Protein AF-A0A7C1UFJ8-F1 (afdb_monomer_lite)

Secondary structure (DSSP, 8-state):
---HHHH--B--GGGGHHHHHHHHHHTT---TT--EEE-SEEEPSS---TT-EEEPGGG---EEE-HHHHHHHT-HHHHHHHHHHHHTSSGGGGGHHHHHHHHTTTTS----SSTT----B---HHHHHHHHHH-HHHH--TT--SS--HHHHHHHTTT-TT-BB-HHHHHHHHHHHHTTSEEEEPPS-SEEE---SS---EEEE---EEEEE---TTS-HHHHHHHHHGGGSEEEETTEEEE-TTTTTTTTS-TTTS--EEEEEEE---SEETTTTEEPPPEEEEEEEESSSS--EEEEEEETT---IIIIIHHHHHHHHHHHHHHHHHS---TTS----------PPPPPPTTGGGS-------TTPPTTPPPP-TTPPPS-PPPPPPP----

Sequence (395 aa):
LNNRAIQGLYPAGSTFKLVTAIAGSRAGVISPRGRYEDVGYFDVPGDCGTGCRFNNAGKAVMGPMDLSTAISRSSDAYFYSTGYKIWALPGESQWAIQDTARQFGFGSDTGVQLPFEKSGRVPDDEVKRALFESRPDVYLTEDNVVTWVPGDNINLAIGQGFLTMTPLQLTNAYATWANGGTRFAPNIVDRVETREDAEPQIVTDFGPRITDVLDFSDIPRDVINEGLAGVTRVRRTAYGVARGTASGAFETWDNAAYPISGKTGTAQAEGINKALARPKEDTALFVAYGPTNDPRYAVTVILEEAGFGGDSAAPVVRNIFDALRRLEQNWAEPEDLPLDTPEPVTATCPEIPRTLLRGGAEVFVPEGCPYGTPLPVIGAPTEDTPAVPPAGSGG

Radius of gyration: 27.83 Å; chains: 1; bounding box: 110×55×63 Å

Foldseek 3Di:
DDPQQFANKFQCFQQLLLLLQLLLLLLVVADQFDKDAFQQWAAQPDPPDPDRIGGFDVSDGPGIDGNLLCLQAVGLRVLLSSLLVQCPDDDPSVCSSLVSLVLLQQQHHLQEPDPDGDRWDRDALVNLLVVCVVCVVVQVDPPHDSHDDSVQSSQVSRRHDRGIGGNNSSLQSVVCLLVQFFRWRDYPDQFDWDPDPPDTDTPDGPPTHTPDGDDPVSGPSVSNLSSQLSQCDWDQDPGGIRHGLQVVLCVVPPCVVKGKGWGKGWGDDADAPPVVRHTAAIKTKIWMFIPSVRTDDIDIDIHGSPHTNNPPVSNVVVVVVVVVVCVVVVPPVPPDPDPCPPDVPPPDQPDDPPVVLPDPDDDDRPPPDDPPDDGDGRPDDDPPPPDDPPDDDDD

pLDDT: mean 85.51, std 18.23, range [35.47, 98.88]

Structure (mmCIF, N/CA/C/O backbone):
data_AF-A0A7C1UFJ8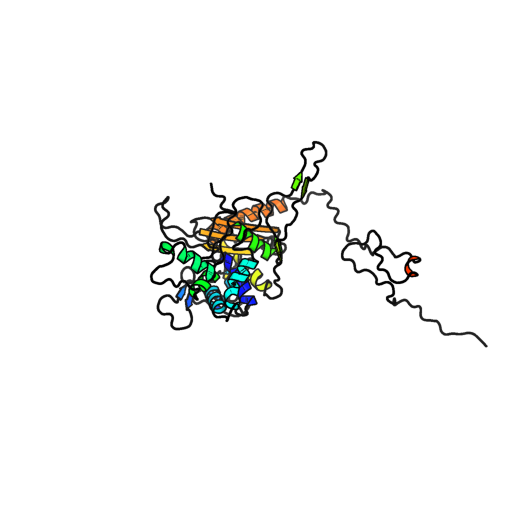-F1
#
_entry.id   AF-A0A7C1UFJ8-F1
#
loop_
_atom_site.group_PDB
_atom_site.id
_atom_site.type_symbol
_atom_site.label_atom_id
_atom_site.label_alt_id
_atom_site.label_comp_id
_atom_site.label_asym_id
_atom_site.label_entity_id
_atom_site.label_seq_id
_atom_site.pdbx_PDB_ins_code
_atom_site.Cartn_x
_atom_site.Cartn_y
_atom_site.Cartn_z
_atom_site.occupancy
_atom_site.B_iso_or_equiv
_atom_site.auth_seq_id
_atom_site.auth_comp_id
_atom_site.auth_asym_id
_atom_site.auth_atom_id
_atom_site.pdbx_PDB_model_num
ATOM 1 N N . LEU A 1 1 ? 6.301 18.285 19.462 1.00 69.25 1 LEU A N 1
ATOM 2 C CA . LEU A 1 1 ? 6.031 16.831 19.562 1.00 69.25 1 LEU A CA 1
ATOM 3 C C . LEU A 1 1 ? 5.249 16.444 18.314 1.00 69.25 1 LEU A C 1
ATOM 5 O O . LEU A 1 1 ? 4.334 17.184 17.984 1.00 69.25 1 LEU A O 1
ATOM 9 N N . ASN A 1 2 ? 5.627 15.374 17.608 1.00 86.31 2 ASN A N 1
ATOM 10 C CA . ASN A 1 2 ? 4.950 14.943 16.375 1.00 86.31 2 ASN A CA 1
ATOM 11 C C . ASN A 1 2 ? 4.069 13.722 16.655 1.00 86.31 2 ASN A C 1
ATOM 13 O O . ASN A 1 2 ? 4.568 12.722 17.178 1.00 86.31 2 ASN A O 1
ATOM 17 N N . ASN A 1 3 ? 2.797 13.776 16.258 1.00 94.12 3 ASN A N 1
ATOM 18 C CA . ASN A 1 3 ? 1.927 12.605 16.223 1.00 94.12 3 ASN A CA 1
ATOM 19 C C . ASN A 1 3 ? 2.216 11.807 14.943 1.00 94.12 3 ASN A C 1
ATOM 21 O O . ASN A 1 3 ? 1.672 12.093 13.879 1.00 94.12 3 ASN A O 1
ATOM 25 N N . ARG A 1 4 ? 3.088 10.799 15.034 1.00 95.88 4 ARG A N 1
ATOM 26 C CA . ARG A 1 4 ? 3.513 10.011 13.865 1.00 95.88 4 ARG A CA 1
ATOM 27 C C . ARG A 1 4 ? 2.363 9.309 13.142 1.00 95.88 4 ARG A C 1
ATOM 29 O O . ARG A 1 4 ? 2.462 9.151 11.934 1.00 95.88 4 ARG A O 1
ATOM 36 N N . ALA A 1 5 ? 1.279 8.956 13.836 1.00 96.25 5 ALA A N 1
ATOM 37 C CA . ALA A 1 5 ? 0.156 8.232 13.240 1.00 96.25 5 ALA A CA 1
ATOM 38 C C . ALA A 1 5 ? -0.574 9.037 12.152 1.00 96.25 5 ALA A C 1
ATOM 40 O O . ALA A 1 5 ? -1.001 8.457 11.157 1.00 96.25 5 ALA A O 1
ATOM 41 N N . ILE A 1 6 ? -0.676 10.362 12.323 1.00 96.75 6 ILE A N 1
ATOM 42 C CA . ILE A 1 6 ? -1.411 11.256 11.407 1.00 96.75 6 ILE A CA 1
ATOM 43 C C . ILE A 1 6 ? -0.527 12.334 10.766 1.00 96.75 6 ILE A C 1
ATOM 45 O O . ILE A 1 6 ? -0.970 13.033 9.865 1.00 96.75 6 ILE A O 1
ATOM 49 N N . GLN A 1 7 ? 0.710 12.511 11.239 1.00 96.88 7 GLN A N 1
ATOM 50 C CA . GLN A 1 7 ? 1.628 13.557 10.763 1.00 96.88 7 GLN A CA 1
ATOM 51 C C . GLN A 1 7 ? 2.941 13.004 10.209 1.00 96.88 7 GLN A C 1
ATOM 53 O O . GLN A 1 7 ? 3.670 13.732 9.535 1.00 96.88 7 GLN A O 1
ATOM 58 N N . GLY A 1 8 ? 3.280 11.750 10.525 1.00 95.00 8 GLY A N 1
ATOM 59 C CA . GLY A 1 8 ? 4.468 11.098 9.989 1.00 95.00 8 GLY A CA 1
ATOM 60 C C . GLY A 1 8 ? 4.236 10.739 8.528 1.00 95.00 8 GLY A C 1
ATOM 61 O O . GLY A 1 8 ? 3.255 10.073 8.216 1.00 95.00 8 GLY A O 1
ATOM 62 N N . LEU A 1 9 ? 5.119 11.204 7.646 1.00 95.12 9 LEU A N 1
ATOM 63 C CA . LEU A 1 9 ? 5.050 10.936 6.214 1.00 95.12 9 LEU A CA 1
ATOM 64 C C . LEU A 1 9 ? 6.137 9.942 5.830 1.00 95.12 9 LEU A C 1
ATOM 66 O O . LEU A 1 9 ? 7.324 10.236 5.976 1.00 95.12 9 LEU A O 1
ATOM 70 N N . TYR A 1 10 ? 5.718 8.791 5.318 1.00 95.25 10 TYR A N 1
ATOM 71 C CA . TYR A 1 10 ? 6.599 7.685 4.962 1.00 95.25 10 TYR A CA 1
ATOM 72 C C . TYR A 1 10 ? 6.297 7.208 3.539 1.00 95.25 10 TYR A C 1
ATOM 74 O O . TYR A 1 10 ? 5.135 7.243 3.122 1.00 95.25 10 TYR A O 1
ATOM 82 N N . PRO A 1 11 ? 7.299 6.719 2.790 1.00 95.88 11 PRO A N 1
ATOM 83 C CA . PRO A 1 11 ? 7.032 5.834 1.667 1.00 95.88 11 PRO A CA 1
ATOM 84 C C . PRO A 1 11 ? 6.239 4.620 2.158 1.00 95.88 11 PRO A C 1
ATOM 86 O O . PRO A 1 11 ? 6.484 4.099 3.249 1.00 95.88 11 PRO A O 1
ATOM 89 N N . ALA A 1 12 ? 5.294 4.144 1.355 1.00 97.12 12 ALA A N 1
ATOM 90 C CA . ALA A 1 12 ? 4.523 2.955 1.707 1.00 97.12 12 ALA A CA 1
ATOM 91 C C . ALA A 1 12 ? 5.343 1.664 1.554 1.00 97.12 12 ALA A C 1
ATOM 93 O O . ALA A 1 12 ? 5.043 0.641 2.186 1.00 97.12 12 ALA A O 1
ATOM 94 N N . GLY A 1 13 ? 6.375 1.697 0.706 1.00 96.19 13 GLY A N 1
ATOM 95 C CA . GLY A 1 13 ? 7.107 0.514 0.287 1.00 96.19 13 GLY A CA 1
ATOM 96 C C . GLY A 1 13 ? 6.151 -0.583 -0.191 1.00 96.19 13 GLY A C 1
ATOM 97 O O . GLY A 1 13 ? 5.022 -0.336 -0.621 1.00 96.19 13 GLY A O 1
ATOM 98 N N . SER A 1 14 ? 6.570 -1.837 -0.041 1.00 97.81 14 SER A N 1
ATOM 99 C CA . SER A 1 14 ? 5.803 -2.986 -0.534 1.00 97.81 14 SER A CA 1
ATOM 100 C C . SER A 1 14 ? 4.391 -3.158 0.060 1.00 97.81 14 SER A C 1
ATOM 102 O O . SER A 1 14 ? 3.642 -3.988 -0.458 1.00 97.81 14 SER A O 1
ATOM 104 N N . THR A 1 15 ? 3.985 -2.395 1.087 1.00 98.69 15 THR A N 1
ATOM 105 C CA . THR A 1 15 ? 2.576 -2.369 1.537 1.00 98.69 15 THR A CA 1
ATOM 106 C C . THR A 1 15 ? 1.631 -1.811 0.464 1.00 98.69 15 THR A C 1
ATOM 108 O O . THR A 1 15 ? 0.464 -2.195 0.410 1.00 98.69 15 THR A O 1
ATOM 111 N N . PHE A 1 16 ? 2.154 -0.998 -0.458 1.00 98.75 16 PHE A N 1
ATOM 112 C CA . PHE A 1 16 ? 1.415 -0.391 -1.565 1.00 98.75 16 PHE A CA 1
ATOM 113 C C . PHE A 1 16 ? 1.067 -1.366 -2.697 1.00 98.75 16 PHE A C 1
ATOM 115 O O . PHE A 1 16 ? 0.202 -1.077 -3.516 1.00 98.75 16 PHE A O 1
ATOM 122 N N . LYS A 1 17 ? 1.682 -2.556 -2.738 1.00 98.81 17 LYS A N 1
ATOM 123 C CA . LYS A 1 17 ? 1.452 -3.551 -3.803 1.00 98.81 17 LYS A CA 1
ATOM 124 C C . LYS A 1 17 ? -0.007 -4.012 -3.912 1.00 98.81 17 LYS A C 1
ATOM 126 O O . LYS A 1 17 ? -0.394 -4.495 -4.968 1.00 98.81 17 LYS A O 1
ATOM 131 N N . LEU A 1 18 ? -0.823 -3.824 -2.869 1.00 98.81 18 LEU A N 1
ATOM 132 C CA . LEU A 1 18 ? -2.279 -3.981 -2.949 1.00 98.81 18 LEU A CA 1
ATOM 133 C C . LEU A 1 18 ? -2.896 -3.025 -3.985 1.00 98.81 18 LEU A C 1
ATOM 135 O O . LEU A 1 18 ? -3.610 -3.473 -4.878 1.00 98.81 18 LEU A O 1
ATOM 139 N N . VAL A 1 19 ? -2.565 -1.733 -3.906 1.00 98.88 19 VAL A N 1
ATOM 140 C CA . VAL A 1 19 ? -3.032 -0.700 -4.846 1.00 98.88 19 VAL A CA 1
ATOM 141 C C . VAL A 1 19 ? -2.599 -1.053 -6.265 1.00 98.88 19 VAL A C 1
ATOM 143 O O . VAL A 1 19 ? -3.422 -1.092 -7.175 1.00 98.88 19 VAL A O 1
ATOM 146 N N . THR A 1 20 ? -1.324 -1.397 -6.448 1.00 98.88 20 THR A N 1
ATOM 147 C CA . THR A 1 20 ? -0.784 -1.765 -7.763 1.00 98.88 20 THR A CA 1
ATOM 148 C C . THR A 1 20 ? -1.418 -3.041 -8.325 1.00 98.88 20 THR A C 1
ATOM 150 O O . THR A 1 20 ? -1.676 -3.114 -9.525 1.00 98.88 20 THR A O 1
ATOM 153 N N . ALA A 1 21 ? -1.694 -4.046 -7.486 1.00 98.88 21 ALA A N 1
ATOM 154 C CA . ALA A 1 21 ? -2.358 -5.280 -7.910 1.00 98.88 21 ALA A CA 1
ATOM 155 C C . ALA A 1 21 ? -3.780 -5.012 -8.417 1.00 98.88 21 ALA A C 1
ATOM 157 O O . ALA A 1 21 ? -4.181 -5.569 -9.440 1.00 98.88 21 ALA A O 1
ATOM 158 N N . ILE A 1 22 ? -4.522 -4.139 -7.731 1.00 98.75 22 ILE A N 1
ATOM 159 C CA . ILE A 1 22 ? -5.870 -3.723 -8.131 1.00 98.75 22 ILE A CA 1
ATOM 160 C C . ILE A 1 22 ? -5.805 -2.939 -9.442 1.00 98.75 22 ILE A C 1
ATOM 162 O O . ILE A 1 22 ? -6.458 -3.327 -10.409 1.00 98.75 22 ILE A O 1
ATOM 166 N N . ALA A 1 23 ? -4.956 -1.910 -9.512 1.00 98.75 23 ALA A N 1
ATOM 167 C CA . ALA A 1 23 ? -4.775 -1.090 -10.708 1.00 98.75 23 ALA A CA 1
ATOM 168 C C . ALA A 1 23 ? -4.402 -1.937 -11.935 1.00 98.75 23 ALA A C 1
ATOM 170 O O . ALA A 1 23 ? -5.020 -1.821 -12.991 1.00 98.75 23 ALA A O 1
ATOM 171 N N . GLY A 1 24 ? -3.427 -2.839 -11.789 1.00 98.69 24 GLY A N 1
ATOM 172 C CA . GLY A 1 24 ? -2.975 -3.703 -12.878 1.00 98.69 24 GLY A CA 1
ATOM 173 C C . GLY A 1 24 ? -4.003 -4.752 -13.300 1.00 98.69 24 GLY A C 1
ATOM 174 O O . GLY A 1 24 ? -4.049 -5.113 -14.477 1.00 98.69 24 GLY A O 1
ATOM 175 N N . SER A 1 25 ? -4.841 -5.220 -12.368 1.00 98.50 25 SER A N 1
ATOM 176 C CA . SER A 1 25 ? -5.943 -6.137 -12.681 1.00 98.50 25 SER A CA 1
ATOM 177 C C . SER A 1 25 ? -7.041 -5.425 -13.470 1.00 98.50 25 SER A C 1
ATOM 179 O O . SER A 1 25 ? -7.428 -5.918 -14.526 1.00 98.50 25 SER A O 1
ATOM 181 N N . ARG A 1 26 ? -7.474 -4.235 -13.026 1.00 97.44 26 ARG A N 1
ATOM 182 C CA . ARG A 1 26 ? -8.482 -3.426 -13.737 1.00 97.44 26 ARG A CA 1
ATOM 183 C C . ARG A 1 26 ? -8.016 -2.989 -15.121 1.00 97.44 26 ARG A C 1
ATOM 185 O O . ARG A 1 26 ? -8.776 -3.034 -16.079 1.00 97.44 26 ARG A O 1
ATOM 192 N N . ALA A 1 27 ? -6.743 -2.616 -15.240 1.00 97.56 27 ALA A N 1
ATOM 193 C CA . ALA A 1 27 ? -6.143 -2.229 -16.513 1.00 97.56 27 ALA A CA 1
ATOM 194 C C . ALA A 1 27 ? -5.903 -3.418 -17.469 1.00 97.56 27 ALA A C 1
ATOM 196 O O . ALA A 1 27 ? -5.443 -3.218 -18.592 1.00 97.56 27 ALA A O 1
ATOM 197 N N . GLY A 1 28 ? -6.158 -4.660 -17.035 1.00 97.38 28 GLY A N 1
ATOM 198 C CA . GLY A 1 28 ? -5.984 -5.861 -17.854 1.00 97.38 28 GLY A CA 1
ATOM 199 C C . GLY A 1 28 ? -4.526 -6.239 -18.141 1.00 97.38 28 GLY A C 1
ATOM 200 O O . GLY A 1 28 ? -4.268 -7.099 -18.982 1.00 97.38 28 GLY A O 1
ATOM 201 N N . VAL A 1 29 ? -3.554 -5.627 -17.455 1.00 98.19 29 VAL A N 1
ATOM 202 C CA . VAL A 1 29 ? -2.117 -5.909 -17.650 1.00 98.19 29 VAL A CA 1
ATOM 203 C C . VAL A 1 29 ? -1.602 -7.047 -16.762 1.00 98.19 29 VAL A C 1
ATOM 205 O O . VAL A 1 29 ? -0.507 -7.575 -16.997 1.00 98.19 29 VAL A O 1
ATOM 208 N N . ILE A 1 30 ? -2.389 -7.434 -15.752 1.00 98.25 30 ILE A N 1
ATOM 209 C CA . ILE A 1 30 ? -2.167 -8.604 -14.899 1.00 98.25 30 ILE A CA 1
ATOM 210 C C . ILE A 1 30 ? -3.097 -9.739 -15.332 1.00 98.25 30 ILE A C 1
ATOM 212 O O . ILE A 1 30 ? -4.315 -9.596 -15.350 1.00 98.25 30 ILE A O 1
ATOM 216 N N . SER A 1 31 ? -2.514 -10.912 -15.584 1.00 96.69 31 SER A N 1
ATOM 217 C CA . SER A 1 31 ? -3.256 -12.173 -15.596 1.00 96.69 31 SER A CA 1
ATOM 218 C C . SER A 1 31 ? -3.160 -12.802 -14.198 1.00 96.69 31 SER A C 1
ATOM 220 O O . SER A 1 31 ? -2.055 -13.182 -13.802 1.00 96.69 31 SER A O 1
ATOM 222 N N . PRO A 1 32 ? -4.258 -12.930 -13.427 1.00 95.94 32 PRO A N 1
ATOM 223 C CA . PRO A 1 32 ? -4.173 -13.218 -11.987 1.00 95.94 32 PRO A CA 1
ATOM 224 C C . PRO A 1 32 ? -3.512 -14.561 -11.654 1.00 95.94 32 PRO A C 1
ATOM 226 O O . PRO A 1 32 ? -2.748 -14.662 -10.698 1.00 95.94 32 PRO A O 1
ATOM 229 N N . ARG A 1 33 ? -3.766 -15.584 -12.479 1.00 97.31 33 ARG A N 1
ATOM 230 C CA . ARG A 1 33 ? -3.135 -16.916 -12.401 1.00 97.31 33 ARG A CA 1
ATOM 231 C C . ARG A 1 33 ? -2.062 -17.133 -13.469 1.00 97.31 33 ARG A C 1
ATOM 233 O O . ARG A 1 33 ? -1.504 -18.224 -13.571 1.00 97.31 33 ARG A O 1
ATOM 240 N N . GLY A 1 34 ? -1.786 -16.107 -14.273 1.00 96.56 34 GLY A N 1
ATOM 241 C CA . GLY A 1 34 ? -0.760 -16.151 -15.301 1.00 96.56 34 GLY A CA 1
ATOM 242 C C . GLY A 1 34 ? 0.619 -16.323 -14.680 1.00 96.56 34 GLY A C 1
ATOM 243 O O . GLY A 1 34 ? 0.937 -15.718 -13.656 1.00 96.56 34 GLY A O 1
ATOM 244 N N . ARG A 1 35 ? 1.442 -17.158 -15.312 1.00 97.31 35 ARG A N 1
ATOM 245 C CA . ARG A 1 35 ? 2.818 -17.386 -14.881 1.00 97.31 35 ARG A CA 1
ATOM 246 C C . ARG A 1 35 ? 3.681 -16.166 -15.200 1.00 97.31 35 ARG A C 1
ATOM 248 O O . ARG A 1 35 ? 3.752 -15.735 -16.348 1.00 97.31 35 ARG A O 1
ATOM 255 N N . TYR A 1 36 ? 4.394 -15.681 -14.196 1.00 98.06 36 TYR A N 1
ATOM 256 C CA . TYR A 1 36 ? 5.484 -14.719 -14.298 1.00 98.06 36 TYR A CA 1
ATOM 257 C C . TYR A 1 36 ? 6.781 -15.383 -13.832 1.00 98.06 36 TYR A C 1
ATOM 259 O O . TYR A 1 36 ? 6.778 -16.075 -12.816 1.00 98.06 36 TYR A O 1
ATOM 267 N N . GLU A 1 37 ? 7.877 -15.191 -14.561 1.00 98.06 37 GLU A N 1
ATOM 268 C CA . GLU A 1 37 ? 9.190 -15.733 -14.201 1.00 98.06 37 GLU A CA 1
ATOM 269 C C . GLU A 1 37 ? 10.043 -14.631 -13.564 1.00 98.06 37 GLU A C 1
ATOM 271 O O . GLU A 1 37 ? 10.538 -13.737 -14.250 1.00 98.06 37 GLU A O 1
ATOM 276 N N . ASP A 1 38 ? 10.202 -14.675 -12.241 1.00 98.00 38 ASP A N 1
ATOM 277 C CA . ASP A 1 38 ? 11.024 -13.710 -11.519 1.00 98.00 38 ASP A CA 1
ATOM 278 C C . ASP A 1 38 ? 12.492 -14.152 -11.496 1.00 98.00 38 ASP A C 1
ATOM 280 O O . ASP A 1 38 ? 12.914 -14.977 -10.678 1.00 98.00 38 ASP A O 1
ATOM 284 N N . VAL A 1 39 ? 13.274 -13.543 -12.386 1.00 97.50 39 VAL A N 1
ATOM 285 C CA . VAL A 1 39 ? 14.722 -13.752 -12.536 1.00 97.50 39 VAL A CA 1
ATOM 286 C C . VAL A 1 39 ? 15.573 -12.842 -11.634 1.00 97.50 39 VAL A C 1
ATOM 288 O O . VAL A 1 39 ? 16.783 -12.737 -11.824 1.00 97.50 39 VAL A O 1
ATOM 291 N N . GLY A 1 40 ? 14.963 -12.187 -10.643 1.00 96.75 40 GLY A N 1
ATOM 292 C CA . GLY A 1 40 ? 15.623 -11.321 -9.661 1.00 96.75 40 GLY A CA 1
ATOM 293 C C . GLY A 1 40 ? 15.677 -9.840 -10.027 1.00 96.75 40 GLY A C 1
ATOM 294 O O . GLY A 1 40 ? 16.156 -9.029 -9.232 1.00 96.75 40 GLY A O 1
ATOM 295 N N . TYR A 1 41 ? 15.188 -9.474 -11.209 1.00 96.19 41 TYR A N 1
ATOM 296 C CA . TYR A 1 41 ? 15.115 -8.099 -11.688 1.00 96.19 41 TYR A CA 1
ATOM 297 C C . TYR A 1 41 ? 14.069 -7.955 -12.799 1.00 96.19 41 TYR A C 1
ATOM 299 O O . TYR A 1 41 ? 13.584 -8.941 -13.356 1.00 96.19 41 TYR A O 1
ATOM 307 N N . PHE A 1 42 ? 13.753 -6.708 -13.131 1.00 96.56 42 PHE A N 1
ATOM 308 C CA . PHE A 1 42 ? 13.023 -6.308 -14.325 1.00 96.56 42 PHE A CA 1
ATOM 309 C C . PHE A 1 42 ? 13.894 -5.348 -15.142 1.00 96.56 42 PHE A C 1
ATOM 311 O O . PHE A 1 42 ? 14.420 -4.380 -14.591 1.00 96.56 42 PHE A O 1
ATOM 318 N N . ASP A 1 43 ? 14.039 -5.621 -16.437 1.00 94.19 43 ASP A N 1
ATOM 319 C CA . ASP A 1 43 ? 14.669 -4.704 -17.387 1.00 94.19 43 ASP A CA 1
ATOM 320 C C . ASP A 1 43 ? 13.576 -3.959 -18.155 1.00 94.19 43 ASP A C 1
ATOM 322 O O . ASP A 1 43 ? 12.668 -4.583 -18.711 1.00 94.19 43 ASP A O 1
ATOM 326 N N . VAL A 1 44 ? 13.668 -2.628 -18.190 1.00 93.31 44 VAL A N 1
ATOM 327 C CA . VAL A 1 44 ? 12.785 -1.795 -19.016 1.00 93.31 44 VAL A CA 1
ATOM 328 C C . VAL A 1 44 ? 12.988 -2.164 -20.495 1.00 93.31 44 VAL A C 1
ATOM 330 O O . VAL A 1 44 ? 14.122 -2.122 -20.970 1.00 93.31 44 VAL A O 1
ATOM 333 N N . PRO A 1 45 ? 11.925 -2.530 -21.238 1.00 89.56 45 PRO A N 1
ATOM 334 C CA . PRO A 1 45 ? 12.031 -2.830 -22.662 1.00 89.56 45 PRO A CA 1
ATOM 335 C C . PRO A 1 45 ? 12.500 -1.630 -23.495 1.00 89.56 45 PRO A C 1
ATOM 337 O O . PRO A 1 45 ? 12.035 -0.508 -23.295 1.00 89.56 45 PRO A O 1
ATOM 340 N N . GLY A 1 46 ? 13.342 -1.900 -24.497 1.00 81.44 46 GLY A N 1
ATOM 341 C CA . GLY A 1 46 ? 13.878 -0.898 -25.423 1.00 81.44 46 GLY A CA 1
ATOM 342 C C . GLY A 1 46 ? 15.307 -0.465 -25.088 1.00 81.44 46 GLY A C 1
ATOM 343 O O . GLY A 1 46 ? 15.928 -0.983 -24.164 1.00 81.44 46 GLY A O 1
ATOM 344 N N . ASP A 1 47 ? 15.841 0.465 -25.880 1.00 67.56 47 ASP A N 1
ATOM 345 C CA . ASP A 1 47 ? 17.151 1.066 -25.626 1.00 67.56 47 ASP A CA 1
ATOM 346 C C . ASP A 1 47 ? 16.979 2.289 -24.717 1.00 67.56 47 ASP A C 1
ATOM 348 O O . ASP A 1 47 ? 16.551 3.354 -25.160 1.00 67.56 47 ASP A O 1
ATOM 352 N N . CYS A 1 48 ? 17.238 2.110 -23.424 1.00 71.44 48 CYS A N 1
ATOM 353 C CA . CYS A 1 48 ? 17.152 3.167 -22.413 1.00 71.44 48 CYS A CA 1
ATOM 354 C C . CYS A 1 48 ? 18.508 3.448 -21.738 1.00 71.44 48 CYS A C 1
ATOM 356 O O . CYS A 1 48 ? 18.561 4.125 -20.712 1.00 71.44 48 CYS A O 1
ATOM 358 N N . GLY A 1 49 ? 19.611 2.958 -22.323 1.00 67.12 49 GLY A N 1
ATOM 359 C CA . GLY A 1 49 ? 20.969 3.203 -21.836 1.00 67.12 49 GLY A CA 1
ATOM 360 C C . GLY A 1 49 ? 21.299 2.511 -20.505 1.00 67.12 49 GLY A C 1
ATOM 361 O O . GLY A 1 49 ? 20.945 1.357 -20.261 1.00 67.12 49 GLY A O 1
ATOM 362 N N . THR A 1 50 ? 22.052 3.195 -19.641 1.00 63.69 50 THR A N 1
ATOM 363 C CA . THR A 1 50 ? 22.441 2.698 -18.311 1.00 63.69 50 THR A CA 1
ATOM 364 C C . THR A 1 50 ? 21.353 2.980 -17.274 1.00 63.69 50 THR A C 1
ATOM 366 O O . THR A 1 50 ? 20.831 4.085 -17.230 1.00 63.69 50 THR A O 1
ATOM 369 N N . GLY A 1 51 ? 21.057 2.020 -16.388 1.00 71.25 51 GLY A N 1
ATOM 370 C CA . GLY A 1 51 ? 20.108 2.221 -15.275 1.00 71.25 51 GLY A CA 1
ATOM 371 C C . GLY A 1 51 ? 18.701 1.645 -15.485 1.00 71.25 51 GLY A C 1
ATOM 372 O O . GLY A 1 51 ? 17.838 1.814 -14.635 1.00 71.25 51 GLY A O 1
ATOM 373 N N . CYS A 1 52 ? 18.472 0.896 -16.564 1.00 86.25 52 CYS A N 1
ATOM 374 C CA . CYS A 1 52 ? 17.170 0.294 -16.886 1.00 86.25 52 CYS A CA 1
ATOM 375 C C . CYS A 1 52 ? 16.802 -0.964 -16.091 1.00 86.25 52 CYS A C 1
ATOM 377 O O . CYS A 1 52 ? 15.728 -1.532 -16.303 1.00 86.25 52 CYS A O 1
ATOM 379 N N . ARG A 1 53 ? 17.705 -1.434 -15.226 1.00 92.56 53 ARG A N 1
ATOM 380 C CA . ARG A 1 53 ? 17.531 -2.663 -14.454 1.00 92.56 53 ARG A CA 1
ATOM 381 C C . ARG A 1 53 ? 17.082 -2.351 -13.036 1.00 92.56 53 ARG A C 1
ATOM 383 O O . ARG A 1 53 ? 17.859 -1.832 -12.235 1.00 92.56 53 ARG A O 1
ATOM 390 N N . PHE A 1 54 ? 15.877 -2.789 -12.702 1.00 94.06 54 PHE A N 1
ATOM 391 C CA . PHE A 1 54 ? 15.293 -2.679 -11.371 1.00 94.06 54 PHE A CA 1
ATOM 392 C C . PHE A 1 54 ? 15.377 -4.034 -10.678 1.00 94.06 54 PHE A C 1
ATOM 394 O O . PHE A 1 54 ? 14.775 -5.011 -11.121 1.00 94.06 54 PHE A O 1
ATOM 401 N N . ASN A 1 55 ? 16.174 -4.123 -9.618 1.00 94.88 55 ASN A N 1
ATOM 402 C CA . ASN A 1 55 ? 16.453 -5.390 -8.946 1.00 94.88 55 ASN A CA 1
ATOM 403 C C . ASN A 1 55 ? 15.464 -5.633 -7.807 1.00 94.88 55 ASN A C 1
ATOM 405 O O . ASN A 1 55 ? 15.118 -4.700 -7.089 1.00 94.88 55 ASN A O 1
ATOM 409 N N . ASN A 1 56 ? 15.107 -6.896 -7.579 1.00 94.69 56 ASN A N 1
ATOM 410 C CA . ASN A 1 56 ? 14.520 -7.303 -6.306 1.00 94.69 56 ASN A CA 1
ATOM 411 C C . ASN A 1 56 ? 15.441 -6.924 -5.142 1.00 94.69 56 ASN A C 1
ATOM 413 O O . ASN A 1 56 ? 16.669 -6.860 -5.300 1.00 94.69 56 ASN A O 1
ATOM 417 N N . ALA A 1 57 ? 14.867 -6.791 -3.946 1.00 87.00 57 ALA A N 1
ATOM 418 C CA . ALA A 1 57 ? 15.643 -6.764 -2.710 1.00 87.00 57 ALA A CA 1
ATOM 419 C C . ALA A 1 57 ? 16.694 -7.898 -2.687 1.00 87.00 57 ALA A C 1
ATOM 421 O O . ALA A 1 57 ? 16.394 -9.068 -2.940 1.00 87.00 57 ALA A O 1
ATOM 422 N N . GLY A 1 58 ? 17.961 -7.535 -2.457 1.00 85.62 58 GLY A N 1
ATOM 423 C CA . GLY A 1 58 ? 19.089 -8.475 -2.464 1.00 85.62 58 GLY A CA 1
ATOM 424 C C . GLY A 1 58 ? 19.363 -9.174 -3.806 1.00 85.62 58 GLY A C 1
ATOM 425 O O . GLY A 1 58 ? 20.114 -10.145 -3.825 1.00 85.62 58 GLY A O 1
ATOM 426 N N . LYS A 1 59 ? 18.766 -8.716 -4.919 1.00 91.12 59 LYS A N 1
ATOM 427 C CA . LYS A 1 59 ? 18.810 -9.368 -6.245 1.00 91.12 59 LYS A CA 1
ATOM 428 C C . LYS A 1 59 ? 18.294 -10.814 -6.213 1.00 91.12 59 LYS A C 1
ATOM 430 O O . LYS A 1 59 ? 18.753 -11.669 -6.970 1.00 91.12 59 LYS A O 1
ATOM 435 N N . ALA A 1 60 ? 17.367 -11.103 -5.300 1.00 92.62 60 ALA A N 1
ATOM 436 C CA . ALA A 1 60 ? 16.878 -12.452 -5.063 1.00 92.62 60 ALA A CA 1
ATOM 437 C C . ALA A 1 60 ? 16.053 -12.970 -6.248 1.00 92.62 60 ALA A C 1
ATOM 439 O O . ALA A 1 60 ? 15.034 -12.382 -6.604 1.00 92.62 60 ALA A O 1
ATOM 440 N N . VAL A 1 61 ? 16.453 -14.113 -6.805 1.00 96.50 61 VAL A N 1
ATOM 441 C CA . VAL A 1 61 ? 15.668 -14.852 -7.803 1.00 96.50 61 VAL A CA 1
ATOM 442 C C . VAL A 1 61 ? 14.526 -15.569 -7.091 1.00 96.50 61 VAL A C 1
ATOM 444 O O . VAL A 1 61 ? 14.760 -16.401 -6.210 1.00 96.50 61 VAL A O 1
ATOM 447 N N . MET A 1 62 ? 13.284 -15.248 -7.450 1.00 95.81 62 MET A N 1
ATOM 448 C CA . MET A 1 62 ? 12.110 -15.867 -6.829 1.00 95.81 62 MET A CA 1
ATOM 449 C C . MET A 1 62 ? 11.500 -16.988 -7.678 1.00 95.81 62 MET A C 1
ATOM 451 O O . MET A 1 62 ? 10.789 -17.822 -7.113 1.00 95.81 62 MET A O 1
ATOM 455 N N . GLY A 1 63 ? 11.826 -17.060 -8.971 1.00 97.12 63 GLY A N 1
ATOM 456 C CA . GLY A 1 63 ? 11.348 -18.093 -9.887 1.00 97.12 63 GLY A CA 1
ATOM 457 C C . GLY A 1 63 ? 9.893 -17.883 -10.326 1.00 97.12 63 GLY A C 1
ATOM 458 O O . GLY A 1 63 ? 9.386 -16.758 -10.275 1.00 97.12 63 GLY A O 1
ATOM 459 N N . PRO A 1 64 ? 9.200 -18.946 -10.763 1.00 97.75 64 PRO A N 1
ATOM 460 C CA . PRO A 1 64 ? 7.855 -18.830 -11.309 1.00 97.75 64 PRO A CA 1
ATOM 461 C C . PRO A 1 64 ? 6.808 -18.494 -10.238 1.00 97.75 64 PRO A C 1
ATOM 463 O O . PRO A 1 64 ? 6.819 -19.047 -9.136 1.00 97.75 64 PRO A O 1
ATOM 466 N N . MET A 1 65 ? 5.875 -17.603 -10.575 1.00 98.00 65 MET A N 1
ATOM 467 C CA . MET A 1 65 ? 4.818 -17.137 -9.675 1.00 98.00 65 MET A CA 1
ATOM 468 C C . MET A 1 65 ? 3.568 -16.655 -10.419 1.00 98.00 65 MET A C 1
ATOM 470 O O . MET A 1 65 ? 3.628 -16.323 -11.598 1.00 98.00 65 MET A O 1
ATOM 474 N N . ASP A 1 66 ? 2.441 -16.595 -9.714 1.00 98.50 66 ASP A N 1
ATOM 475 C CA . ASP A 1 66 ? 1.225 -15.870 -10.100 1.00 98.50 66 ASP A CA 1
ATOM 476 C C . ASP A 1 66 ? 1.042 -14.621 -9.217 1.00 98.50 66 ASP A C 1
ATOM 478 O O . ASP A 1 66 ? 1.898 -14.320 -8.377 1.00 98.50 66 ASP A O 1
ATOM 482 N N . LEU A 1 67 ? -0.071 -13.892 -9.376 1.00 98.75 67 LEU A N 1
ATOM 483 C CA . LEU A 1 67 ? -0.347 -12.685 -8.589 1.00 98.75 67 LEU A CA 1
ATOM 484 C C . LEU A 1 67 ? -0.359 -12.966 -7.079 1.00 98.75 67 LEU A C 1
ATOM 486 O O . LEU A 1 67 ? 0.246 -12.215 -6.311 1.00 98.75 67 LEU A O 1
ATOM 490 N N . SER A 1 68 ? -1.009 -14.053 -6.641 1.00 98.62 68 SER A N 1
ATOM 491 C CA . SER A 1 68 ? -1.084 -14.378 -5.211 1.00 98.62 68 SER A CA 1
ATOM 492 C C . SER A 1 68 ? 0.317 -14.619 -4.644 1.00 98.62 68 SER A C 1
ATOM 494 O O . SER A 1 68 ? 0.667 -14.118 -3.573 1.00 98.62 68 SER A O 1
ATOM 496 N N . THR A 1 69 ? 1.164 -15.344 -5.374 1.00 98.50 69 THR A N 1
ATOM 497 C CA . THR A 1 69 ? 2.539 -15.628 -4.956 1.00 98.50 69 THR A CA 1
ATOM 498 C C . THR A 1 69 ? 3.405 -14.366 -4.976 1.00 98.50 69 THR A C 1
ATOM 500 O O . THR A 1 69 ? 4.179 -14.154 -4.038 1.00 98.50 69 THR A O 1
ATOM 503 N N . ALA A 1 70 ? 3.242 -13.497 -5.979 1.00 98.56 70 ALA A N 1
ATOM 504 C CA . ALA A 1 70 ? 3.947 -12.220 -6.077 1.00 98.56 70 ALA A CA 1
ATOM 505 C C . ALA A 1 70 ? 3.633 -11.295 -4.891 1.00 98.56 70 ALA A C 1
ATOM 507 O O . ALA A 1 70 ? 4.547 -10.688 -4.329 1.00 98.56 70 ALA A O 1
ATOM 508 N N . ILE A 1 71 ? 2.369 -11.237 -4.453 1.00 98.81 71 ILE A N 1
ATOM 509 C CA . ILE A 1 71 ? 1.955 -10.495 -3.252 1.00 98.81 71 ILE A CA 1
ATOM 510 C C . ILE A 1 71 ? 2.593 -11.111 -2.000 1.00 98.81 71 ILE A C 1
ATOM 512 O O . ILE A 1 71 ? 3.234 -10.396 -1.224 1.00 98.81 71 ILE A O 1
ATOM 516 N N . SER A 1 72 ? 2.471 -12.432 -1.819 1.00 98.44 72 SER A N 1
ATOM 517 C CA . SER A 1 72 ? 2.943 -13.119 -0.607 1.00 98.44 72 SER A CA 1
ATOM 518 C C . SER A 1 72 ? 4.451 -13.059 -0.414 1.00 98.44 72 SER A C 1
ATOM 520 O O . SER A 1 72 ? 4.923 -12.895 0.710 1.00 98.44 72 SER A O 1
ATOM 522 N N . ARG A 1 73 ? 5.205 -13.219 -1.507 1.00 97.62 73 ARG A N 1
ATOM 523 C CA . ARG A 1 73 ? 6.672 -13.156 -1.513 1.00 97.62 73 ARG A CA 1
ATOM 524 C C . ARG A 1 73 ? 7.199 -11.748 -1.745 1.00 97.62 73 ARG A C 1
ATOM 526 O O . ARG A 1 73 ? 8.402 -11.534 -1.663 1.00 97.62 73 ARG A O 1
ATOM 533 N N . SER A 1 74 ? 6.301 -10.795 -1.988 1.00 97.31 74 SER A N 1
ATOM 534 C CA . SER A 1 74 ? 6.634 -9.399 -2.226 1.00 97.31 74 SER A CA 1
ATOM 535 C C . SER A 1 74 ? 7.647 -9.215 -3.361 1.00 97.31 74 SER A C 1
ATOM 537 O O . SER A 1 74 ? 8.554 -8.402 -3.219 1.00 97.31 74 SER A O 1
ATOM 539 N N . SER A 1 75 ? 7.492 -9.935 -4.479 1.00 98.25 75 SER A N 1
ATOM 540 C CA . SER A 1 75 ? 8.363 -9.790 -5.662 1.00 98.25 75 SER A CA 1
ATOM 541 C C . SER A 1 75 ? 8.375 -8.335 -6.122 1.00 98.25 75 SER A C 1
ATOM 543 O O . SER A 1 75 ? 7.308 -7.739 -6.244 1.00 98.25 75 SER A O 1
ATOM 545 N N . ASP A 1 76 ? 9.537 -7.716 -6.315 1.00 97.94 76 ASP A N 1
ATOM 546 C CA . ASP A 1 76 ? 9.592 -6.360 -6.865 1.00 97.94 76 ASP A CA 1
ATOM 547 C C . ASP A 1 76 ? 9.512 -6.419 -8.389 1.00 97.94 76 ASP A C 1
ATOM 549 O O . ASP A 1 76 ? 8.691 -5.720 -8.966 1.00 97.94 76 ASP A O 1
ATOM 553 N N . ALA A 1 77 ? 10.233 -7.343 -9.029 1.00 98.38 77 ALA A N 1
ATOM 554 C CA . ALA A 1 77 ? 10.255 -7.552 -10.474 1.00 98.38 77 ALA A CA 1
ATOM 555 C C . ALA A 1 77 ? 8.851 -7.714 -11.081 1.00 98.38 77 ALA A C 1
ATOM 557 O O . ALA A 1 77 ? 8.549 -7.083 -12.095 1.00 98.38 77 ALA A O 1
ATOM 558 N N . TYR A 1 78 ? 7.962 -8.487 -10.442 1.00 98.75 78 TYR A N 1
ATOM 559 C CA . TYR A 1 78 ? 6.568 -8.622 -10.883 1.00 98.75 78 TYR A CA 1
ATOM 560 C C . TYR A 1 78 ? 5.843 -7.266 -10.922 1.00 98.75 78 TYR A C 1
ATOM 562 O O . TYR A 1 78 ? 5.157 -6.922 -11.891 1.00 98.75 78 TYR A O 1
ATOM 570 N N . PHE A 1 79 ? 6.003 -6.469 -9.864 1.00 98.75 79 PHE A N 1
ATOM 571 C CA . PHE A 1 79 ? 5.334 -5.178 -9.728 1.00 98.75 79 PHE A CA 1
ATOM 572 C C . PHE A 1 79 ? 6.040 -4.064 -10.512 1.00 98.75 79 PHE A C 1
ATOM 574 O O . PHE A 1 79 ? 5.359 -3.168 -10.994 1.00 98.75 79 PHE A O 1
ATOM 581 N N . TYR A 1 80 ? 7.346 -4.165 -10.763 1.00 98.56 80 TYR A N 1
ATOM 582 C CA . TYR A 1 80 ? 8.069 -3.331 -11.722 1.00 98.56 80 TYR A CA 1
ATOM 583 C C . TYR A 1 80 ? 7.542 -3.548 -13.139 1.00 98.56 80 TYR A C 1
ATOM 585 O O . TYR A 1 80 ? 7.185 -2.585 -13.815 1.00 98.56 80 TYR A O 1
ATOM 593 N N . SER A 1 81 ? 7.393 -4.811 -13.556 1.00 98.38 81 SER A N 1
ATOM 594 C CA . SER A 1 81 ? 6.779 -5.148 -14.842 1.00 98.38 81 SER A CA 1
ATOM 595 C C . SER A 1 81 ? 5.356 -4.599 -14.944 1.00 98.38 81 SER A C 1
ATOM 597 O O . SER A 1 81 ? 4.983 -4.038 -15.973 1.00 98.38 81 SER A O 1
ATOM 599 N N . THR A 1 82 ? 4.573 -4.710 -13.869 1.00 98.75 82 THR A N 1
ATOM 600 C CA . THR A 1 82 ? 3.215 -4.152 -13.805 1.00 98.75 82 THR A CA 1
ATOM 601 C C . THR A 1 82 ? 3.227 -2.627 -13.928 1.00 98.75 82 THR A C 1
ATOM 603 O O . THR A 1 82 ? 2.501 -2.084 -14.755 1.00 98.75 82 THR A O 1
ATOM 606 N N . GLY A 1 83 ? 4.076 -1.936 -13.162 1.00 98.44 83 GLY A N 1
ATOM 607 C CA . GLY A 1 83 ? 4.216 -0.480 -13.204 1.00 98.44 83 GLY A CA 1
ATOM 608 C C . GLY A 1 83 ? 4.604 0.028 -14.587 1.00 98.44 83 GLY A C 1
ATOM 609 O O . GLY A 1 83 ? 3.981 0.955 -15.100 1.00 98.44 83 GLY A O 1
ATOM 610 N N . TYR A 1 84 ? 5.564 -0.627 -15.239 1.00 97.94 84 TYR A N 1
ATOM 611 C CA . TYR A 1 84 ? 5.927 -0.308 -16.617 1.00 97.94 84 TYR A CA 1
ATOM 612 C C . TYR A 1 84 ? 4.758 -0.518 -17.589 1.00 97.94 84 TYR A C 1
ATOM 614 O O . TYR A 1 84 ? 4.463 0.362 -18.393 1.00 97.94 84 TYR A O 1
ATOM 622 N N . LYS A 1 85 ? 4.067 -1.664 -17.511 1.00 98.50 85 LYS A N 1
ATOM 623 C CA . LYS A 1 85 ? 2.939 -1.971 -18.403 1.00 98.50 85 LYS A CA 1
ATOM 624 C C . LYS A 1 85 ? 1.792 -0.980 -18.254 1.00 98.50 85 LYS A C 1
ATOM 626 O O . LYS A 1 85 ? 1.218 -0.615 -19.269 1.00 98.50 85 LYS A O 1
ATOM 631 N N . ILE A 1 86 ? 1.478 -0.553 -17.027 1.00 98.62 86 ILE A N 1
ATOM 632 C CA . ILE A 1 86 ? 0.470 0.487 -16.784 1.00 98.62 86 ILE A CA 1
ATOM 633 C C . ILE A 1 86 ? 0.925 1.802 -17.414 1.00 98.62 86 ILE A C 1
ATOM 635 O O . ILE A 1 86 ? 0.172 2.377 -18.184 1.00 98.62 86 ILE A O 1
ATOM 639 N N . TRP A 1 87 ? 2.164 2.240 -17.161 1.00 97.19 87 TRP A N 1
ATOM 640 C CA . TRP A 1 87 ? 2.699 3.478 -17.744 1.00 97.19 87 TRP A CA 1
ATOM 641 C C . TRP A 1 87 ? 2.645 3.482 -19.279 1.00 97.19 87 TRP A C 1
ATOM 643 O O . TRP A 1 87 ? 2.372 4.507 -19.889 1.00 97.19 87 TRP A O 1
ATOM 653 N N . ALA A 1 88 ? 2.878 2.327 -19.907 1.00 97.06 88 ALA A N 1
ATOM 654 C CA . ALA A 1 88 ? 2.857 2.181 -21.359 1.00 97.06 88 ALA A CA 1
ATOM 655 C C . ALA A 1 88 ? 1.441 2.203 -21.976 1.00 97.06 88 ALA A C 1
ATOM 657 O O . ALA A 1 88 ? 1.316 2.155 -23.202 1.00 97.06 8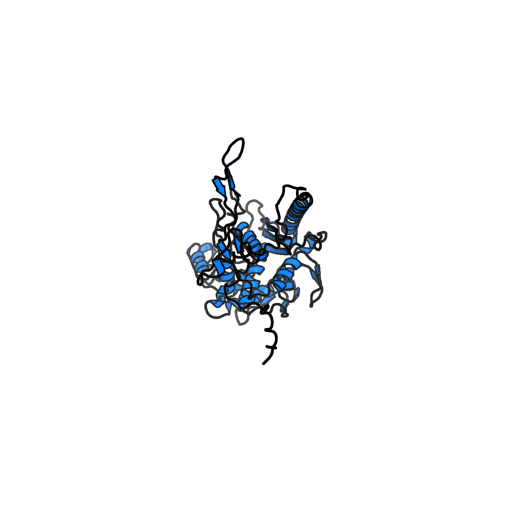8 ALA A O 1
ATOM 658 N N . LEU A 1 89 ? 0.376 2.241 -21.165 1.00 97.75 89 LEU A N 1
ATOM 659 C CA . LEU A 1 89 ? -0.989 2.402 -21.663 1.00 97.75 89 LEU A CA 1
ATOM 660 C C . LEU A 1 89 ? -1.210 3.831 -22.185 1.00 97.75 89 LEU A C 1
ATOM 662 O O . LEU A 1 89 ? -0.634 4.784 -21.666 1.00 97.75 89 LEU A O 1
ATOM 666 N N . PRO A 1 90 ? -2.056 4.017 -23.210 1.00 96.12 90 PRO A N 1
ATOM 667 C CA . PRO A 1 90 ? -2.302 5.338 -23.772 1.00 96.12 90 PRO A CA 1
ATOM 668 C C . PRO A 1 90 ? -3.177 6.208 -22.857 1.00 96.12 90 PRO A C 1
ATOM 670 O O . PRO A 1 90 ? -4.093 5.722 -22.193 1.00 96.12 90 PRO A O 1
ATOM 673 N N . GLY A 1 91 ? -2.957 7.524 -22.920 1.00 95.06 91 GLY A N 1
ATOM 674 C CA . GLY A 1 91 ? -3.835 8.528 -22.313 1.00 95.06 91 GLY A CA 1
ATOM 675 C C . GLY A 1 91 ? -3.949 8.394 -20.796 1.00 95.06 91 GLY A C 1
ATOM 676 O O . GLY A 1 91 ? -2.954 8.164 -20.112 1.00 95.06 91 GLY A O 1
ATOM 677 N N . GLU A 1 92 ? -5.169 8.540 -20.279 1.00 95.38 92 GLU A N 1
ATOM 678 C CA . GLU A 1 92 ? -5.445 8.516 -18.837 1.00 95.38 92 GLU A CA 1
ATOM 679 C C . GLU A 1 92 ? -5.187 7.147 -18.193 1.00 95.38 92 GLU A C 1
ATOM 681 O O . GLU A 1 92 ? -4.897 7.060 -17.004 1.00 95.38 92 GLU A O 1
ATOM 686 N N . SER A 1 93 ? -5.217 6.055 -18.967 1.00 97.12 93 SER A N 1
ATOM 687 C CA . SER A 1 93 ? -4.996 4.706 -18.429 1.00 97.12 93 SER A CA 1
ATOM 688 C C . SER A 1 93 ? -3.595 4.506 -17.838 1.00 97.12 93 SER A C 1
ATOM 690 O O . SER A 1 93 ? -3.409 3.595 -17.029 1.00 97.12 93 SER A O 1
ATOM 692 N N . GLN A 1 94 ? -2.625 5.362 -18.179 1.00 96.75 94 GLN A N 1
ATOM 693 C CA . GLN A 1 94 ? -1.296 5.339 -17.565 1.00 96.75 94 GLN A CA 1
ATOM 694 C C . GLN A 1 94 ? -1.303 5.724 -16.075 1.00 96.75 94 GLN A C 1
ATOM 696 O O . GLN A 1 94 ? -0.379 5.361 -15.346 1.00 96.75 94 GLN A O 1
ATOM 701 N N . TRP A 1 95 ? -2.353 6.414 -15.613 1.00 98.00 95 TRP A N 1
ATOM 702 C CA . TRP A 1 95 ? -2.512 6.893 -14.236 1.00 98.00 95 TRP A CA 1
ATOM 703 C C . TRP A 1 95 ? -3.243 5.904 -13.322 1.00 98.00 95 TRP A C 1
ATOM 705 O O . TRP A 1 95 ? -3.534 6.220 -12.170 1.00 98.00 95 TRP A O 1
ATOM 715 N N . ALA A 1 96 ? -3.503 4.676 -13.787 1.00 98.56 96 ALA A N 1
ATOM 716 C CA . ALA A 1 96 ? -4.324 3.710 -13.057 1.00 98.56 96 ALA A CA 1
ATOM 717 C C . ALA A 1 96 ? -3.827 3.419 -11.624 1.00 98.56 96 ALA A C 1
ATOM 719 O O . ALA A 1 96 ? -4.643 3.163 -10.734 1.00 98.56 96 ALA A O 1
ATOM 720 N N . ILE A 1 97 ? -2.510 3.464 -11.366 1.00 98.81 97 ILE A N 1
ATOM 721 C CA . ILE A 1 97 ? -1.959 3.284 -10.009 1.00 98.81 97 ILE A CA 1
ATOM 722 C C . ILE A 1 97 ? -2.330 4.476 -9.120 1.00 98.81 97 ILE A C 1
ATOM 724 O O . ILE A 1 97 ? -2.787 4.284 -7.994 1.00 98.81 97 ILE A O 1
ATOM 728 N N . GLN A 1 98 ? -2.142 5.693 -9.622 1.00 98.62 98 GLN A N 1
ATOM 729 C CA . GLN A 1 98 ? -2.424 6.946 -8.933 1.00 98.62 98 GLN A CA 1
ATOM 730 C C . GLN A 1 98 ? -3.918 7.075 -8.637 1.00 98.62 98 GLN A C 1
ATOM 732 O O . GLN A 1 98 ? -4.298 7.371 -7.504 1.00 98.62 98 GLN A O 1
ATOM 737 N N . ASP A 1 99 ? -4.765 6.782 -9.621 1.00 98.44 99 ASP A N 1
ATOM 738 C CA . ASP A 1 99 ? -6.219 6.838 -9.477 1.00 98.44 99 ASP A CA 1
ATOM 739 C C . ASP A 1 99 ? -6.710 5.825 -8.450 1.00 98.44 99 ASP A C 1
ATOM 741 O O . ASP A 1 99 ? -7.480 6.167 -7.551 1.00 98.44 99 ASP A O 1
ATOM 745 N N . THR A 1 100 ? -6.189 4.596 -8.501 1.00 98.75 100 THR A N 1
ATOM 746 C CA . THR A 1 100 ? -6.496 3.581 -7.488 1.00 98.75 100 THR A CA 1
ATOM 747 C C . THR A 1 100 ? -6.004 4.026 -6.106 1.00 98.75 100 THR A C 1
ATOM 749 O O . THR A 1 100 ? -6.721 3.872 -5.122 1.00 98.75 100 THR A O 1
ATOM 752 N N . ALA A 1 101 ? -4.821 4.638 -5.994 1.00 98.75 101 ALA A N 1
ATOM 753 C CA . ALA A 1 101 ? -4.313 5.143 -4.716 1.00 98.75 101 ALA A CA 1
ATOM 754 C C . ALA A 1 101 ? -5.227 6.223 -4.112 1.00 98.75 101 ALA A C 1
ATOM 756 O O . ALA A 1 101 ? -5.536 6.175 -2.919 1.00 98.75 101 ALA A O 1
ATOM 757 N N . ARG A 1 102 ? -5.710 7.160 -4.934 1.00 98.56 102 ARG A N 1
ATOM 758 C CA . ARG A 1 102 ? -6.666 8.199 -4.516 1.00 98.56 102 ARG A CA 1
ATOM 759 C C . ARG A 1 102 ? -8.023 7.609 -4.134 1.00 98.56 102 ARG A C 1
ATOM 761 O O . ARG A 1 102 ? -8.600 8.025 -3.132 1.00 98.56 102 ARG A O 1
ATOM 768 N N . GLN A 1 103 ? -8.493 6.577 -4.841 1.00 97.94 103 GLN A N 1
ATOM 769 C CA . GLN A 1 103 ? -9.674 5.802 -4.433 1.00 97.94 103 GLN A CA 1
ATOM 770 C C . GLN A 1 103 ? -9.480 5.130 -3.066 1.00 97.94 103 GLN A C 1
ATOM 772 O O . GLN A 1 103 ? -10.433 4.995 -2.315 1.00 97.94 103 GLN A O 1
ATOM 777 N N . PHE A 1 104 ? -8.261 4.774 -2.660 1.00 98.50 104 PHE A N 1
ATOM 778 C CA . PHE A 1 104 ? -7.989 4.299 -1.294 1.00 98.50 104 PHE A CA 1
ATOM 779 C C . PHE A 1 104 ? -7.798 5.421 -0.255 1.00 98.50 104 PHE A C 1
ATOM 781 O O . PHE A 1 104 ? -7.673 5.134 0.933 1.00 98.50 104 PHE A O 1
ATOM 788 N N . GLY A 1 105 ? -7.826 6.691 -0.670 1.00 98.00 105 GLY A N 1
ATOM 789 C CA . GLY A 1 105 ? -7.725 7.862 0.209 1.00 98.00 105 GLY A CA 1
ATOM 790 C C . GLY A 1 105 ? -6.292 8.340 0.452 1.00 98.00 105 GLY A C 1
ATOM 791 O O . GLY A 1 105 ? -6.063 9.195 1.308 1.00 98.00 105 GLY A O 1
ATOM 792 N N . PHE A 1 106 ? -5.310 7.805 -0.281 1.00 98.62 106 PHE A N 1
ATOM 793 C CA . PHE A 1 106 ? -3.948 8.335 -0.245 1.00 98.62 106 PHE A CA 1
ATOM 794 C C . PHE A 1 106 ? -3.898 9.723 -0.893 1.00 98.62 106 PHE A C 1
ATOM 796 O O . PHE A 1 106 ? -4.515 9.959 -1.931 1.00 98.62 106 PHE A O 1
ATOM 803 N N . GLY A 1 107 ? -3.113 10.633 -0.313 1.00 97.06 107 GLY A N 1
ATOM 804 C CA . GLY A 1 107 ? -2.995 12.013 -0.801 1.00 97.06 107 GLY A CA 1
ATOM 805 C C . GLY A 1 107 ? -4.062 12.973 -0.260 1.00 97.06 107 GLY A C 1
ATOM 806 O O . GLY A 1 107 ? -3.988 14.164 -0.550 1.00 97.06 107 GLY A O 1
ATOM 807 N N . SER A 1 108 ? -5.017 12.488 0.539 1.00 96.56 108 SER A N 1
ATOM 808 C CA . SER A 1 108 ? -6.077 13.279 1.177 1.00 96.56 108 SER A CA 1
ATOM 809 C C . SER A 1 108 ? -6.164 13.002 2.678 1.00 96.56 108 SER A C 1
ATOM 811 O O . SER A 1 108 ? -5.782 11.925 3.137 1.00 96.56 108 SER A O 1
ATOM 813 N N . ASP A 1 109 ? -6.697 13.951 3.442 1.00 96.44 109 ASP A N 1
ATOM 814 C CA . ASP A 1 109 ? -6.991 13.753 4.865 1.00 96.44 109 ASP A CA 1
ATOM 815 C C . ASP A 1 109 ? -7.975 12.588 5.050 1.00 96.44 109 ASP A C 1
ATOM 817 O O . ASP A 1 109 ? -8.921 12.430 4.276 1.00 96.44 109 ASP A O 1
ATOM 821 N N . THR A 1 110 ? -7.768 11.760 6.076 1.00 97.12 110 THR A N 1
ATOM 822 C CA . THR A 1 110 ? -8.661 10.625 6.365 1.00 97.12 110 THR A CA 1
ATOM 823 C C . THR A 1 110 ? -9.983 11.071 6.984 1.00 97.12 110 THR A C 1
ATOM 825 O O . THR A 1 110 ? -10.920 10.279 7.077 1.00 97.12 110 THR A O 1
ATOM 828 N N . GLY A 1 111 ? -10.067 12.331 7.421 1.00 95.62 111 GLY A N 1
ATOM 829 C CA . GLY A 1 111 ? -11.238 12.880 8.096 1.00 95.62 111 GLY A CA 1
ATOM 830 C C . GLY A 1 111 ? -11.322 12.472 9.566 1.00 95.62 111 GLY A C 1
ATOM 831 O O . GLY A 1 111 ? -12.406 12.544 10.158 1.00 95.62 111 GLY A O 1
ATOM 832 N N . VAL A 1 112 ? -10.206 12.028 10.156 1.00 96.81 112 VAL A N 1
ATOM 833 C CA . VAL A 1 112 ? -10.101 11.791 11.597 1.00 96.81 112 VAL A CA 1
ATOM 834 C C . VAL A 1 112 ? -10.287 13.099 12.361 1.00 96.81 112 VAL A C 1
ATOM 836 O O . VAL A 1 112 ? -9.837 14.161 11.941 1.00 96.81 112 VAL A O 1
ATOM 839 N N . GLN A 1 113 ? -10.949 13.038 13.514 1.00 93.75 113 GLN A N 1
ATOM 840 C CA . GLN A 1 113 ? -11.275 14.215 14.330 1.00 93.75 113 GLN A CA 1
ATOM 841 C C . GLN A 1 113 ? -10.080 14.677 15.179 1.00 93.75 113 GLN A C 1
ATOM 843 O O . GLN A 1 113 ? -10.203 14.941 16.375 1.00 93.75 113 GLN A O 1
ATOM 848 N N . LEU A 1 114 ? -8.899 14.740 14.566 1.00 93.81 114 LEU A N 1
ATOM 849 C CA . LEU A 1 114 ? -7.668 15.217 15.180 1.00 93.81 114 LEU A CA 1
ATOM 850 C C . LEU A 1 114 ? -7.095 16.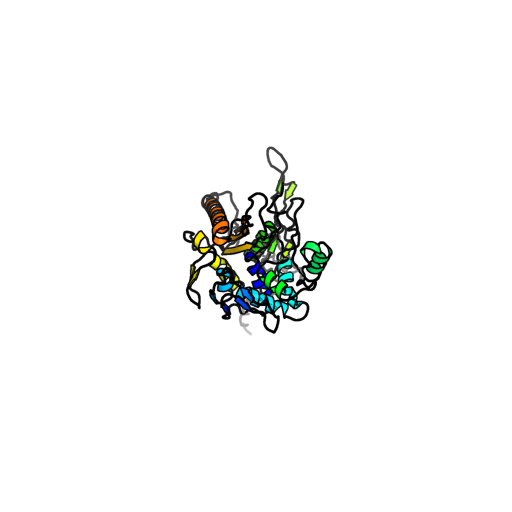359 14.339 1.00 93.81 114 LEU A C 1
ATOM 852 O O . LEU A 1 114 ? -7.077 16.273 13.112 1.00 93.81 114 LEU A O 1
ATOM 856 N N . PRO A 1 115 ? -6.606 17.435 14.971 1.00 93.88 115 PRO A N 1
ATOM 857 C CA . PRO A 1 115 ? -6.047 18.548 14.230 1.00 93.88 115 PRO A CA 1
ATOM 858 C C . PRO A 1 115 ? -4.701 18.171 13.602 1.00 93.88 115 PRO A C 1
ATOM 860 O O . PRO A 1 115 ? -3.969 17.315 14.105 1.00 93.88 115 PRO A O 1
ATOM 863 N N . PHE A 1 116 ? -4.333 18.911 12.555 1.00 94.88 116 PHE A N 1
ATOM 864 C CA . PHE A 1 116 ? -3.009 18.865 11.928 1.00 94.88 116 PHE A CA 1
ATOM 865 C C . PHE A 1 116 ? -2.641 17.522 11.280 1.00 94.88 116 PHE A C 1
ATOM 867 O O . PHE A 1 116 ? -1.449 17.196 11.217 1.00 94.88 116 PHE A O 1
ATOM 874 N N . GLU A 1 117 ? -3.628 16.759 10.805 1.00 96.69 117 GLU A N 1
ATOM 875 C CA . GLU A 1 117 ? -3.392 15.629 9.906 1.00 96.69 117 GLU A CA 1
ATOM 876 C C . GLU A 1 117 ? -2.585 16.080 8.674 1.00 96.69 117 GLU A C 1
ATOM 878 O O . GLU A 1 117 ? -2.681 17.220 8.210 1.00 96.69 117 GLU A O 1
ATOM 883 N N . LYS A 1 118 ? -1.709 15.201 8.186 1.00 97.31 118 LYS A N 1
ATOM 884 C CA . LYS A 1 118 ? -0.994 15.382 6.926 1.00 97.31 118 LYS A CA 1
ATOM 885 C C . LYS A 1 118 ? -1.617 14.482 5.870 1.00 97.31 118 LYS A C 1
ATOM 887 O O . LYS A 1 118 ? -1.744 13.283 6.077 1.00 97.31 118 LYS A O 1
ATOM 892 N N . SER A 1 119 ? -1.876 15.041 4.698 1.00 95.56 119 SER A N 1
ATOM 893 C CA . SER A 1 119 ? -2.534 14.325 3.602 1.00 95.56 119 SER A CA 1
ATOM 894 C C . SER A 1 119 ? -1.604 13.379 2.830 1.00 95.56 119 SER A C 1
ATOM 896 O O . SER A 1 119 ? -2.059 12.625 1.977 1.00 95.56 119 SER A O 1
ATOM 898 N N . GLY A 1 120 ? -0.293 13.394 3.089 1.00 96.19 120 GLY A N 1
ATOM 899 C CA . GLY A 1 120 ? 0.667 12.671 2.251 1.00 96.19 120 GLY A CA 1
ATOM 900 C C . GLY A 1 120 ? 0.644 13.179 0.811 1.00 96.19 120 GLY A C 1
ATOM 901 O O . GLY A 1 120 ? 0.403 14.364 0.576 1.00 96.19 120 GLY A O 1
ATOM 902 N N . ARG A 1 121 ? 0.953 12.306 -0.151 1.00 96.81 121 ARG A N 1
ATOM 903 C CA . ARG A 1 121 ? 1.019 12.662 -1.569 1.00 96.81 121 ARG A CA 1
ATOM 904 C C . ARG A 1 121 ? 1.019 11.434 -2.467 1.00 96.81 121 ARG A C 1
ATOM 906 O O . ARG A 1 121 ? 1.897 10.586 -2.331 1.00 96.81 121 ARG A O 1
ATOM 913 N N . VAL A 1 122 ? 0.116 11.410 -3.446 1.00 98.25 122 VAL A N 1
ATOM 914 C CA . VAL A 1 122 ? 0.157 10.487 -4.591 1.00 98.25 122 VAL A CA 1
ATOM 915 C C . VAL A 1 122 ? 0.807 11.219 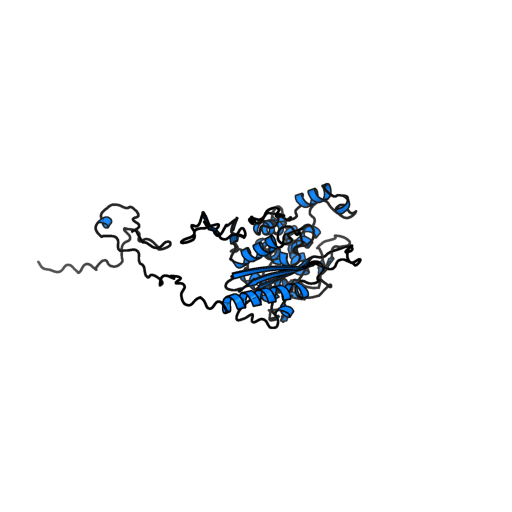-5.765 1.00 98.25 122 VAL A C 1
ATOM 917 O O . VAL A 1 122 ? 0.283 12.256 -6.166 1.00 98.25 122 VAL A O 1
ATOM 920 N N . PRO A 1 123 ? 1.954 10.750 -6.283 1.00 96.06 123 PRO A N 1
ATOM 921 C CA . PRO A 1 123 ? 2.689 11.483 -7.300 1.00 96.06 123 PRO A CA 1
ATOM 922 C C . PRO A 1 123 ? 2.188 11.201 -8.719 1.00 96.06 123 PRO A C 1
ATOM 924 O O . PRO A 1 123 ? 1.939 10.056 -9.091 1.00 96.06 123 PRO A O 1
ATOM 927 N N . ASP A 1 124 ? 2.120 12.263 -9.508 1.00 94.75 124 ASP A N 1
ATOM 928 C CA . ASP A 1 124 ? 1.885 12.296 -10.949 1.00 94.75 124 ASP A CA 1
ATOM 929 C C . ASP A 1 124 ? 2.788 13.371 -11.590 1.00 94.75 124 ASP A C 1
ATOM 931 O O . ASP A 1 124 ? 3.709 13.886 -10.944 1.00 94.75 124 ASP A O 1
ATOM 935 N N . ASP A 1 125 ? 2.547 13.698 -12.862 1.00 93.31 125 ASP A N 1
ATOM 936 C CA . ASP A 1 125 ? 3.327 14.705 -13.590 1.00 93.31 125 ASP A CA 1
ATOM 937 C C . ASP A 1 125 ? 3.263 16.098 -12.942 1.00 93.31 125 ASP A C 1
ATOM 939 O O . ASP A 1 125 ? 4.290 16.763 -12.782 1.00 93.31 125 ASP A O 1
ATOM 943 N N . GLU A 1 126 ? 2.073 16.530 -12.519 1.00 93.00 126 GLU A N 1
ATOM 944 C CA . GLU A 1 126 ? 1.858 17.849 -11.916 1.00 93.00 126 GLU A CA 1
ATOM 945 C C . GLU A 1 126 ? 2.560 17.952 -10.563 1.00 93.00 126 GLU A C 1
ATOM 947 O O . GLU A 1 126 ? 3.291 18.909 -10.289 1.00 93.00 126 GLU A O 1
ATOM 952 N N . VAL A 1 127 ? 2.402 16.922 -9.734 1.00 93.12 127 VAL A N 1
ATOM 953 C CA . VAL A 1 127 ? 3.058 16.822 -8.435 1.00 93.12 127 VAL A CA 1
ATOM 954 C C . VAL A 1 127 ? 4.576 16.805 -8.587 1.00 93.12 127 VAL A C 1
ATOM 956 O O . VAL A 1 127 ? 5.273 17.499 -7.842 1.00 93.12 127 VAL A O 1
ATOM 959 N N . LYS A 1 128 ? 5.109 16.021 -9.530 1.00 92.12 128 LYS A N 1
ATOM 960 C CA . LYS A 1 128 ? 6.553 15.943 -9.768 1.00 92.12 128 LYS A CA 1
ATOM 961 C C . LYS A 1 128 ? 7.105 17.306 -10.181 1.00 92.12 128 LYS A C 1
ATOM 963 O O . LYS A 1 128 ? 8.076 17.773 -9.585 1.00 92.12 128 LYS A O 1
ATOM 968 N N . ARG A 1 129 ? 6.437 17.983 -11.116 1.00 91.56 129 ARG A N 1
ATOM 969 C CA . ARG A 1 129 ? 6.797 19.334 -11.557 1.00 91.56 129 ARG A CA 1
ATOM 970 C C . ARG A 1 129 ? 6.816 20.331 -10.402 1.00 91.56 129 ARG A C 1
ATOM 972 O O . ARG A 1 129 ? 7.830 20.991 -10.188 1.00 91.56 129 ARG A O 1
ATOM 979 N N . ALA A 1 130 ? 5.753 20.366 -9.600 1.00 91.38 130 ALA A N 1
ATOM 980 C CA . ALA A 1 130 ? 5.658 21.260 -8.448 1.00 91.38 130 ALA A CA 1
ATOM 981 C C . ALA A 1 130 ? 6.767 21.002 -7.410 1.00 91.38 130 ALA A C 1
ATOM 983 O O . ALA A 1 130 ? 7.316 21.941 -6.829 1.00 91.38 130 ALA A O 1
ATOM 984 N N . LEU A 1 131 ? 7.145 19.738 -7.181 1.00 89.56 131 LEU A N 1
ATOM 985 C CA . LEU A 1 131 ? 8.250 19.406 -6.278 1.00 89.56 131 LEU A CA 1
ATOM 986 C C . LEU A 1 131 ? 9.578 19.950 -6.790 1.00 89.56 131 LEU A C 1
ATOM 988 O O . LEU A 1 131 ? 10.309 20.584 -6.026 1.00 89.56 131 LEU A O 1
ATOM 992 N N . PHE A 1 132 ? 9.857 19.738 -8.071 1.00 89.12 132 PHE A N 1
ATOM 993 C CA . PHE A 1 132 ? 11.091 20.166 -8.715 1.00 89.12 132 PHE A CA 1
ATOM 994 C C . PHE A 1 132 ? 11.224 21.691 -8.729 1.00 89.12 132 PHE A C 1
ATOM 996 O O . PHE A 1 132 ? 12.298 22.211 -8.433 1.00 89.12 132 PHE A O 1
ATOM 1003 N N . GLU A 1 133 ? 10.128 22.407 -8.979 1.00 88.62 133 GLU A N 1
ATOM 1004 C CA . GLU A 1 133 ? 10.075 23.870 -8.889 1.00 88.62 133 GLU A CA 1
ATOM 1005 C C . GLU A 1 133 ? 10.284 24.370 -7.453 1.00 88.62 133 GLU A C 1
ATOM 1007 O O . GLU A 1 133 ? 10.992 25.351 -7.230 1.00 88.62 133 GLU A O 1
ATOM 1012 N N . SER A 1 134 ? 9.700 23.687 -6.462 1.00 88.88 134 SER A N 1
ATOM 1013 C CA . SER A 1 134 ? 9.786 24.110 -5.059 1.00 88.88 134 SER A CA 1
ATOM 1014 C C . SER A 1 134 ? 11.174 23.916 -4.441 1.00 88.88 134 SER A C 1
ATOM 1016 O O . SER A 1 134 ? 11.557 24.663 -3.539 1.00 88.88 134 SER A O 1
ATOM 1018 N N . ARG A 1 135 ? 11.905 22.882 -4.879 1.00 83.38 135 ARG A N 1
ATOM 1019 C CA . ARG A 1 135 ? 13.183 22.434 -4.302 1.00 83.38 135 ARG A CA 1
ATOM 1020 C C . ARG A 1 135 ? 14.118 21.899 -5.393 1.00 83.38 135 ARG A C 1
ATOM 1022 O O . ARG A 1 135 ? 14.437 20.705 -5.402 1.00 83.38 135 ARG A O 1
ATOM 1029 N N . PRO A 1 136 ? 14.584 22.770 -6.303 1.00 79.81 136 PRO A N 1
ATOM 1030 C CA . PRO A 1 136 ? 15.461 22.364 -7.398 1.00 79.81 136 PRO A CA 1
ATOM 1031 C C . PRO A 1 136 ? 16.770 21.749 -6.882 1.00 79.81 136 PRO A C 1
ATOM 1033 O O . PRO A 1 136 ? 17.276 20.807 -7.472 1.00 79.81 136 PRO A O 1
ATOM 1036 N N . ASP A 1 137 ? 17.263 22.197 -5.724 1.00 78.62 137 ASP A N 1
ATOM 1037 C CA . ASP A 1 137 ? 18.464 21.686 -5.050 1.00 78.62 137 ASP A CA 1
ATOM 1038 C C . ASP A 1 137 ? 18.369 20.215 -4.611 1.00 78.62 137 ASP A C 1
ATOM 1040 O O . ASP A 1 137 ? 19.392 19.555 -4.437 1.00 78.62 137 ASP A O 1
ATOM 1044 N N . VAL A 1 138 ? 17.151 19.710 -4.402 1.00 76.69 138 VAL A N 1
ATOM 1045 C CA . VAL A 1 138 ? 16.895 18.332 -3.954 1.00 76.69 138 VAL A CA 1
ATOM 1046 C C . VAL A 1 138 ? 16.504 17.434 -5.119 1.00 76.69 138 VAL A C 1
ATOM 1048 O O . VAL A 1 138 ? 16.834 16.251 -5.115 1.00 76.69 138 VAL A O 1
ATOM 1051 N N . TYR A 1 139 ? 15.770 17.981 -6.088 1.00 74.88 139 TYR A N 1
ATOM 1052 C CA . TYR A 1 139 ? 15.082 17.183 -7.096 1.00 74.88 139 TYR A CA 1
ATOM 1053 C C . TYR A 1 139 ? 15.640 17.324 -8.515 1.00 74.88 139 TYR A C 1
ATOM 1055 O O . TYR A 1 139 ? 15.428 16.419 -9.314 1.00 74.88 139 TYR A O 1
ATOM 1063 N N . LEU A 1 140 ? 16.381 18.384 -8.847 1.00 64.50 140 LEU A N 1
ATOM 1064 C CA . LEU A 1 140 ? 17.065 18.514 -10.139 1.00 64.50 140 LEU A CA 1
ATOM 1065 C C . LEU A 1 140 ? 18.534 18.086 -9.993 1.00 64.50 140 LEU A C 1
ATOM 1067 O O . LEU A 1 140 ? 19.417 18.914 -9.785 1.00 64.50 140 LEU A O 1
ATOM 1071 N N . THR A 1 141 ? 18.804 16.783 -10.088 1.00 59.66 141 THR A N 1
ATOM 1072 C CA . THR A 1 141 ? 20.150 16.264 -10.398 1.00 59.66 141 THR A CA 1
ATOM 1073 C C . THR A 1 141 ? 20.322 16.160 -11.920 1.00 59.66 141 THR A C 1
ATOM 1075 O O . THR A 1 141 ? 19.326 16.227 -12.641 1.00 59.66 141 THR A O 1
ATOM 1078 N N . GLU A 1 142 ? 21.556 16.015 -12.428 1.00 53.22 142 GLU A N 1
ATOM 1079 C CA . GLU A 1 142 ? 21.861 16.018 -13.880 1.00 53.22 142 GLU A CA 1
ATOM 1080 C C . GLU A 1 142 ? 21.003 15.042 -14.715 1.00 53.22 142 GLU A C 1
ATOM 1082 O O . GLU A 1 142 ? 20.733 15.324 -15.880 1.00 53.22 142 GLU A O 1
ATOM 1087 N N . ASP A 1 143 ? 20.502 13.959 -14.110 1.00 61.28 143 ASP A N 1
ATOM 1088 C CA . ASP A 1 143 ? 19.720 12.911 -14.781 1.00 61.28 143 ASP A CA 1
ATOM 1089 C C . ASP A 1 143 ? 18.191 13.029 -14.594 1.00 61.28 143 ASP A C 1
ATOM 1091 O O . ASP A 1 143 ? 17.428 12.213 -15.121 1.00 61.28 143 ASP A O 1
ATOM 1095 N N . ASN A 1 144 ? 17.704 14.013 -13.830 1.00 67.00 144 ASN A N 1
ATOM 1096 C CA . ASN A 1 144 ? 16.293 14.068 -13.450 1.00 67.00 144 ASN A CA 1
ATOM 1097 C C . ASN A 1 144 ? 15.439 14.847 -14.462 1.00 67.00 144 ASN A C 1
ATOM 1099 O O . ASN A 1 144 ? 15.538 16.063 -14.615 1.00 67.00 144 ASN A O 1
ATOM 1103 N N . VAL A 1 145 ? 14.517 14.131 -15.109 1.00 75.12 145 VAL A N 1
ATOM 1104 C CA . VAL A 1 145 ? 13.508 14.695 -16.016 1.00 75.12 145 VAL A CA 1
ATOM 1105 C C . VAL A 1 145 ? 12.306 15.190 -15.207 1.00 75.12 145 VAL A C 1
ATOM 1107 O O . VAL A 1 145 ? 11.829 14.474 -14.331 1.00 75.12 145 VAL A O 1
ATOM 1110 N N . VAL A 1 146 ? 11.798 16.394 -15.494 1.00 83.25 146 VAL A N 1
ATOM 1111 C CA . VAL A 1 146 ? 10.656 16.999 -14.767 1.00 83.25 146 VAL A CA 1
ATOM 1112 C C . VAL A 1 146 ? 9.333 16.284 -15.067 1.00 83.25 146 VAL A C 1
ATOM 1114 O O . VAL A 1 146 ? 8.441 16.261 -14.223 1.00 83.25 146 VAL A O 1
ATOM 1117 N N . THR A 1 147 ? 9.215 15.676 -16.249 1.00 87.94 147 THR A N 1
ATOM 1118 C CA . THR A 1 147 ? 8.028 14.915 -16.653 1.00 87.94 147 THR A CA 1
ATOM 1119 C C . THR A 1 147 ? 7.986 13.533 -16.009 1.00 87.94 147 THR A C 1
ATOM 1121 O O . THR A 1 147 ? 9.021 12.980 -15.621 1.00 87.94 147 THR A O 1
ATOM 1124 N N . TRP A 1 148 ? 6.796 12.944 -15.936 1.00 92.50 148 TRP A N 1
ATOM 1125 C CA . TRP A 1 148 ? 6.604 11.561 -15.509 1.00 92.50 148 TRP A CA 1
ATOM 1126 C C . TRP A 1 148 ? 7.220 10.576 -16.514 1.00 92.50 148 TRP A C 1
ATOM 1128 O O . TRP A 1 148 ? 6.896 10.592 -17.702 1.00 92.50 148 TRP A O 1
ATOM 1138 N N . VAL A 1 149 ? 8.126 9.717 -16.048 1.00 91.38 149 VAL A N 1
ATOM 1139 C CA . VAL A 1 149 ? 8.864 8.746 -16.877 1.00 91.38 149 VAL A CA 1
ATOM 1140 C C . VAL A 1 149 ? 8.629 7.306 -16.390 1.00 91.38 149 VAL A C 1
ATOM 1142 O O . VAL A 1 149 ? 8.152 7.110 -15.269 1.00 91.38 149 VAL A O 1
ATOM 1145 N N . PRO A 1 150 ? 8.989 6.261 -17.170 1.00 92.25 150 PRO A N 1
ATOM 1146 C CA . PRO A 1 150 ? 8.727 4.872 -16.782 1.00 92.25 150 PRO A CA 1
ATOM 1147 C C . PRO A 1 150 ? 9.290 4.506 -15.406 1.00 92.25 150 PRO A C 1
ATOM 1149 O O . PRO A 1 150 ? 8.633 3.813 -14.634 1.00 92.25 150 PRO A O 1
ATOM 1152 N N . GLY A 1 151 ? 10.492 4.996 -15.083 1.00 92.31 151 GLY A N 1
ATOM 1153 C CA . GLY A 1 151 ? 11.148 4.749 -13.799 1.00 92.31 151 GLY A CA 1
ATOM 1154 C C . GLY A 1 151 ? 10.367 5.291 -12.599 1.00 92.31 151 GLY A C 1
ATOM 1155 O O . GLY A 1 151 ? 10.356 4.651 -11.547 1.00 92.31 151 GLY A O 1
ATOM 1156 N N . ASP A 1 152 ? 9.653 6.411 -12.757 1.00 94.06 152 ASP A N 1
ATOM 1157 C CA . ASP A 1 152 ? 8.792 6.944 -11.697 1.00 94.06 152 ASP A CA 1
ATOM 1158 C C . ASP A 1 152 ? 7.626 5.991 -11.429 1.00 94.06 152 ASP A C 1
ATOM 1160 O O . ASP A 1 152 ? 7.342 5.662 -10.276 1.00 94.06 152 ASP A O 1
ATOM 1164 N N . ASN A 1 153 ? 6.991 5.487 -12.493 1.00 96.94 153 ASN A N 1
ATOM 1165 C CA . ASN A 1 153 ? 5.858 4.575 -12.368 1.00 96.94 153 ASN A CA 1
ATOM 1166 C C . ASN A 1 153 ? 6.273 3.200 -11.828 1.00 96.94 153 ASN A C 1
ATOM 1168 O O . ASN A 1 153 ? 5.549 2.597 -11.038 1.00 96.94 153 ASN A O 1
ATOM 1172 N N . ILE A 1 154 ? 7.457 2.718 -12.214 1.00 97.06 154 ILE A N 1
ATOM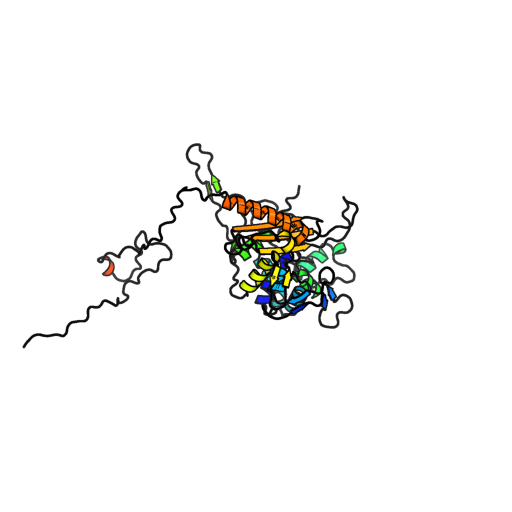 1173 C CA . ILE A 1 154 ? 8.064 1.487 -11.692 1.00 97.06 154 ILE A CA 1
ATOM 1174 C C . ILE A 1 154 ? 8.346 1.614 -10.185 1.00 97.06 154 ILE A C 1
ATOM 1176 O O . ILE A 1 154 ? 8.028 0.697 -9.427 1.00 97.06 154 ILE A O 1
ATOM 1180 N N . ASN A 1 155 ? 8.880 2.751 -9.727 1.00 95.25 155 ASN A N 1
ATOM 1181 C CA . ASN A 1 155 ? 9.094 3.005 -8.298 1.00 95.25 155 ASN A CA 1
ATOM 1182 C C . ASN A 1 155 ? 7.774 3.164 -7.531 1.00 95.25 155 ASN A C 1
ATOM 1184 O O . ASN A 1 155 ? 7.608 2.587 -6.452 1.00 95.25 155 ASN A O 1
ATOM 1188 N N . LEU A 1 156 ? 6.808 3.892 -8.098 1.00 98.19 156 LEU A N 1
ATOM 1189 C CA . LEU A 1 156 ? 5.480 4.050 -7.509 1.00 98.19 156 LEU A CA 1
ATOM 1190 C C . LEU A 1 156 ? 4.772 2.698 -7.351 1.00 98.19 156 LEU A C 1
ATOM 1192 O O . LEU A 1 156 ? 4.154 2.453 -6.318 1.00 98.19 156 LEU A O 1
ATOM 1196 N N . ALA A 1 157 ? 4.912 1.791 -8.320 1.00 98.56 157 ALA A N 1
ATOM 1197 C CA . ALA A 1 157 ? 4.293 0.465 -8.301 1.00 98.56 157 ALA A CA 1
ATOM 1198 C C . ALA A 1 157 ? 4.687 -0.396 -7.086 1.00 98.56 157 ALA A C 1
ATOM 1200 O O . ALA A 1 157 ? 3.952 -1.319 -6.719 1.00 98.56 157 ALA A O 1
ATOM 1201 N N . ILE A 1 158 ? 5.806 -0.084 -6.429 1.00 98.00 158 ILE A N 1
ATOM 1202 C CA . ILE A 1 158 ? 6.244 -0.726 -5.183 1.00 98.00 158 ILE A CA 1
ATOM 1203 C C . ILE A 1 158 ? 6.182 0.207 -3.965 1.00 98.00 158 ILE A C 1
ATOM 1205 O O . ILE A 1 158 ? 6.769 -0.109 -2.933 1.00 98.00 158 ILE A O 1
ATOM 1209 N N . GLY A 1 159 ? 5.491 1.343 -4.075 1.00 97.50 159 GLY A N 1
ATOM 1210 C CA . GLY A 1 159 ? 5.273 2.298 -2.990 1.00 97.50 159 GLY A CA 1
ATOM 1211 C C . GLY A 1 159 ? 6.482 3.161 -2.624 1.00 97.50 159 GLY A C 1
ATOM 1212 O O . GLY A 1 159 ? 6.552 3.627 -1.485 1.00 97.50 159 GLY A O 1
ATOM 1213 N N . GLN A 1 160 ? 7.432 3.336 -3.549 1.00 94.50 160 GLN A N 1
ATOM 1214 C CA . GLN A 1 160 ? 8.626 4.176 -3.392 1.00 94.50 160 GLN A CA 1
ATOM 1215 C C . GLN A 1 160 ? 8.537 5.440 -4.270 1.00 94.50 160 GLN A C 1
ATOM 1217 O O . GLN A 1 160 ? 7.492 5.767 -4.837 1.00 94.50 160 GLN A O 1
ATOM 1222 N N . GLY A 1 161 ? 9.651 6.167 -4.383 1.00 91.75 161 GLY A N 1
ATOM 1223 C CA . GLY A 1 161 ? 9.752 7.391 -5.171 1.00 91.75 161 GLY A CA 1
ATOM 1224 C C . GLY A 1 161 ? 9.103 8.569 -4.451 1.00 91.75 161 GLY A C 1
ATOM 1225 O O . GLY A 1 161 ? 9.374 8.830 -3.281 1.00 91.75 161 GLY A O 1
ATOM 1226 N N . PHE A 1 162 ? 8.238 9.299 -5.150 1.00 93.31 162 PHE A N 1
ATOM 1227 C CA . PHE A 1 162 ? 7.623 10.518 -4.621 1.00 93.31 162 PHE A CA 1
ATOM 1228 C C . PHE A 1 162 ? 6.371 10.272 -3.764 1.00 93.31 162 PHE A C 1
ATOM 1230 O O . PHE A 1 162 ? 5.812 11.244 -3.245 1.00 93.31 162 PHE A O 1
ATOM 1237 N N . LEU A 1 163 ? 5.929 9.018 -3.611 1.00 97.06 163 LEU A N 1
ATOM 1238 C CA . LEU A 1 163 ? 4.788 8.651 -2.774 1.00 97.06 163 LEU A CA 1
ATOM 1239 C C . LEU A 1 163 ? 5.104 8.891 -1.297 1.00 97.06 163 LEU A C 1
ATOM 1241 O O . LEU A 1 163 ? 6.118 8.420 -0.782 1.00 97.06 163 LEU A O 1
ATOM 1245 N N . THR A 1 164 ? 4.197 9.566 -0.597 1.00 96.75 164 THR A N 1
ATOM 1246 C CA . THR A 1 164 ? 4.208 9.621 0.866 1.00 96.75 164 THR A CA 1
ATOM 1247 C C . THR A 1 164 ? 2.811 9.395 1.416 1.00 96.75 164 THR A C 1
ATOM 1249 O O . THR A 1 164 ? 1.815 9.794 0.815 1.00 96.75 164 THR A O 1
ATOM 1252 N N . MET A 1 165 ? 2.729 8.756 2.576 1.00 97.62 165 MET A N 1
ATOM 1253 C CA . MET A 1 165 ? 1.473 8.499 3.271 1.00 97.62 165 MET A CA 1
ATOM 1254 C C . MET A 1 165 ? 1.663 8.560 4.784 1.00 97.62 165 MET A C 1
ATOM 1256 O O . MET A 1 165 ? 2.793 8.478 5.279 1.00 97.62 165 MET A O 1
ATOM 1260 N N . THR A 1 166 ? 0.557 8.701 5.510 1.00 98.38 166 THR A N 1
ATOM 1261 C CA . THR A 1 166 ? 0.529 8.529 6.966 1.00 98.38 166 THR A CA 1
ATOM 1262 C C . THR A 1 166 ? 0.200 7.086 7.357 1.00 98.38 166 THR A C 1
ATOM 1264 O O . THR A 1 166 ? -0.525 6.394 6.635 1.00 98.38 166 THR A O 1
ATOM 1267 N N . PRO A 1 167 ? 0.655 6.614 8.535 1.00 98.25 167 PRO A N 1
ATOM 1268 C CA . PRO A 1 167 ? 0.246 5.310 9.061 1.00 98.25 167 PRO A CA 1
ATOM 1269 C C . PRO A 1 167 ? -1.279 5.120 9.114 1.00 98.25 167 PRO A C 1
ATOM 1271 O O . PRO A 1 167 ? -1.774 4.010 8.893 1.00 98.25 167 PRO A O 1
ATOM 1274 N N . LEU A 1 168 ? -2.032 6.193 9.387 1.00 98.44 168 LEU A N 1
ATOM 1275 C CA . LEU A 1 168 ? -3.491 6.144 9.408 1.00 98.44 168 LEU A CA 1
ATOM 1276 C C . LEU A 1 168 ? -4.087 5.939 8.008 1.00 98.44 168 LEU A C 1
ATOM 1278 O O . LEU A 1 168 ? -4.977 5.103 7.868 1.00 98.44 168 LEU A O 1
ATOM 1282 N N . GLN A 1 169 ? -3.563 6.602 6.969 1.00 98.69 169 GLN A N 1
ATOM 1283 C CA . GLN A 1 169 ? -3.980 6.347 5.582 1.00 98.69 169 GLN A CA 1
ATOM 1284 C C . GLN A 1 169 ? -3.746 4.887 5.179 1.00 98.69 169 GLN A C 1
ATOM 1286 O O . GLN A 1 169 ? -4.635 4.260 4.605 1.00 98.69 169 GLN A O 1
ATOM 1291 N N . LEU A 1 170 ? -2.587 4.311 5.528 1.00 98.75 170 LEU A N 1
ATOM 1292 C CA . LEU A 1 170 ? -2.298 2.907 5.223 1.00 98.75 170 LEU A CA 1
ATOM 1293 C C . LEU A 1 170 ? -3.261 1.949 5.942 1.00 98.75 170 LEU A C 1
ATOM 1295 O O . LEU A 1 170 ? -3.778 1.015 5.327 1.00 98.75 170 LEU A O 1
ATOM 1299 N N . THR A 1 171 ? -3.536 2.203 7.224 1.00 98.62 171 THR A N 1
ATOM 1300 C CA . THR A 1 171 ? -4.514 1.419 7.997 1.00 98.62 171 THR A CA 1
ATOM 1301 C C . THR A 1 171 ? -5.904 1.506 7.371 1.00 98.62 171 THR A C 1
ATOM 1303 O O . THR A 1 171 ? -6.547 0.477 7.177 1.00 98.62 171 THR A O 1
ATOM 1306 N N . ASN A 1 172 ? -6.348 2.712 7.005 1.00 98.44 172 ASN A N 1
ATOM 1307 C CA . ASN A 1 172 ? -7.675 2.926 6.434 1.00 98.44 172 ASN A CA 1
ATOM 1308 C C . ASN A 1 172 ? -7.827 2.263 5.054 1.00 98.44 172 ASN A C 1
ATOM 1310 O O . ASN A 1 172 ? -8.864 1.670 4.762 1.00 98.44 172 ASN A O 1
ATOM 1314 N N . ALA A 1 173 ? -6.774 2.273 4.230 1.00 98.75 173 ALA A N 1
ATOM 1315 C CA . ALA A 1 173 ? -6.769 1.583 2.942 1.00 98.75 173 ALA A CA 1
ATOM 1316 C C . ALA A 1 173 ? -6.955 0.062 3.098 1.00 98.75 173 ALA A C 1
ATOM 1318 O O . ALA A 1 173 ? -7.761 -0.545 2.391 1.00 98.75 173 ALA A O 1
ATOM 1319 N N . TYR A 1 174 ? -6.260 -0.562 4.056 1.00 98.81 174 TYR A N 1
ATOM 1320 C CA . TYR A 1 174 ? -6.414 -1.996 4.325 1.00 98.81 174 TYR A CA 1
ATOM 1321 C C . TYR A 1 174 ? -7.739 -2.333 5.018 1.00 98.81 174 TYR A C 1
ATOM 1323 O O . TYR A 1 174 ? -8.305 -3.383 4.725 1.00 98.81 174 TYR A O 1
ATOM 1331 N N . ALA A 1 175 ? -8.274 -1.449 5.866 1.00 98.62 175 ALA A N 1
ATOM 1332 C CA . ALA A 1 175 ? -9.618 -1.599 6.425 1.00 98.62 175 ALA A CA 1
ATOM 1333 C C . ALA A 1 175 ? -10.694 -1.554 5.325 1.00 98.62 175 ALA A C 1
ATOM 1335 O O . ALA A 1 175 ? -11.559 -2.424 5.282 1.00 98.62 175 ALA A O 1
ATOM 1336 N N . THR A 1 176 ? -10.575 -0.608 4.386 1.00 98.56 176 THR A N 1
ATOM 1337 C CA . THR A 1 176 ? -11.444 -0.481 3.200 1.00 98.56 176 THR A CA 1
ATOM 1338 C C . THR A 1 176 ? -11.380 -1.729 2.323 1.00 98.56 176 THR A C 1
ATOM 1340 O O . THR A 1 176 ? -12.393 -2.215 1.831 1.00 98.56 176 THR A O 1
ATOM 1343 N N . TRP A 1 177 ? -10.187 -2.293 2.122 1.00 98.50 177 TRP A N 1
ATOM 1344 C CA . TRP A 1 177 ? -10.057 -3.560 1.409 1.00 98.50 177 TRP A CA 1
ATOM 1345 C C . TRP A 1 177 ? -10.750 -4.707 2.154 1.00 98.50 177 TRP A C 1
ATOM 1347 O O . TRP A 1 177 ? -11.528 -5.456 1.560 1.00 98.50 177 TRP A O 1
ATOM 1357 N N . ALA A 1 178 ? -10.468 -4.839 3.450 1.00 97.69 178 ALA A N 1
ATOM 1358 C CA . ALA A 1 178 ? -10.944 -5.941 4.274 1.00 97.69 178 ALA A CA 1
ATOM 1359 C C . ALA A 1 178 ? -12.474 -5.954 4.404 1.00 97.69 178 ALA A C 1
ATOM 1361 O O . ALA A 1 178 ? -13.085 -7.010 4.274 1.00 97.69 178 ALA A O 1
ATOM 1362 N N . ASN A 1 179 ? -13.102 -4.788 4.572 1.00 95.88 179 ASN A N 1
ATOM 1363 C CA . ASN A 1 179 ? -14.550 -4.668 4.761 1.00 95.88 179 ASN A CA 1
ATOM 1364 C C . ASN A 1 179 ? -15.376 -4.724 3.461 1.00 95.88 179 ASN A C 1
ATOM 1366 O O . ASN A 1 179 ? -16.588 -4.538 3.498 1.00 95.88 179 ASN A O 1
ATOM 1370 N N . GLY A 1 180 ? -14.742 -4.968 2.311 1.00 94.25 180 GLY A N 1
ATOM 1371 C CA . GLY A 1 180 ? -15.451 -5.114 1.039 1.00 94.25 180 GLY A CA 1
ATOM 1372 C C . GLY A 1 180 ? -15.525 -3.861 0.172 1.00 94.25 180 GLY A C 1
ATOM 1373 O O . GLY A 1 180 ? -16.013 -3.980 -0.945 1.00 94.25 180 GLY A O 1
ATOM 1374 N N . GLY A 1 181 ? -14.993 -2.720 0.618 1.00 94.38 181 GLY A N 1
ATOM 1375 C CA . GLY A 1 181 ? -14.840 -1.518 -0.210 1.00 94.38 181 GLY A CA 1
ATOM 1376 C C . GLY A 1 181 ? -15.352 -0.230 0.417 1.00 94.38 181 GLY A C 1
ATOM 1377 O O . GLY A 1 181 ? -15.159 0.834 -0.165 1.00 94.38 181 GLY A O 1
ATOM 1378 N N . THR A 1 182 ? -15.970 -0.267 1.596 1.00 97.62 182 THR A N 1
ATOM 1379 C CA . THR A 1 182 ? -16.473 0.949 2.245 1.00 97.62 182 THR A CA 1
ATOM 1380 C C . THR A 1 182 ? -15.339 1.685 2.954 1.00 97.62 182 THR A C 1
ATOM 1382 O O . THR A 1 182 ? -14.784 1.205 3.943 1.00 97.62 182 THR A O 1
ATOM 1385 N N . ARG A 1 183 ? -14.997 2.883 2.478 1.00 97.19 183 ARG A N 1
ATOM 1386 C CA . ARG A 1 183 ? -13.967 3.721 3.097 1.00 97.19 183 ARG A CA 1
ATOM 1387 C C . ARG A 1 183 ? -14.597 4.626 4.144 1.00 97.19 183 ARG A C 1
ATOM 1389 O O . ARG A 1 183 ? -15.295 5.587 3.811 1.00 97.19 183 ARG A O 1
ATOM 1396 N N . PHE A 1 184 ? -14.319 4.351 5.410 1.00 96.31 184 PHE A N 1
ATOM 1397 C CA . PHE A 1 184 ? -14.794 5.163 6.528 1.00 96.31 184 PHE A CA 1
ATOM 1398 C C . PHE A 1 184 ? -13.787 6.256 6.898 1.00 96.31 184 PHE A C 1
ATOM 1400 O O . PHE A 1 184 ? -12.578 6.077 6.763 1.00 96.31 184 PHE A O 1
ATOM 1407 N N . ALA A 1 185 ? -14.278 7.383 7.406 1.00 96.94 185 ALA A N 1
ATOM 1408 C CA . ALA A 1 185 ? -13.456 8.325 8.148 1.00 96.94 185 ALA A CA 1
ATOM 1409 C C . ALA A 1 185 ? -13.269 7.794 9.581 1.00 96.94 185 ALA A C 1
ATOM 1411 O O . ALA A 1 185 ? -14.272 7.548 10.260 1.00 96.94 185 ALA A O 1
ATOM 1412 N N . PRO A 1 186 ? -12.028 7.618 10.073 1.00 96.38 186 PRO A N 1
ATOM 1413 C CA . PRO A 1 186 ? -11.797 7.082 11.411 1.00 96.38 186 PRO A CA 1
ATOM 1414 C C . PRO A 1 186 ? -12.367 7.993 12.505 1.00 96.38 186 PRO A C 1
ATOM 1416 O O . PRO A 1 186 ? -12.155 9.208 12.488 1.00 96.38 186 PRO A O 1
ATOM 1419 N N . ASN A 1 187 ? -13.046 7.408 13.490 1.00 94.44 187 ASN A N 1
ATOM 1420 C CA . ASN A 1 187 ? -13.484 8.112 14.696 1.00 94.44 187 ASN A CA 1
ATOM 1421 C C . ASN A 1 187 ? -12.542 7.809 15.862 1.00 94.44 187 ASN A C 1
ATOM 1423 O O . ASN A 1 187 ? -12.074 6.684 16.018 1.00 94.44 187 ASN A O 1
ATOM 1427 N N . ILE A 1 188 ? -12.283 8.825 16.686 1.00 94.25 188 ILE A N 1
ATOM 1428 C CA . ILE A 1 188 ? -11.621 8.662 17.993 1.00 94.25 188 ILE A CA 1
ATOM 1429 C C . ILE A 1 188 ? -12.658 8.676 19.120 1.00 94.25 188 ILE A C 1
ATOM 1431 O O . ILE A 1 188 ? -12.451 8.055 20.158 1.00 94.25 188 ILE A O 1
ATOM 1435 N N . VAL A 1 189 ? -13.768 9.386 18.909 1.00 91.69 189 VAL A N 1
ATOM 1436 C CA . VAL A 1 189 ? -14.872 9.509 19.858 1.00 91.69 189 VAL A CA 1
ATOM 1437 C C . VAL A 1 189 ? -16.071 8.761 19.294 1.00 91.69 189 VAL A C 1
ATOM 1439 O O . VAL A 1 189 ? -16.442 8.985 18.145 1.00 91.69 189 VAL A O 1
ATOM 1442 N N . ASP A 1 190 ? -16.655 7.883 20.103 1.00 88.75 190 ASP A N 1
ATOM 1443 C CA . ASP A 1 190 ? -17.875 7.146 19.760 1.00 88.75 190 ASP A CA 1
ATOM 1444 C C . ASP A 1 190 ? -19.106 8.054 19.898 1.00 88.75 190 ASP A C 1
ATOM 1446 O O . ASP A 1 190 ? -19.809 8.347 18.931 1.00 88.75 190 ASP A O 1
ATOM 1450 N N . ARG A 1 191 ? -19.279 8.633 21.090 1.00 92.12 191 ARG A N 1
ATOM 1451 C CA . ARG A 1 191 ? -20.354 9.577 21.401 1.00 92.12 191 ARG A CA 1
ATOM 1452 C C . ARG A 1 191 ? -19.961 10.577 22.485 1.00 92.12 191 ARG A C 1
ATOM 1454 O O . ARG A 1 191 ? -18.990 10.377 23.214 1.00 92.12 191 ARG A O 1
ATOM 1461 N N . VAL A 1 192 ? -20.719 11.663 22.577 1.00 92.62 192 VAL A N 1
ATOM 1462 C CA . VAL A 1 192 ? -20.648 12.666 23.647 1.00 92.62 192 VAL A CA 1
ATOM 1463 C C . VAL A 1 192 ? -21.916 12.559 24.477 1.00 92.62 192 VAL A C 1
ATOM 1465 O O . VAL A 1 192 ? -23.010 12.604 23.920 1.00 92.62 192 VAL A O 1
ATOM 1468 N N . GLU A 1 193 ? -21.773 12.461 25.795 1.00 94.00 193 GLU A N 1
ATOM 1469 C CA . GLU A 1 193 ? -22.892 12.332 26.731 1.00 94.00 193 GLU A CA 1
ATOM 1470 C C . GLU A 1 193 ? -22.922 13.483 27.741 1.00 94.00 193 GLU A C 1
ATOM 1472 O O . GLU A 1 193 ? -21.887 14.082 28.062 1.00 94.00 193 GLU A O 1
ATOM 1477 N N . THR A 1 194 ? -24.111 13.794 28.261 1.00 92.00 194 THR A N 1
ATOM 1478 C CA . THR A 1 194 ? -24.247 14.684 29.414 1.00 92.00 194 THR A CA 1
ATOM 1479 C C . THR A 1 194 ? -23.674 14.022 30.664 1.00 92.00 194 THR A C 1
ATOM 1481 O O . THR A 1 194 ? -23.689 12.805 30.831 1.00 92.00 194 THR A O 1
ATOM 1484 N N . ARG A 1 195 ? -23.146 14.841 31.576 1.00 86.44 195 ARG A N 1
ATOM 1485 C CA . ARG A 1 195 ? -22.685 14.375 32.884 1.00 86.44 195 ARG A CA 1
ATOM 1486 C C . ARG A 1 195 ? -23.855 14.428 33.866 1.00 86.44 195 ARG A C 1
ATOM 1488 O O . ARG A 1 195 ? -23.949 15.371 34.646 1.00 86.44 195 ARG A O 1
ATOM 1495 N N . GLU A 1 196 ? -24.753 13.455 33.786 1.00 83.31 196 GLU A N 1
ATOM 1496 C CA . GLU A 1 196 ? -25.883 13.294 34.709 1.00 83.31 196 GLU A CA 1
ATOM 1497 C C . GLU A 1 196 ? -25.708 12.024 35.552 1.00 83.31 196 GLU A C 1
ATOM 1499 O O . GLU A 1 196 ? -25.227 11.010 35.055 1.00 83.31 196 GLU A O 1
ATOM 1504 N N . ASP A 1 197 ? -26.072 12.087 36.839 1.00 68.00 197 ASP A N 1
ATOM 1505 C CA . ASP A 1 197 ? -25.796 11.014 37.812 1.00 68.00 197 ASP A CA 1
ATOM 1506 C C . ASP A 1 197 ? -26.715 9.786 37.662 1.00 68.00 197 ASP A C 1
ATOM 1508 O O . ASP A 1 197 ? -26.425 8.740 38.240 1.00 68.00 197 ASP A O 1
ATOM 1512 N N . ALA A 1 198 ? -27.829 9.909 36.928 1.00 76.25 198 ALA A N 1
ATOM 1513 C CA . ALA A 1 198 ? -28.846 8.860 36.824 1.00 76.25 198 ALA A CA 1
ATOM 1514 C C . ALA A 1 198 ? -28.956 8.252 35.418 1.00 76.25 198 ALA A C 1
ATOM 1516 O O . ALA A 1 198 ? -28.963 7.034 35.316 1.00 76.25 198 ALA A O 1
ATOM 1517 N N . GLU A 1 199 ? -29.011 9.065 34.356 1.00 82.44 199 GLU A N 1
ATOM 1518 C CA . GLU A 1 199 ? -29.071 8.594 32.962 1.00 82.44 199 GLU A CA 1
ATOM 1519 C C . GLU A 1 199 ? -28.393 9.616 32.027 1.00 82.44 199 GLU A C 1
ATOM 1521 O O . GLU A 1 199 ? -28.973 10.672 31.752 1.00 82.44 199 GLU A O 1
ATOM 1526 N N . PRO A 1 200 ? -27.164 9.354 31.547 1.00 83.75 200 PRO A N 1
ATOM 1527 C CA . PRO A 1 200 ? -26.476 10.230 30.604 1.00 83.75 200 PRO A CA 1
ATOM 1528 C C . PRO A 1 200 ? -27.252 10.348 29.288 1.00 83.75 200 PRO A C 1
ATOM 1530 O O . PRO A 1 200 ? -27.579 9.347 28.652 1.00 83.75 200 PRO A O 1
ATOM 1533 N N . GLN A 1 201 ? -27.514 11.572 28.830 1.00 89.56 201 GLN A N 1
ATOM 1534 C CA . GLN A 1 201 ? -28.132 11.791 27.523 1.00 89.56 201 GLN A CA 1
ATOM 1535 C C . GLN A 1 201 ? -27.068 11.867 26.433 1.00 89.56 201 GLN A C 1
ATOM 1537 O O . GLN A 1 201 ? -26.096 12.613 26.565 1.00 89.56 201 GLN A O 1
ATOM 1542 N N . ILE A 1 202 ? -27.272 11.151 25.325 1.00 91.06 202 ILE A N 1
ATOM 1543 C CA . ILE A 1 202 ? -26.409 11.257 24.144 1.00 91.06 202 ILE A CA 1
ATOM 1544 C C . ILE A 1 202 ? -26.638 12.625 23.490 1.00 91.06 202 ILE A C 1
ATOM 1546 O O . ILE A 1 202 ? -27.704 12.904 22.947 1.00 91.06 202 ILE A O 1
ATOM 1550 N N . VAL A 1 203 ? -25.615 13.476 23.539 1.00 93.06 203 VAL A N 1
ATOM 1551 C CA . VAL A 1 203 ? -25.588 14.803 22.905 1.00 93.06 203 VAL A CA 1
ATOM 1552 C C . VAL A 1 203 ? -25.228 14.677 21.430 1.00 93.06 203 VAL A C 1
ATOM 1554 O O . VAL A 1 203 ? -25.841 15.313 20.575 1.00 93.06 203 VAL A O 1
ATOM 1557 N N . THR A 1 204 ? -24.227 13.845 21.143 1.00 91.56 204 THR A N 1
ATOM 1558 C CA . THR A 1 204 ? -23.742 13.588 19.789 1.00 91.56 204 THR A CA 1
ATOM 1559 C C . THR A 1 204 ? -23.383 12.121 19.672 1.00 91.56 204 THR A C 1
ATOM 1561 O O . THR A 1 204 ? -22.545 11.642 20.430 1.00 91.56 204 THR A O 1
ATOM 1564 N N . ASP A 1 205 ? -23.961 11.441 18.692 1.00 91.94 205 ASP A N 1
ATOM 1565 C CA . ASP A 1 205 ? -23.498 10.140 18.217 1.00 91.94 205 ASP A CA 1
ATOM 1566 C C . ASP A 1 205 ? -22.743 10.364 16.905 1.00 91.94 205 ASP A C 1
ATOM 1568 O O . ASP A 1 205 ? -23.268 11.004 15.987 1.00 91.94 205 ASP A O 1
ATOM 1572 N N . PHE A 1 206 ? -21.489 9.920 16.829 1.00 88.50 206 PHE A N 1
ATOM 1573 C CA . PHE A 1 206 ? -20.702 10.108 15.615 1.00 88.50 206 PHE A CA 1
ATOM 1574 C C . PHE A 1 206 ? -21.019 9.074 14.539 1.00 88.50 206 PHE A C 1
ATOM 1576 O O . PHE A 1 206 ? -20.877 9.407 13.359 1.00 88.50 206 PHE A O 1
ATOM 1583 N N . GLY A 1 207 ? -21.436 7.865 14.930 1.00 90.25 207 GLY A N 1
ATOM 1584 C CA . GLY A 1 207 ? -21.702 6.738 14.041 1.00 90.25 207 GLY A CA 1
ATOM 1585 C C . GLY A 1 207 ? -20.598 6.439 13.005 1.00 90.25 207 GLY A C 1
ATOM 1586 O O . GLY A 1 207 ? -19.548 7.089 12.941 1.00 90.25 207 GLY A O 1
ATOM 1587 N N . PRO A 1 208 ? -20.798 5.441 12.133 1.00 93.69 208 PRO A N 1
ATOM 1588 C CA . PRO A 1 208 ? -19.918 5.229 10.989 1.00 93.69 208 PRO A CA 1
ATOM 1589 C C . PRO A 1 208 ? -20.023 6.388 9.986 1.00 93.69 208 PRO A C 1
ATOM 1591 O O . PRO A 1 208 ? -21.105 6.703 9.493 1.00 93.69 208 PRO A O 1
ATOM 1594 N N . ARG A 1 209 ? -18.888 6.998 9.620 1.00 93.56 209 ARG A N 1
ATOM 1595 C CA . ARG A 1 209 ? -18.834 8.087 8.628 1.00 93.56 209 ARG A CA 1
ATOM 1596 C C . ARG A 1 209 ? -18.265 7.589 7.306 1.00 93.56 209 ARG A C 1
ATOM 1598 O O . ARG A 1 209 ? -17.052 7.457 7.169 1.00 93.56 209 ARG A O 1
ATOM 1605 N N . ILE A 1 210 ? -19.127 7.297 6.337 1.00 95.81 210 ILE A N 1
ATOM 1606 C CA . ILE A 1 210 ? -18.710 6.820 5.010 1.00 95.81 210 ILE A CA 1
ATOM 1607 C C . ILE A 1 210 ? -18.168 7.994 4.190 1.00 95.81 210 ILE A C 1
ATOM 1609 O O . ILE A 1 210 ? -18.824 9.023 4.058 1.00 95.81 210 ILE A O 1
ATOM 1613 N N . THR A 1 211 ? -16.972 7.826 3.630 1.00 95.56 211 THR A N 1
ATOM 1614 C CA . THR A 1 211 ? -16.343 8.800 2.719 1.00 95.56 211 THR A CA 1
ATOM 1615 C C . THR A 1 211 ? -16.382 8.354 1.267 1.00 95.56 211 THR A C 1
ATOM 1617 O O . THR A 1 211 ? -16.317 9.199 0.381 1.00 95.56 211 THR A O 1
ATOM 1620 N N . ASP A 1 212 ? -16.432 7.043 1.021 1.00 94.50 212 ASP A N 1
ATOM 1621 C CA . ASP A 1 212 ? -16.408 6.461 -0.320 1.00 94.50 212 ASP A CA 1
ATOM 1622 C C . ASP A 1 212 ? -16.806 4.982 -0.289 1.00 94.50 212 ASP A C 1
ATOM 1624 O O . ASP A 1 212 ? -16.756 4.340 0.768 1.00 94.50 212 ASP A O 1
ATOM 1628 N N . VAL A 1 213 ? -17.143 4.431 -1.453 1.00 96.50 213 VAL A N 1
ATOM 1629 C CA . VAL A 1 213 ? -17.387 2.998 -1.648 1.00 96.50 213 VAL A CA 1
ATOM 1630 C C . VAL A 1 213 ? -16.710 2.549 -2.938 1.00 96.50 213 VAL A C 1
ATOM 1632 O O . VAL A 1 213 ? -17.082 2.965 -4.031 1.00 96.50 213 VAL A O 1
ATOM 1635 N N . LEU A 1 214 ? -15.713 1.679 -2.806 1.00 95.81 214 LEU A N 1
ATOM 1636 C CA . LEU A 1 214 ? -14.949 1.141 -3.922 1.00 95.81 214 LEU A CA 1
ATOM 1637 C C . LEU A 1 214 ? -15.628 -0.125 -4.435 1.00 95.81 214 LEU A C 1
ATOM 1639 O O . LEU A 1 214 ? -15.847 -1.068 -3.675 1.00 95.81 214 LEU A O 1
ATOM 1643 N N . ASP A 1 215 ? -15.902 -0.168 -5.736 1.00 94.31 215 ASP A N 1
ATOM 1644 C CA . ASP A 1 215 ? -16.364 -1.387 -6.391 1.00 94.31 215 ASP A CA 1
ATOM 1645 C C . ASP A 1 215 ? -15.180 -2.304 -6.709 1.00 94.31 215 ASP A C 1
ATOM 1647 O O . ASP A 1 215 ? -14.202 -1.889 -7.326 1.00 94.31 215 ASP A O 1
ATOM 1651 N N . PHE A 1 216 ? -15.265 -3.562 -6.296 1.00 94.75 216 PHE A N 1
ATOM 1652 C CA . PHE A 1 216 ? -14.254 -4.582 -6.552 1.00 94.75 216 PHE A CA 1
ATOM 1653 C C . PHE A 1 216 ? -14.788 -5.743 -7.402 1.00 94.75 216 PHE A C 1
ATOM 1655 O O . PHE A 1 216 ? -14.173 -6.811 -7.436 1.00 94.75 216 PHE A O 1
ATOM 1662 N N . SER A 1 217 ? -15.939 -5.564 -8.053 1.00 92.38 217 SER A N 1
ATOM 1663 C CA . SER A 1 217 ? -16.580 -6.576 -8.897 1.00 92.38 217 SER A CA 1
ATOM 1664 C C . SER A 1 217 ? -15.751 -6.951 -10.133 1.00 92.38 217 SER A C 1
ATOM 1666 O O . SER A 1 217 ? -15.879 -8.059 -10.653 1.00 92.38 217 SER A O 1
ATOM 1668 N N . ASP A 1 218 ? -14.862 -6.058 -10.567 1.00 93.06 218 ASP A N 1
ATOM 1669 C CA . ASP A 1 218 ? -14.051 -6.163 -11.779 1.00 93.06 218 ASP A CA 1
ATOM 1670 C C . ASP A 1 218 ? -12.639 -6.734 -11.552 1.00 93.06 218 ASP A C 1
ATOM 1672 O O . ASP A 1 218 ? -11.851 -6.841 -12.494 1.00 93.06 218 ASP A O 1
ATOM 1676 N N . ILE A 1 219 ? -12.302 -7.126 -10.317 1.00 96.75 219 ILE A N 1
ATOM 1677 C CA . ILE A 1 219 ? -10.964 -7.606 -9.947 1.00 96.75 219 ILE A CA 1
ATOM 1678 C C . ILE A 1 219 ? -10.973 -9.001 -9.303 1.00 96.75 219 ILE A C 1
ATOM 1680 O O . ILE A 1 219 ? -11.944 -9.402 -8.659 1.00 96.75 219 ILE A O 1
ATOM 1684 N N . PRO A 1 220 ? -9.854 -9.745 -9.389 1.00 95.62 220 PRO A N 1
ATOM 1685 C CA . PRO A 1 220 ? -9.706 -11.070 -8.783 1.00 95.62 220 PRO A CA 1
ATOM 1686 C C . PRO A 1 220 ? -9.487 -10.981 -7.257 1.00 95.62 220 PRO A C 1
ATOM 1688 O O . PRO A 1 220 ? -8.382 -11.224 -6.756 1.00 95.62 220 PRO A O 1
ATOM 1691 N N . ARG A 1 221 ? -10.517 -10.586 -6.493 1.00 97.00 221 ARG A N 1
ATOM 1692 C CA . ARG A 1 221 ? -10.398 -10.389 -5.033 1.00 97.00 221 ARG A CA 1
ATOM 1693 C C . ARG A 1 221 ? -9.912 -11.636 -4.304 1.00 97.00 221 ARG A C 1
ATOM 1695 O O . ARG A 1 221 ? -9.128 -11.521 -3.368 1.00 97.00 221 ARG A O 1
ATOM 1702 N N . ASP A 1 222 ? -10.353 -12.812 -4.735 1.00 96.75 222 ASP A N 1
ATOM 1703 C CA . ASP A 1 222 ? -9.947 -14.108 -4.192 1.00 96.75 222 ASP A CA 1
ATOM 1704 C C . ASP A 1 222 ? -8.432 -14.329 -4.321 1.00 96.75 222 ASP A C 1
ATOM 1706 O O . ASP A 1 222 ? -7.776 -14.701 -3.348 1.00 96.75 222 ASP A O 1
ATOM 1710 N N . VAL A 1 223 ? -7.850 -14.018 -5.484 1.00 98.31 223 VAL A N 1
ATOM 1711 C CA . VAL A 1 223 ? -6.410 -14.171 -5.748 1.00 98.31 223 VAL A CA 1
ATOM 1712 C C . VAL A 1 223 ? -5.589 -13.171 -4.933 1.00 98.31 223 VAL A C 1
ATOM 1714 O O . VAL A 1 223 ? -4.537 -13.523 -4.390 1.00 98.31 223 VAL A O 1
ATOM 1717 N N . ILE A 1 224 ? -6.064 -11.927 -4.814 1.00 98.69 224 ILE A N 1
ATOM 1718 C CA . ILE A 1 224 ? -5.405 -10.894 -4.003 1.00 98.69 224 ILE A CA 1
ATOM 1719 C C . ILE A 1 224 ? -5.475 -11.262 -2.514 1.00 98.69 224 ILE A C 1
ATOM 1721 O O . ILE A 1 224 ? -4.451 -11.213 -1.829 1.00 98.69 224 ILE A O 1
ATOM 1725 N N . ASN A 1 225 ? -6.636 -11.705 -2.022 1.00 98.00 225 ASN A N 1
ATOM 1726 C CA . ASN A 1 225 ? -6.813 -12.170 -0.644 1.00 98.00 225 ASN A CA 1
ATOM 1727 C C . ASN A 1 225 ? -5.956 -13.400 -0.336 1.00 98.00 225 ASN A C 1
ATOM 1729 O O . ASN A 1 225 ? -5.308 -13.435 0.707 1.00 98.00 225 ASN A O 1
ATOM 1733 N N . GLU A 1 226 ? -5.862 -14.367 -1.253 1.00 97.88 226 GLU A N 1
ATOM 1734 C CA . GLU A 1 226 ? -4.932 -15.493 -1.122 1.00 97.88 226 GLU A CA 1
ATOM 1735 C C . GLU A 1 226 ? -3.483 -14.998 -0.988 1.00 97.88 226 GLU A C 1
ATOM 1737 O O . GLU A 1 226 ? -2.709 -15.504 -0.171 1.00 97.88 226 GLU A O 1
ATOM 1742 N N . GLY A 1 227 ? -3.116 -13.973 -1.761 1.00 98.56 227 GLY A N 1
ATOM 1743 C CA . GLY A 1 227 ? -1.805 -13.346 -1.693 1.00 98.56 227 GLY A CA 1
ATOM 1744 C C . GLY A 1 227 ? -1.517 -12.694 -0.340 1.00 98.56 227 GLY A C 1
ATOM 1745 O O . GLY A 1 227 ? -0.447 -12.927 0.230 1.00 98.56 227 GLY A O 1
ATOM 1746 N N . LEU A 1 228 ? -2.465 -11.919 0.190 1.00 98.81 228 LEU A N 1
ATOM 1747 C CA . LEU A 1 228 ? -2.356 -11.229 1.482 1.00 98.81 228 LEU A CA 1
ATOM 1748 C C . LEU A 1 228 ? -2.368 -12.205 2.668 1.00 98.81 228 LEU A C 1
ATOM 1750 O O . LEU A 1 228 ? -1.541 -12.079 3.571 1.00 98.81 228 LEU A O 1
ATOM 1754 N N . ALA A 1 229 ? -3.236 -13.219 2.650 1.00 98.19 229 ALA A N 1
ATOM 1755 C CA . ALA A 1 229 ? -3.238 -14.303 3.637 1.00 98.19 229 ALA A CA 1
ATOM 1756 C C . ALA A 1 229 ? -1.934 -15.109 3.580 1.00 98.19 229 ALA A C 1
ATOM 1758 O O . ALA A 1 229 ? -1.398 -15.564 4.589 1.00 98.19 229 ALA A O 1
ATOM 1759 N N . GLY A 1 230 ? -1.385 -15.265 2.377 1.00 98.00 230 GLY A N 1
ATOM 1760 C CA . GLY A 1 230 ? -0.136 -15.958 2.136 1.00 98.00 230 GLY A CA 1
ATOM 1761 C C . GLY A 1 230 ? 1.109 -15.264 2.689 1.00 98.00 230 GLY A C 1
ATOM 1762 O O . GLY A 1 230 ? 2.143 -15.917 2.795 1.00 98.00 230 GLY A O 1
ATOM 1763 N N . VAL A 1 231 ? 1.040 -13.980 3.060 1.00 98.56 231 VAL A N 1
ATOM 1764 C CA . VAL A 1 231 ? 2.170 -13.243 3.654 1.00 98.56 231 VAL A CA 1
ATOM 1765 C C . VAL A 1 231 ? 2.556 -13.801 5.026 1.00 98.56 231 VAL A C 1
ATOM 1767 O O . VAL A 1 231 ? 3.741 -13.850 5.353 1.00 98.56 231 VAL A O 1
ATOM 1770 N N . THR A 1 232 ? 1.586 -14.267 5.814 1.00 98.00 232 THR A N 1
ATOM 1771 C CA . THR A 1 232 ? 1.790 -14.771 7.184 1.00 98.00 232 THR A CA 1
ATOM 1772 C C . THR A 1 232 ? 2.001 -16.287 7.240 1.00 98.00 232 THR A C 1
ATOM 1774 O O . THR A 1 232 ? 2.035 -16.866 8.323 1.00 98.00 232 THR A O 1
ATOM 1777 N N . ARG A 1 233 ? 2.138 -16.963 6.089 1.00 95.81 233 ARG A N 1
ATOM 1778 C CA . ARG A 1 233 ? 2.083 -18.431 5.995 1.00 95.81 233 ARG A CA 1
ATOM 1779 C C . ARG A 1 233 ? 3.168 -19.007 5.093 1.00 95.81 233 ARG A C 1
ATOM 1781 O O . ARG A 1 233 ? 3.724 -18.337 4.226 1.00 95.81 233 ARG A O 1
ATOM 1788 N N . VAL A 1 234 ? 3.421 -20.298 5.270 1.00 95.62 234 VAL A N 1
ATOM 1789 C CA . VAL A 1 234 ? 4.068 -21.141 4.261 1.00 95.62 234 VAL A CA 1
ATOM 1790 C C . VAL A 1 234 ? 2.966 -21.933 3.567 1.00 95.62 234 VAL A C 1
ATOM 1792 O O . VAL A 1 234 ? 2.177 -22.589 4.243 1.00 95.62 234 VAL A O 1
ATOM 1795 N N . ARG A 1 235 ? 2.882 -21.874 2.234 1.00 93.62 235 ARG A N 1
ATOM 1796 C CA . ARG A 1 235 ? 1.871 -22.617 1.464 1.00 93.62 235 ARG A CA 1
ATOM 1797 C C . ARG A 1 235 ? 2.467 -23.317 0.253 1.00 93.62 235 ARG A C 1
ATOM 1799 O O . ARG A 1 235 ? 3.504 -22.912 -0.267 1.00 93.62 235 ARG A O 1
ATOM 1806 N N . ARG A 1 236 ? 1.782 -24.354 -0.221 1.00 93.25 236 ARG A N 1
ATOM 1807 C CA . ARG A 1 236 ? 2.044 -24.951 -1.533 1.00 93.25 236 ARG A CA 1
ATOM 1808 C C . ARG A 1 236 ? 1.277 -24.161 -2.593 1.00 93.25 236 ARG A C 1
ATOM 1810 O O . ARG A 1 236 ? 0.102 -23.870 -2.404 1.00 93.25 236 ARG A O 1
ATOM 1817 N N . THR A 1 237 ? 1.943 -23.827 -3.687 1.00 92.88 237 THR A N 1
ATOM 1818 C CA . THR A 1 237 ? 1.377 -23.174 -4.871 1.00 92.88 237 THR A CA 1
ATOM 1819 C C . THR A 1 237 ? 1.558 -24.085 -6.085 1.00 92.88 237 THR A C 1
ATOM 1821 O O . THR A 1 237 ? 2.197 -25.139 -5.995 1.00 92.88 237 THR A O 1
ATOM 1824 N N . ALA A 1 238 ? 1.044 -23.666 -7.245 1.00 91.00 238 ALA A N 1
ATOM 1825 C CA . ALA A 1 238 ? 1.293 -24.348 -8.518 1.00 91.00 238 ALA A CA 1
ATOM 1826 C C . ALA A 1 238 ? 2.790 -24.417 -8.892 1.00 91.00 238 ALA A C 1
ATOM 1828 O O . ALA A 1 238 ? 3.182 -25.225 -9.730 1.00 91.00 238 ALA A O 1
ATOM 1829 N N . TYR A 1 239 ? 3.627 -23.592 -8.256 1.00 91.94 239 TYR A N 1
ATOM 1830 C CA . TYR A 1 239 ? 5.040 -23.410 -8.583 1.00 91.94 239 TYR A CA 1
ATOM 1831 C C . TYR A 1 239 ? 5.995 -23.942 -7.503 1.00 91.94 239 TYR A C 1
ATOM 1833 O O . TYR A 1 239 ? 7.207 -23.787 -7.621 1.00 91.94 239 TYR A O 1
ATOM 1841 N N . GLY A 1 240 ? 5.469 -24.578 -6.450 1.00 92.38 240 GLY A N 1
ATOM 1842 C CA . GLY A 1 240 ? 6.261 -25.145 -5.358 1.00 92.38 240 GLY A CA 1
ATOM 1843 C C . GLY A 1 240 ? 5.845 -24.623 -3.986 1.00 92.38 240 GLY A C 1
ATOM 1844 O O . GLY A 1 240 ? 4.681 -24.318 -3.748 1.00 92.38 240 GLY A O 1
ATOM 1845 N N . VAL A 1 241 ? 6.786 -24.571 -3.044 1.00 94.44 241 VAL A N 1
ATOM 1846 C CA . VAL A 1 241 ? 6.531 -24.032 -1.700 1.00 94.44 241 VAL A CA 1
ATOM 1847 C C . VAL A 1 241 ? 6.823 -22.535 -1.698 1.00 94.44 241 VAL A C 1
ATOM 1849 O O . VAL A 1 241 ? 7.948 -22.117 -1.961 1.00 94.44 241 VAL A O 1
ATOM 1852 N N . ALA A 1 242 ? 5.819 -21.729 -1.365 1.00 94.44 242 ALA A N 1
ATOM 1853 C CA . ALA A 1 242 ? 5.957 -20.298 -1.153 1.00 94.44 242 ALA A CA 1
ATOM 1854 C C . ALA A 1 242 ? 5.991 -19.997 0.349 1.00 94.44 242 ALA A C 1
ATOM 1856 O O . ALA A 1 242 ? 5.055 -20.319 1.084 1.00 94.44 242 ALA A O 1
ATOM 1857 N N . ARG A 1 243 ? 7.072 -19.354 0.797 1.00 96.44 243 ARG A N 1
ATOM 1858 C CA . ARG A 1 243 ? 7.211 -18.809 2.150 1.00 96.44 243 ARG A CA 1
ATOM 1859 C C . ARG A 1 243 ? 6.883 -17.315 2.107 1.00 96.44 243 ARG A C 1
ATOM 1861 O O . ARG A 1 243 ? 7.568 -16.567 1.411 1.00 96.44 243 ARG A O 1
ATOM 1868 N N . GLY A 1 244 ? 5.812 -16.912 2.789 1.00 97.56 244 GLY A N 1
ATOM 1869 C CA . GLY A 1 244 ? 5.400 -15.514 2.891 1.00 97.56 244 GLY A CA 1
ATOM 1870 C C . GLY A 1 244 ? 6.410 -14.663 3.656 1.00 97.56 244 GLY A C 1
ATOM 1871 O O . GLY A 1 244 ? 7.129 -15.166 4.520 1.00 97.56 244 GLY A O 1
ATOM 1872 N N . THR A 1 245 ? 6.462 -13.367 3.356 1.00 97.62 245 THR A N 1
ATOM 1873 C CA . THR A 1 245 ? 7.475 -12.462 3.926 1.00 97.62 245 THR A CA 1
ATOM 1874 C C . THR A 1 245 ? 7.371 -12.248 5.437 1.00 97.62 245 THR A C 1
ATOM 1876 O O . THR A 1 245 ? 8.361 -11.866 6.049 1.00 97.62 245 THR A O 1
ATOM 1879 N N . ALA A 1 246 ? 6.212 -12.498 6.052 1.00 97.94 246 ALA A N 1
ATOM 1880 C CA . ALA A 1 246 ? 6.022 -12.435 7.502 1.00 97.94 246 ALA A CA 1
ATOM 1881 C C . ALA A 1 246 ? 5.874 -13.826 8.140 1.00 97.94 246 ALA A C 1
ATOM 1883 O O . ALA A 1 246 ? 5.638 -13.929 9.342 1.00 97.94 246 ALA A O 1
ATOM 1884 N N . SER A 1 247 ? 5.997 -14.916 7.376 1.00 97.19 247 SER A N 1
ATOM 1885 C CA . SER A 1 247 ? 5.653 -16.250 7.878 1.00 97.19 247 SER A CA 1
ATOM 1886 C C . SER A 1 247 ? 6.515 -16.698 9.063 1.00 97.19 247 SER A C 1
ATOM 1888 O O . SER A 1 247 ? 6.071 -17.531 9.841 1.00 97.19 247 SER A O 1
ATOM 1890 N N . GLY A 1 248 ? 7.740 -16.177 9.201 1.00 96.62 248 GLY A N 1
ATOM 1891 C CA . GLY A 1 248 ? 8.600 -16.448 10.357 1.00 96.62 248 GLY A CA 1
ATOM 1892 C C . GLY A 1 248 ? 8.011 -15.899 11.658 1.00 96.62 248 GLY A C 1
ATOM 1893 O O . GLY A 1 248 ? 7.932 -16.618 12.649 1.00 96.62 248 GLY A O 1
ATOM 1894 N N . ALA A 1 249 ? 7.496 -14.665 11.639 1.00 96.81 249 ALA A N 1
ATOM 1895 C CA . ALA A 1 249 ? 6.853 -14.060 12.805 1.00 96.81 249 ALA A CA 1
ATOM 1896 C C . ALA A 1 249 ? 5.593 -14.832 13.240 1.00 96.81 249 ALA A C 1
ATOM 1898 O O . ALA A 1 249 ? 5.307 -14.919 14.436 1.00 96.81 249 ALA A O 1
ATOM 1899 N N . PHE A 1 250 ? 4.875 -15.420 12.276 1.00 96.50 250 PHE A N 1
ATOM 1900 C CA . PHE A 1 250 ? 3.603 -16.127 12.455 1.00 96.50 250 PHE A CA 1
ATOM 1901 C C . PHE A 1 250 ? 3.726 -17.663 12.445 1.00 96.50 250 PHE A C 1
ATOM 1903 O O . PHE A 1 250 ? 2.713 -18.349 12.361 1.00 96.50 250 PHE A O 1
ATOM 1910 N N . GLU A 1 251 ? 4.931 -18.228 12.566 1.00 92.31 251 GLU A N 1
ATOM 1911 C CA . GLU A 1 251 ? 5.150 -19.683 12.470 1.00 92.31 251 GLU A CA 1
ATOM 1912 C C . GLU A 1 251 ? 4.346 -20.489 13.505 1.00 92.31 251 GLU A C 1
ATOM 1914 O O . GLU A 1 251 ? 3.848 -21.570 13.208 1.00 92.31 251 GLU A O 1
ATOM 1919 N N . THR A 1 252 ? 4.173 -19.932 14.706 1.00 91.31 252 THR A N 1
ATOM 1920 C CA . THR A 1 252 ? 3.399 -20.531 15.810 1.00 91.31 252 THR A CA 1
ATOM 1921 C C . THR A 1 252 ? 1.990 -19.948 15.943 1.00 91.31 252 THR A C 1
ATOM 1923 O O . THR A 1 252 ? 1.323 -20.165 16.952 1.00 91.31 252 THR A O 1
ATOM 1926 N N . TRP A 1 253 ? 1.538 -19.165 14.961 1.00 93.81 253 TRP A N 1
ATOM 1927 C CA . TRP A 1 253 ? 0.202 -18.582 14.966 1.00 93.81 253 TRP A CA 1
ATOM 1928 C C . TRP A 1 253 ? -0.832 -19.577 14.437 1.00 93.81 253 TRP A C 1
ATOM 1930 O O . TRP A 1 253 ? -0.657 -20.142 13.353 1.00 93.81 253 TRP A O 1
ATOM 1940 N N . ASP A 1 254 ? -1.945 -19.737 15.154 1.00 89.12 254 ASP A N 1
ATOM 1941 C CA . ASP A 1 254 ? -3.068 -20.552 14.691 1.00 89.12 254 ASP A CA 1
ATOM 1942 C C . ASP A 1 254 ? -3.886 -19.805 13.629 1.00 89.12 254 ASP A C 1
ATOM 1944 O O . ASP A 1 254 ? -4.919 -19.182 13.870 1.00 89.12 254 ASP A O 1
ATOM 1948 N N . ASN A 1 255 ? -3.374 -19.874 12.408 1.00 86.62 255 ASN A N 1
ATOM 1949 C CA . ASN A 1 255 ? -3.976 -19.290 11.222 1.00 86.62 255 ASN A CA 1
ATOM 1950 C C . ASN A 1 255 ? -5.244 -20.032 10.751 1.00 86.62 255 ASN A C 1
ATOM 1952 O O . ASN A 1 255 ? -5.892 -19.553 9.814 1.00 86.62 255 ASN A O 1
ATOM 1956 N N . ALA A 1 256 ? -5.568 -21.192 11.336 1.00 86.25 256 ALA A N 1
ATOM 1957 C CA . ALA A 1 256 ? -6.808 -21.912 11.069 1.00 86.25 256 ALA A CA 1
ATOM 1958 C C . ALA A 1 256 ? -7.943 -21.380 11.952 1.00 86.25 256 ALA A C 1
ATOM 1960 O O . ALA A 1 256 ? -9.027 -21.125 11.436 1.00 86.25 256 ALA A O 1
ATOM 1961 N N . ALA A 1 257 ? -7.677 -21.145 13.241 1.00 87.12 257 ALA A N 1
ATOM 1962 C CA . ALA A 1 257 ? -8.656 -20.565 14.158 1.00 87.12 257 ALA A CA 1
ATOM 1963 C C . ALA A 1 257 ? -8.808 -19.044 13.996 1.00 87.12 257 ALA A C 1
ATOM 1965 O O . ALA A 1 257 ? -9.922 -18.532 14.031 1.00 87.12 257 ALA A O 1
ATOM 1966 N N . TYR A 1 258 ? -7.704 -18.313 13.805 1.00 91.31 258 TYR A N 1
ATOM 1967 C CA . TYR A 1 258 ? -7.711 -16.849 13.710 1.00 91.31 258 TYR A CA 1
ATOM 1968 C C . TYR A 1 258 ? -6.865 -16.379 12.519 1.00 91.31 258 TYR A C 1
ATOM 1970 O O . TYR A 1 258 ? -5.709 -15.981 12.679 1.00 91.31 258 TYR A O 1
ATOM 1978 N N . PRO A 1 259 ? -7.374 -16.476 11.280 1.00 93.94 259 PRO A N 1
ATOM 1979 C CA . PRO A 1 259 ? -6.579 -16.189 10.092 1.00 93.94 259 PRO A CA 1
ATOM 1980 C C . PRO A 1 259 ? -6.190 -14.706 10.004 1.00 93.94 259 PRO A C 1
ATOM 1982 O O . PRO A 1 259 ? -7.062 -13.845 10.006 1.00 93.94 259 PRO A O 1
ATOM 1985 N N . ILE A 1 260 ? -4.901 -14.394 9.835 1.00 96.94 260 ILE A N 1
ATOM 1986 C CA . ILE A 1 260 ? -4.425 -13.012 9.633 1.00 96.94 260 ILE A CA 1
ATOM 1987 C C . ILE A 1 260 ? -3.899 -12.834 8.212 1.00 96.94 260 ILE A C 1
ATOM 1989 O O . ILE A 1 260 ? -3.061 -13.614 7.748 1.00 96.94 260 ILE A O 1
ATOM 1993 N N . SER A 1 261 ? -4.348 -11.764 7.562 1.00 98.50 261 SER A N 1
ATOM 1994 C CA . SER A 1 261 ? -3.877 -11.320 6.252 1.00 98.50 261 SER A CA 1
ATOM 1995 C C . SER A 1 261 ? -3.140 -10.001 6.382 1.00 98.50 261 SER A C 1
ATOM 1997 O O . SER A 1 261 ? -3.461 -9.186 7.240 1.00 98.50 261 SER A O 1
ATOM 1999 N N . GLY A 1 262 ? -2.144 -9.758 5.538 1.00 98.31 262 GLY A N 1
ATOM 2000 C CA . GLY A 1 262 ? -1.397 -8.510 5.620 1.00 98.31 262 GLY A CA 1
ATOM 2001 C C . GLY A 1 262 ? -0.343 -8.359 4.547 1.00 98.31 262 GLY A C 1
ATOM 2002 O O . GLY A 1 262 ? -0.302 -9.116 3.580 1.00 98.31 262 GLY A O 1
ATOM 2003 N N . LYS A 1 263 ? 0.523 -7.362 4.719 1.00 98.81 263 LYS A N 1
ATOM 2004 C CA . LYS A 1 263 ? 1.607 -7.056 3.794 1.00 98.81 263 LYS A CA 1
ATOM 2005 C C . LYS A 1 263 ? 2.774 -6.390 4.516 1.00 98.81 263 LYS A C 1
ATOM 2007 O O . LYS A 1 263 ? 2.610 -5.395 5.217 1.00 98.81 263 LYS A O 1
ATOM 2012 N N . THR A 1 264 ? 3.977 -6.923 4.307 1.00 97.88 264 THR A N 1
ATOM 2013 C CA . THR A 1 264 ? 5.226 -6.270 4.729 1.00 97.88 264 THR A CA 1
ATOM 2014 C C . THR A 1 264 ? 5.609 -5.149 3.771 1.00 97.88 264 THR A C 1
ATOM 2016 O O . THR A 1 264 ? 5.381 -5.243 2.557 1.00 97.88 264 THR A O 1
ATOM 2019 N N . GLY A 1 265 ? 6.247 -4.122 4.321 1.00 95.44 265 GLY A N 1
ATOM 2020 C CA . GLY A 1 265 ? 6.923 -3.059 3.596 1.00 95.44 265 GLY A CA 1
ATOM 2021 C C . GLY A 1 265 ? 8.284 -2.747 4.205 1.00 95.44 265 GLY A C 1
ATOM 2022 O O . GLY A 1 265 ? 8.537 -2.993 5.383 1.00 95.44 265 GLY A O 1
ATOM 2023 N N . THR A 1 266 ? 9.140 -2.191 3.362 1.00 89.81 266 THR A N 1
ATOM 2024 C CA . THR A 1 266 ? 10.446 -1.645 3.714 1.00 89.81 266 THR A CA 1
ATOM 2025 C C . THR A 1 266 ? 10.538 -0.322 2.968 1.00 89.81 266 THR A C 1
ATOM 2027 O O . THR A 1 266 ? 10.468 -0.308 1.738 1.00 89.81 266 THR A O 1
ATOM 2030 N N . ALA A 1 267 ? 10.607 0.783 3.702 1.00 86.69 267 ALA A N 1
ATOM 2031 C CA . ALA A 1 267 ? 10.812 2.108 3.133 1.00 86.69 267 ALA A CA 1
ATOM 2032 C C . ALA A 1 267 ? 12.300 2.447 3.235 1.00 86.69 267 ALA A C 1
ATOM 2034 O O . ALA A 1 267 ? 12.844 2.521 4.340 1.00 86.69 267 ALA A O 1
ATOM 2035 N N . GLN A 1 268 ? 12.943 2.600 2.078 1.00 79.62 268 GLN A N 1
ATOM 2036 C CA . GLN A 1 268 ? 14.383 2.799 1.999 1.00 79.62 268 GLN A CA 1
ATOM 2037 C C . GLN A 1 268 ? 14.740 4.195 2.496 1.00 79.62 268 GLN A C 1
ATOM 2039 O O . GLN A 1 268 ? 14.059 5.172 2.173 1.00 79.62 268 GLN A O 1
ATOM 2044 N N . ALA A 1 269 ? 15.798 4.288 3.296 1.00 78.38 269 ALA A N 1
ATOM 2045 C CA . ALA A 1 269 ? 16.270 5.557 3.825 1.00 78.38 269 ALA A CA 1
ATOM 2046 C C . ALA A 1 269 ? 17.736 5.776 3.451 1.00 78.38 269 ALA A C 1
ATOM 2048 O O . ALA A 1 269 ? 18.614 5.028 3.861 1.00 78.38 269 ALA A O 1
ATOM 2049 N N . GLU A 1 270 ? 18.007 6.848 2.711 1.00 75.25 270 GLU A N 1
ATOM 2050 C CA . GLU A 1 270 ? 19.370 7.233 2.353 1.00 75.25 270 GLU A CA 1
ATOM 2051 C C . GLU A 1 270 ? 19.939 8.308 3.293 1.00 75.25 270 GLU A C 1
ATOM 2053 O O . GLU A 1 270 ? 19.223 9.076 3.957 1.00 75.25 270 GLU A O 1
ATOM 2058 N N . GLY A 1 271 ? 21.269 8.385 3.321 1.00 79.31 271 GLY A N 1
ATOM 2059 C CA . GLY A 1 271 ? 22.028 9.373 4.079 1.00 79.31 271 GLY A CA 1
ATOM 2060 C C . GLY A 1 271 ? 22.402 8.918 5.489 1.00 79.31 271 GLY A C 1
ATOM 2061 O O . GLY A 1 271 ? 22.409 7.734 5.815 1.00 79.31 271 GLY A O 1
ATOM 2062 N N . ILE A 1 272 ? 22.759 9.887 6.332 1.00 80.75 272 ILE A N 1
ATOM 2063 C CA . ILE A 1 272 ? 23.278 9.649 7.683 1.00 80.75 272 ILE A CA 1
ATOM 2064 C C . ILE A 1 272 ? 22.227 10.039 8.722 1.00 80.75 272 ILE A C 1
ATOM 2066 O O . ILE A 1 272 ? 21.673 11.144 8.685 1.00 80.75 272 ILE A O 1
ATOM 2070 N N . ASN A 1 273 ? 21.990 9.158 9.692 1.00 79.81 273 ASN A N 1
ATOM 2071 C CA . ASN A 1 273 ? 21.313 9.525 10.924 1.00 79.81 273 ASN A CA 1
ATOM 2072 C C . ASN A 1 273 ? 22.268 10.395 11.754 1.00 79.81 273 ASN A C 1
ATOM 2074 O O . ASN A 1 273 ? 23.227 9.904 12.347 1.00 79.81 273 ASN A O 1
ATOM 2078 N N . LYS A 1 274 ? 22.010 11.707 11.794 1.00 79.56 274 LYS A N 1
ATOM 2079 C CA . LYS A 1 274 ? 22.875 12.675 12.490 1.00 79.56 274 LYS A CA 1
ATOM 2080 C C . LYS A 1 274 ? 22.958 12.440 14.000 1.00 79.56 274 LYS A C 1
ATOM 2082 O O . LYS A 1 274 ? 23.985 12.753 14.588 1.00 79.56 274 LYS A O 1
ATOM 2087 N N . ALA A 1 275 ? 21.900 11.912 14.618 1.00 81.38 275 ALA A N 1
ATOM 2088 C CA . ALA A 1 275 ? 21.871 11.650 16.055 1.00 81.38 275 ALA A CA 1
ATOM 2089 C C . ALA A 1 275 ? 22.693 10.408 16.430 1.00 81.38 275 ALA A C 1
ATOM 2091 O O . ALA A 1 275 ? 23.305 10.380 17.492 1.00 81.38 275 ALA A O 1
ATOM 2092 N N . LEU A 1 276 ? 22.722 9.402 15.551 1.00 82.94 276 LEU A N 1
ATOM 2093 C CA . LEU A 1 276 ? 23.428 8.137 15.770 1.00 82.94 276 LEU A CA 1
ATOM 2094 C C . LEU A 1 276 ? 24.787 8.056 15.057 1.00 82.94 276 LEU A C 1
ATOM 2096 O O . LEU A 1 276 ? 25.498 7.072 15.227 1.00 82.94 276 LEU A O 1
ATOM 2100 N N . ALA A 1 277 ? 25.138 9.061 14.249 1.00 85.69 277 ALA A N 1
ATOM 2101 C CA . ALA A 1 277 ? 26.362 9.124 13.447 1.00 85.69 277 ALA A CA 1
ATOM 2102 C C . ALA A 1 277 ? 26.629 7.859 12.599 1.00 85.69 277 ALA A C 1
ATOM 2104 O O . ALA A 1 277 ? 27.778 7.488 12.366 1.00 85.69 277 ALA A O 1
ATOM 2105 N N . ARG A 1 278 ? 25.563 7.210 12.114 1.00 85.25 278 ARG A N 1
ATOM 2106 C CA . ARG A 1 278 ? 25.616 6.026 11.241 1.00 85.25 278 ARG A CA 1
ATOM 2107 C C . ARG A 1 278 ? 24.745 6.219 9.994 1.00 85.25 278 ARG A C 1
ATOM 2109 O O . ARG A 1 278 ? 23.865 7.086 10.024 1.00 85.25 278 ARG A O 1
ATOM 2116 N N . PRO A 1 279 ? 24.949 5.444 8.911 1.00 85.06 279 PRO A N 1
ATOM 2117 C CA . PRO A 1 279 ? 23.984 5.376 7.817 1.00 85.06 279 PRO A CA 1
ATOM 2118 C C . PRO A 1 279 ? 22.577 5.125 8.354 1.00 85.06 279 PRO A C 1
ATOM 2120 O O . PRO A 1 279 ? 22.417 4.435 9.368 1.00 85.06 279 PRO A O 1
ATOM 2123 N N . LYS A 1 280 ? 21.572 5.733 7.723 1.00 82.44 280 LYS A N 1
ATOM 2124 C CA . LYS A 1 280 ? 20.185 5.415 8.049 1.00 82.44 280 LYS A CA 1
ATOM 2125 C C . LYS A 1 280 ? 19.911 3.955 7.712 1.00 82.44 280 LYS A C 1
ATOM 2127 O O . LYS A 1 280 ? 20.399 3.455 6.705 1.00 82.44 280 LYS A O 1
ATOM 2132 N N . GLU A 1 281 ? 19.129 3.308 8.562 1.00 86.44 281 GLU A N 1
ATOM 2133 C CA . GLU A 1 281 ? 18.576 1.990 8.255 1.00 86.44 281 GLU A CA 1
ATOM 2134 C C . GLU A 1 281 ? 17.193 2.143 7.629 1.00 86.44 281 GLU A C 1
ATOM 2136 O O . GLU A 1 281 ? 16.504 3.153 7.813 1.00 86.44 281 GLU A O 1
ATOM 2141 N N . ASP A 1 282 ? 16.757 1.103 6.934 1.00 88.75 282 ASP A N 1
ATOM 2142 C CA . ASP A 1 282 ? 15.420 1.050 6.367 1.00 88.75 282 ASP A CA 1
ATOM 2143 C C . ASP A 1 282 ? 14.340 1.139 7.454 1.00 88.75 282 ASP A C 1
ATOM 2145 O O . ASP A 1 282 ? 14.493 0.670 8.586 1.00 88.75 282 ASP A O 1
ATOM 2149 N N . THR A 1 283 ? 13.212 1.748 7.107 1.00 92.50 283 THR A N 1
ATOM 2150 C CA . THR A 1 283 ? 12.028 1.778 7.967 1.00 92.50 283 THR A CA 1
ATOM 2151 C C . THR A 1 283 ? 11.192 0.526 7.713 1.00 92.50 283 THR A C 1
ATOM 2153 O O . THR A 1 283 ? 10.830 0.232 6.571 1.00 92.50 283 THR A O 1
ATOM 2156 N N . ALA A 1 284 ? 10.867 -0.198 8.785 1.00 96.00 284 ALA A N 1
ATOM 2157 C CA . ALA A 1 284 ? 10.116 -1.447 8.738 1.00 96.00 284 ALA A CA 1
ATOM 2158 C C . ALA A 1 284 ? 8.611 -1.172 8.837 1.00 96.00 284 ALA A C 1
ATOM 2160 O O . ALA A 1 284 ? 8.165 -0.503 9.770 1.00 96.00 284 ALA A O 1
ATOM 2161 N N . LEU A 1 285 ? 7.822 -1.708 7.901 1.00 98.25 285 LEU A N 1
ATOM 2162 C CA . LEU A 1 285 ? 6.364 -1.581 7.891 1.00 98.25 285 LEU A CA 1
ATOM 2163 C C . LEU A 1 285 ? 5.702 -2.959 7.869 1.00 98.25 285 LEU A C 1
ATOM 2165 O O . LEU A 1 285 ? 6.113 -3.858 7.129 1.00 98.25 285 LEU A O 1
ATOM 2169 N N . PHE A 1 286 ? 4.613 -3.108 8.611 1.00 98.69 286 PHE A N 1
ATOM 2170 C CA . PHE A 1 286 ? 3.678 -4.210 8.419 1.00 98.69 286 PHE A CA 1
ATOM 2171 C C . PHE A 1 286 ? 2.258 -3.721 8.680 1.00 98.69 286 PHE A C 1
ATOM 2173 O O . PHE A 1 286 ? 1.982 -3.130 9.723 1.00 98.69 286 PHE A O 1
ATOM 2180 N N . VAL A 1 287 ? 1.376 -3.966 7.716 1.00 98.81 287 VAL A N 1
ATOM 2181 C CA . VAL A 1 287 ? -0.063 -3.731 7.840 1.00 98.81 287 VAL A CA 1
ATOM 2182 C C . VAL A 1 287 ? -0.782 -5.065 7.737 1.00 98.81 287 VAL A C 1
ATOM 2184 O O . VAL A 1 287 ? -0.446 -5.887 6.883 1.00 98.81 287 VAL A O 1
ATOM 2187 N N . ALA A 1 288 ? -1.744 -5.300 8.617 1.00 98.62 288 ALA A N 1
ATOM 2188 C CA . ALA A 1 288 ? -2.522 -6.525 8.633 1.00 98.62 288 ALA A CA 1
ATOM 2189 C C . ALA A 1 288 ? -3.962 -6.269 9.059 1.00 98.62 288 ALA A C 1
ATOM 2191 O O . ALA A 1 288 ? -4.248 -5.311 9.773 1.00 98.62 288 ALA A O 1
ATOM 2192 N N . TYR A 1 289 ? -4.849 -7.160 8.639 1.00 98.62 289 TYR A N 1
ATOM 2193 C CA . TYR A 1 289 ? -6.220 -7.237 9.107 1.00 98.62 289 TYR A CA 1
ATOM 2194 C C . TYR A 1 289 ? -6.568 -8.672 9.497 1.00 98.62 289 TYR A C 1
ATOM 2196 O O . TYR A 1 289 ? -6.000 -9.645 8.983 1.00 98.62 289 TYR A O 1
ATOM 2204 N N . GLY A 1 290 ? -7.496 -8.799 10.436 1.00 94.69 290 GLY A N 1
ATOM 2205 C CA . GLY A 1 290 ? -7.903 -10.087 10.967 1.00 94.69 290 GLY A CA 1
ATOM 2206 C C . GLY A 1 290 ? -9.175 -10.002 11.817 1.00 94.69 290 GLY A C 1
ATOM 2207 O O . GLY A 1 290 ? -9.483 -8.919 12.324 1.00 94.69 290 GLY A O 1
ATOM 2208 N N . PRO A 1 291 ? -9.885 -11.129 11.992 1.00 94.56 291 PRO A N 1
ATOM 2209 C CA . PRO A 1 291 ? -9.769 -12.365 11.209 1.00 94.56 291 PRO A CA 1
ATOM 2210 C C . PRO A 1 291 ? -10.007 -12.148 9.705 1.00 94.56 291 PRO A C 1
ATOM 2212 O O . PRO A 1 291 ? -10.767 -11.290 9.300 1.00 94.56 291 PRO A O 1
ATOM 2215 N N . THR A 1 292 ? -9.347 -12.905 8.832 1.00 89.12 292 THR A N 1
ATOM 2216 C CA . THR A 1 292 ? -9.417 -12.688 7.369 1.00 89.12 292 THR A CA 1
ATOM 2217 C C . THR A 1 292 ? -10.823 -12.906 6.806 1.00 89.12 292 THR A C 1
ATOM 2219 O O . THR A 1 292 ? -11.210 -12.230 5.859 1.00 89.12 292 THR A O 1
ATOM 2222 N N . ASN A 1 293 ? -11.567 -13.856 7.374 1.00 86.31 293 ASN A N 1
ATOM 2223 C CA . ASN A 1 293 ? -12.882 -14.257 6.870 1.00 86.31 293 ASN A CA 1
ATOM 2224 C C . ASN A 1 293 ? -14.026 -13.401 7.436 1.00 86.31 293 ASN A C 1
ATOM 2226 O O . ASN A 1 293 ? -15.083 -13.337 6.822 1.00 86.31 293 ASN A O 1
ATOM 2230 N N . ASP A 1 294 ? -13.798 -12.758 8.581 1.00 89.62 294 ASP A N 1
ATOM 2231 C CA . ASP A 1 294 ? -14.696 -11.785 9.209 1.00 89.62 294 ASP A CA 1
ATOM 2232 C C . ASP A 1 294 ? -13.829 -10.658 9.796 1.00 89.62 294 ASP A C 1
ATOM 2234 O O . ASP A 1 294 ? -13.436 -10.732 10.960 1.00 89.62 294 ASP A O 1
ATOM 2238 N N . PRO A 1 295 ? -13.376 -9.687 8.979 1.00 93.31 295 PRO A N 1
ATOM 2239 C CA . PRO A 1 295 ? -12.418 -8.683 9.433 1.00 93.31 295 PRO A CA 1
ATOM 2240 C C . PRO A 1 295 ? -12.982 -7.751 10.501 1.00 93.31 295 PRO A C 1
ATOM 2242 O O . PRO A 1 295 ? -13.885 -6.960 10.245 1.00 93.31 295 PRO A O 1
ATOM 2245 N N . ARG A 1 296 ? -12.370 -7.794 11.688 1.00 93.75 296 ARG A N 1
ATOM 2246 C CA . ARG A 1 296 ? -12.734 -6.958 12.844 1.00 93.75 296 ARG A CA 1
ATOM 2247 C C . ARG A 1 296 ? -11.729 -5.845 13.101 1.00 93.75 296 ARG A C 1
ATOM 2249 O O . ARG A 1 296 ? -12.105 -4.754 13.523 1.00 93.75 296 ARG A O 1
ATOM 2256 N N . TYR A 1 297 ? -10.454 -6.105 12.818 1.00 97.12 297 TYR A N 1
ATOM 2257 C CA . TYR A 1 297 ? -9.361 -5.186 13.115 1.00 97.12 297 TYR A CA 1
ATOM 2258 C C . TYR A 1 297 ? -8.434 -4.996 11.923 1.00 97.12 297 TYR A C 1
ATOM 2260 O O . TYR A 1 297 ? -8.135 -5.944 11.197 1.00 97.12 297 TYR A O 1
ATOM 2268 N N . ALA A 1 298 ? -7.911 -3.778 11.787 1.00 98.31 298 ALA A N 1
ATOM 2269 C CA . ALA A 1 298 ? -6.792 -3.440 10.919 1.00 98.31 298 ALA A CA 1
ATOM 2270 C C . ALA A 1 298 ? -5.705 -2.748 11.753 1.00 98.31 298 ALA A C 1
ATOM 2272 O O . ALA A 1 298 ? -5.989 -1.839 12.531 1.00 98.31 298 ALA A O 1
ATOM 2273 N N . VAL A 1 299 ? -4.456 -3.184 11.600 1.00 98.50 299 VAL A N 1
ATOM 2274 C CA . VAL A 1 299 ? -3.309 -2.715 12.384 1.00 98.50 299 VAL A CA 1
ATOM 2275 C C . VAL A 1 299 ? -2.155 -2.411 11.442 1.00 98.50 299 VAL A C 1
ATOM 2277 O O . VAL A 1 299 ? -1.734 -3.277 10.677 1.00 98.50 299 VAL A O 1
ATOM 2280 N N . THR A 1 300 ? -1.599 -1.206 11.551 1.00 98.50 300 THR A N 1
ATOM 2281 C CA . THR A 1 300 ? -0.334 -0.827 10.910 1.00 98.50 300 THR A CA 1
ATOM 2282 C C . THR A 1 300 ? 0.714 -0.543 11.973 1.00 98.50 300 THR A C 1
ATOM 2284 O O . THR A 1 300 ? 0.484 0.252 12.883 1.00 98.50 300 THR A O 1
ATOM 2287 N N . VAL A 1 301 ? 1.895 -1.138 11.822 1.00 98.44 301 VAL A N 1
ATOM 2288 C CA . VAL A 1 301 ? 3.089 -0.796 12.599 1.00 98.44 301 VAL A CA 1
ATOM 2289 C C . VAL A 1 301 ? 4.165 -0.282 11.653 1.00 98.44 301 VAL A C 1
ATOM 2291 O O . VAL A 1 301 ? 4.482 -0.929 10.653 1.00 98.44 301 VAL A O 1
ATOM 2294 N N . ILE A 1 302 ? 4.733 0.874 11.999 1.00 97.25 302 ILE A N 1
ATOM 2295 C CA . ILE A 1 302 ? 5.901 1.465 11.345 1.00 97.25 302 ILE A CA 1
ATOM 2296 C C . ILE A 1 302 ? 6.987 1.663 12.400 1.00 97.25 302 ILE A C 1
ATOM 2298 O O . ILE A 1 302 ? 6.747 2.305 13.423 1.00 97.25 302 ILE A O 1
ATOM 2302 N N . LEU A 1 303 ? 8.177 1.125 12.143 1.00 95.69 303 LEU A N 1
ATOM 2303 C CA . LEU A 1 303 ? 9.355 1.266 12.995 1.00 95.69 303 LEU A CA 1
ATOM 2304 C C . LEU A 1 303 ? 10.469 1.944 12.187 1.00 95.69 303 LEU A C 1
ATOM 2306 O O . LEU A 1 303 ? 11.008 1.359 11.246 1.00 95.69 303 LEU A O 1
ATOM 2310 N N . GLU A 1 304 ? 10.773 3.195 12.537 1.00 93.19 304 GLU A N 1
ATOM 2311 C CA . GLU A 1 304 ? 11.825 4.000 11.901 1.00 93.19 304 GLU A CA 1
ATOM 2312 C C . GLU A 1 304 ? 13.197 3.344 12.108 1.00 93.19 304 GLU A C 1
ATOM 2314 O O . GLU A 1 304 ? 13.556 3.013 13.237 1.00 93.19 304 GLU A O 1
ATOM 2319 N N . GLU A 1 305 ? 13.966 3.188 11.027 1.00 90.94 305 GLU A N 1
ATOM 2320 C CA . GLU A 1 305 ? 15.335 2.647 11.054 1.00 90.94 305 GLU A CA 1
ATOM 2321 C C . GLU A 1 305 ? 15.470 1.276 11.751 1.00 90.94 305 GLU A C 1
ATOM 2323 O O . GLU A 1 305 ? 16.410 1.036 12.514 1.00 90.94 305 GLU A O 1
ATOM 2328 N N . ALA A 1 306 ? 14.514 0.380 11.489 1.00 91.19 306 ALA A N 1
ATOM 2329 C CA . ALA A 1 306 ? 14.405 -0.949 12.094 1.00 91.19 306 ALA A CA 1
ATOM 2330 C C . ALA A 1 306 ? 14.546 -2.107 11.085 1.00 91.19 306 ALA A C 1
ATOM 2332 O O . ALA A 1 306 ? 14.184 -3.242 11.397 1.00 91.19 306 ALA A O 1
ATOM 2333 N N . GLY A 1 307 ? 15.045 -1.844 9.876 1.00 87.69 307 GLY A N 1
ATOM 2334 C CA . GLY A 1 307 ? 15.295 -2.864 8.858 1.00 87.69 307 GLY A CA 1
ATOM 2335 C C . GLY A 1 307 ? 14.018 -3.356 8.168 1.00 87.69 307 GLY A C 1
ATOM 2336 O O . GLY A 1 307 ? 13.206 -2.566 7.684 1.00 87.69 307 GLY A O 1
ATOM 2337 N N . PHE A 1 308 ? 13.837 -4.677 8.079 1.00 86.19 308 PHE A N 1
ATOM 2338 C CA . PHE A 1 308 ? 12.773 -5.286 7.275 1.00 86.19 308 PHE A CA 1
ATOM 2339 C C . PHE A 1 308 ? 11.443 -5.440 8.026 1.00 86.19 308 PHE A C 1
ATOM 2341 O O . PHE A 1 308 ? 11.386 -5.862 9.182 1.00 86.19 308 PHE A O 1
ATOM 2348 N N . GLY A 1 309 ? 10.333 -5.184 7.323 1.00 87.31 309 GLY A N 1
ATOM 2349 C CA . GLY A 1 309 ? 8.977 -5.309 7.871 1.00 87.31 309 GLY A CA 1
ATOM 2350 C C . GLY A 1 309 ? 8.633 -6.694 8.433 1.00 87.31 309 GLY A C 1
ATOM 2351 O O . GLY A 1 309 ? 7.934 -6.786 9.439 1.00 87.31 309 GLY A O 1
ATOM 2352 N N . GLY A 1 310 ? 9.133 -7.765 7.808 1.00 90.62 310 GLY A N 1
ATOM 2353 C CA . GLY A 1 310 ? 8.884 -9.147 8.242 1.00 90.62 310 GLY A CA 1
ATOM 2354 C C . GLY A 1 310 ? 9.594 -9.534 9.542 1.00 90.62 310 GLY A C 1
ATOM 2355 O O . GLY A 1 310 ? 9.051 -10.326 10.309 1.00 90.62 310 GLY A O 1
ATOM 2356 N N . ASP A 1 311 ? 10.755 -8.936 9.809 1.00 91.12 311 ASP A N 1
ATOM 2357 C CA . ASP A 1 311 ? 11.598 -9.277 10.959 1.00 91.12 311 ASP A CA 1
ATOM 2358 C C . ASP A 1 311 ? 11.299 -8.390 12.172 1.00 91.12 311 ASP A C 1
ATOM 2360 O O . ASP A 1 311 ? 11.350 -8.859 13.306 1.00 91.12 311 ASP A O 1
ATOM 2364 N N . SER A 1 312 ? 10.937 -7.124 11.936 1.00 94.94 312 SER A N 1
ATOM 2365 C CA . SER A 1 312 ? 10.773 -6.130 13.004 1.00 94.94 312 SER A CA 1
ATOM 2366 C C . SER A 1 312 ? 9.315 -5.741 13.249 1.00 94.94 312 SER A C 1
ATOM 2368 O O . SER A 1 312 ? 8.840 -5.792 14.382 1.00 94.94 312 SER A O 1
ATOM 2370 N N . ALA A 1 313 ? 8.567 -5.366 12.205 1.00 97.19 313 ALA A N 1
ATOM 2371 C CA . ALA A 1 313 ? 7.198 -4.863 12.366 1.00 97.19 313 ALA A CA 1
ATOM 2372 C C . ALA A 1 313 ? 6.164 -5.995 12.522 1.00 97.19 313 ALA A C 1
ATOM 2374 O O . ALA A 1 313 ? 5.240 -5.887 13.332 1.00 97.19 313 ALA A O 1
ATOM 2375 N N . ALA A 1 314 ? 6.327 -7.103 11.795 1.00 97.94 314 ALA A N 1
ATOM 2376 C CA . ALA A 1 314 ? 5.396 -8.228 11.840 1.00 97.94 314 ALA A CA 1
ATOM 2377 C C . ALA A 1 314 ? 5.286 -8.898 13.228 1.00 97.94 314 ALA A C 1
ATOM 2379 O O . ALA A 1 314 ? 4.155 -9.168 13.639 1.00 97.94 314 ALA A O 1
ATOM 2380 N N . PRO A 1 315 ? 6.372 -9.109 14.005 1.00 97.94 315 PRO A N 1
ATOM 2381 C CA . PRO A 1 315 ? 6.255 -9.599 15.382 1.00 97.94 315 PRO A CA 1
ATOM 2382 C C . PRO A 1 315 ? 5.455 -8.670 16.303 1.00 97.94 315 PRO A C 1
ATOM 2384 O O . PRO A 1 315 ? 4.691 -9.147 17.141 1.00 97.94 315 PRO A O 1
ATOM 2387 N N . VAL A 1 316 ? 5.577 -7.348 16.135 1.00 98.25 316 VAL A N 1
ATOM 2388 C CA . VAL A 1 316 ? 4.799 -6.376 16.923 1.00 98.25 316 VAL A CA 1
ATOM 2389 C C . VAL A 1 316 ? 3.315 -6.495 16.592 1.00 98.25 316 VAL A C 1
ATOM 2391 O O . VAL A 1 316 ? 2.491 -6.604 17.497 1.00 98.25 316 VAL A O 1
ATOM 2394 N N . VAL A 1 317 ? 2.969 -6.548 15.305 1.00 98.12 317 VAL A N 1
ATOM 2395 C CA . VAL A 1 317 ? 1.577 -6.742 14.874 1.00 98.12 317 VAL A CA 1
ATOM 2396 C C . VAL A 1 317 ? 1.022 -8.077 15.352 1.00 98.12 317 VAL A C 1
ATOM 2398 O O . VAL A 1 317 ? -0.107 -8.115 15.831 1.00 98.12 317 VAL A O 1
ATOM 2401 N N . ARG A 1 318 ? 1.808 -9.159 15.304 1.00 97.06 318 ARG A N 1
ATOM 2402 C CA . ARG A 1 318 ? 1.405 -10.444 15.884 1.00 97.06 318 ARG A CA 1
ATOM 2403 C C . ARG A 1 318 ? 1.044 -10.302 17.363 1.00 97.06 318 ARG A C 1
ATOM 2405 O O . ARG A 1 318 ? 0.021 -10.834 17.774 1.00 97.06 318 ARG A O 1
ATOM 2412 N N . ASN A 1 319 ? 1.862 -9.607 18.152 1.00 96.94 319 ASN A N 1
ATOM 2413 C CA . ASN A 1 319 ? 1.594 -9.416 19.580 1.00 96.94 319 ASN A CA 1
ATOM 2414 C C . ASN A 1 319 ? 0.323 -8.589 19.818 1.00 96.94 319 ASN A C 1
ATOM 2416 O O . ASN A 1 319 ? -0.445 -8.908 20.722 1.00 96.94 319 ASN A O 1
ATOM 2420 N N . ILE A 1 320 ? 0.072 -7.570 18.987 1.00 97.38 320 ILE A N 1
ATOM 2421 C CA . ILE A 1 320 ? -1.177 -6.796 19.026 1.00 97.38 320 ILE A CA 1
ATOM 2422 C C . ILE A 1 320 ? -2.370 -7.709 18.725 1.00 97.38 320 ILE A C 1
ATOM 2424 O O . ILE A 1 320 ? -3.327 -7.723 19.491 1.00 97.38 320 ILE A O 1
ATOM 2428 N N . PHE A 1 321 ? -2.306 -8.518 17.666 1.00 96.12 321 PHE A N 1
ATOM 2429 C CA . PHE A 1 321 ? -3.376 -9.463 17.347 1.00 96.12 321 PHE A CA 1
ATOM 2430 C C . PHE A 1 321 ? -3.549 -10.557 18.403 1.00 96.12 321 PHE A C 1
ATOM 2432 O O . PHE A 1 321 ? -4.676 -10.974 18.637 1.00 96.12 321 PHE A O 1
ATOM 2439 N N . ASP A 1 322 ? -2.486 -11.019 19.068 1.00 93.19 322 ASP A N 1
ATOM 2440 C CA . ASP A 1 322 ? -2.634 -11.966 20.181 1.00 93.19 322 ASP A CA 1
ATOM 2441 C C . ASP A 1 322 ? -3.385 -11.321 21.349 1.00 93.19 322 ASP A C 1
ATOM 2443 O O . ASP A 1 322 ? -4.247 -11.956 21.947 1.00 93.19 322 ASP A O 1
ATOM 2447 N N . ALA A 1 323 ? -3.106 -10.047 21.641 1.00 93.56 323 ALA A N 1
ATOM 2448 C CA . ALA A 1 323 ? -3.849 -9.293 22.642 1.00 93.56 323 ALA A CA 1
ATOM 2449 C C . ALA A 1 323 ? -5.315 -9.089 22.230 1.00 93.56 323 ALA A C 1
ATOM 2451 O O . ALA A 1 323 ? -6.193 -9.354 23.042 1.00 93.56 323 ALA A O 1
ATOM 2452 N N . LEU A 1 324 ? -5.589 -8.697 20.980 1.00 91.81 324 LEU A N 1
ATOM 2453 C CA . LEU A 1 324 ? -6.953 -8.532 20.455 1.00 91.81 324 LEU A CA 1
ATOM 2454 C C . LEU A 1 324 ? -7.737 -9.847 20.497 1.00 91.81 324 LEU A C 1
ATOM 2456 O O . LEU A 1 324 ? -8.824 -9.890 21.055 1.00 91.81 324 LEU A O 1
ATOM 2460 N N . ARG A 1 325 ? -7.143 -10.946 20.021 1.00 87.31 325 ARG A N 1
ATOM 2461 C CA . ARG A 1 325 ? -7.747 -12.282 20.073 1.00 87.31 325 ARG A CA 1
ATOM 2462 C C . ARG A 1 325 ? -8.034 -12.720 21.507 1.00 87.31 325 ARG A C 1
ATOM 2464 O O . ARG A 1 325 ? -9.089 -13.276 21.773 1.00 87.31 325 ARG A O 1
ATOM 2471 N N . ARG A 1 326 ? -7.109 -12.491 22.447 1.00 85.19 326 ARG A N 1
ATOM 2472 C CA . ARG A 1 326 ? -7.345 -12.783 23.871 1.00 85.19 326 ARG A CA 1
ATOM 2473 C C . ARG A 1 326 ? -8.428 -11.891 24.456 1.00 85.19 326 ARG A C 1
ATOM 2475 O O . ARG A 1 326 ? -9.168 -12.367 25.299 1.00 85.19 326 ARG A O 1
ATOM 2482 N N . LEU A 1 327 ? -8.510 -10.626 24.048 1.00 83.69 327 LEU A N 1
ATOM 2483 C CA . LEU A 1 327 ? -9.590 -9.736 24.462 1.00 83.69 327 LEU A CA 1
ATOM 2484 C C . LEU A 1 327 ? -10.930 -10.244 23.941 1.00 83.69 327 LEU A C 1
ATOM 2486 O O . LEU A 1 327 ? -11.844 -10.297 24.738 1.00 83.69 327 LEU A O 1
ATOM 2490 N N . GLU A 1 328 ? -11.027 -10.694 22.689 1.00 82.06 328 GLU A N 1
ATOM 2491 C CA . GLU A 1 328 ? -12.244 -11.305 22.129 1.00 82.06 328 GLU A CA 1
ATOM 2492 C C . GLU A 1 328 ? -12.594 -12.655 22.768 1.00 82.06 328 GLU A C 1
ATOM 2494 O O . GLU A 1 328 ? -13.764 -12.964 22.900 1.00 82.06 328 GLU A O 1
ATOM 2499 N N . GLN A 1 329 ? -11.603 -13.464 23.159 1.00 72.06 329 GLN A N 1
ATOM 2500 C CA . GLN A 1 329 ? -11.823 -14.774 23.794 1.00 72.06 329 GLN A CA 1
ATOM 2501 C C . GLN A 1 329 ? -12.092 -14.684 25.305 1.00 72.06 329 GLN A C 1
ATOM 2503 O O . GLN A 1 329 ? -12.768 -15.546 25.859 1.00 72.06 329 GLN A O 1
ATOM 2508 N N . ASN A 1 330 ? -11.513 -13.687 25.984 1.00 65.81 330 ASN A N 1
ATOM 2509 C CA . ASN A 1 330 ? -11.744 -13.399 27.406 1.00 65.81 330 ASN A CA 1
ATOM 2510 C C . ASN A 1 330 ? -12.915 -12.442 27.615 1.00 65.81 330 ASN A C 1
ATOM 2512 O O . ASN A 1 330 ? -13.464 -12.392 28.716 1.00 65.81 330 ASN A O 1
ATOM 2516 N N . TRP A 1 331 ? -13.333 -11.729 26.568 1.00 48.22 331 TRP A N 1
ATOM 2517 C CA . TRP A 1 331 ? -14.754 -11.575 26.328 1.00 48.22 331 TRP A CA 1
ATOM 2518 C C . TRP A 1 331 ? -15.299 -13.002 26.193 1.00 48.22 331 TRP A C 1
ATOM 2520 O O . TRP A 1 331 ? -15.458 -13.548 25.110 1.00 48.22 331 TRP A O 1
ATOM 2530 N N . ALA A 1 332 ? -15.634 -13.629 27.324 1.00 44.47 332 ALA A N 1
ATOM 2531 C CA . ALA A 1 332 ? -16.916 -14.299 27.294 1.00 44.47 332 ALA A CA 1
ATOM 2532 C C . ALA A 1 332 ? -17.854 -13.214 26.767 1.00 44.47 332 ALA A C 1
ATOM 2534 O O . ALA A 1 332 ? -17.922 -12.153 27.398 1.00 44.47 332 ALA A O 1
ATOM 2535 N N . GLU A 1 333 ? -18.458 -13.417 25.587 1.00 47.53 333 GLU A N 1
ATOM 2536 C CA . GLU A 1 333 ? -19.745 -12.785 25.278 1.00 47.53 333 GLU A CA 1
ATOM 2537 C C . GLU A 1 333 ? -20.444 -12.680 26.630 1.00 47.53 333 GLU A C 1
ATOM 2539 O O . GLU A 1 333 ? -20.545 -13.726 27.289 1.00 47.53 333 GLU A O 1
ATOM 2544 N N . PRO A 1 334 ? -20.712 -11.465 27.145 1.00 39.47 334 PRO A N 1
ATOM 2545 C CA . PRO A 1 334 ? -21.367 -11.366 28.430 1.00 39.47 334 PRO A CA 1
ATOM 2546 C C . PRO A 1 334 ? -22.556 -12.309 28.320 1.00 39.47 334 PRO A C 1
ATOM 2548 O O . PRO A 1 334 ? -23.358 -12.132 27.406 1.00 39.47 334 PRO A O 1
ATOM 2551 N N . GLU A 1 335 ? -22.608 -13.360 29.145 1.00 50.47 335 GLU A N 1
ATOM 2552 C CA . GLU A 1 335 ? -23.857 -14.087 29.311 1.00 50.47 335 GLU A CA 1
ATOM 2553 C C . GLU A 1 335 ? -24.847 -12.998 29.733 1.00 50.47 335 GLU A C 1
ATOM 2555 O O . GLU A 1 335 ? -24.740 -12.435 30.821 1.00 50.47 335 GLU A O 1
ATOM 2560 N N . ASP A 1 336 ? -25.679 -12.599 28.775 1.00 48.88 336 ASP A N 1
ATOM 2561 C CA . ASP A 1 336 ? -26.720 -11.591 28.854 1.00 48.88 336 ASP A CA 1
ATOM 2562 C C . ASP A 1 336 ? -26.315 -10.228 29.462 1.00 48.88 336 ASP A C 1
ATOM 2564 O O . ASP A 1 336 ? -26.684 -9.866 30.580 1.00 48.88 336 ASP A O 1
ATOM 2568 N N . LEU A 1 337 ? -25.731 -9.349 28.644 1.00 40.59 337 LEU A N 1
ATOM 2569 C CA . LEU A 1 337 ? -26.505 -8.130 28.393 1.00 40.59 337 LEU A CA 1
ATOM 2570 C C . LEU A 1 337 ? -27.345 -8.450 27.162 1.00 40.59 337 LEU A C 1
ATOM 2572 O O . LEU A 1 337 ? -26.745 -8.758 26.134 1.00 40.59 337 LEU A O 1
ATOM 2576 N N . PRO A 1 338 ? -28.686 -8.448 27.252 1.00 36.19 338 PRO A N 1
ATOM 2577 C CA . PRO A 1 338 ? -29.532 -8.883 26.158 1.00 36.19 338 PRO A CA 1
ATOM 2578 C C . PRO A 1 338 ? -29.280 -7.976 24.955 1.00 36.19 338 PRO A C 1
ATOM 2580 O O . PRO A 1 338 ? -29.804 -6.868 24.855 1.00 36.19 338 PRO A O 1
ATOM 2583 N N . LEU A 1 339 ? -28.470 -8.464 24.021 1.00 41.16 339 LEU A N 1
ATOM 2584 C CA . LEU A 1 339 ? -28.724 -8.205 22.627 1.00 41.16 339 LEU A CA 1
ATOM 2585 C C . LEU A 1 339 ? -29.963 -9.028 22.333 1.00 41.16 339 LEU A C 1
ATOM 2587 O O . LEU A 1 339 ? -29.895 -10.247 22.187 1.00 41.16 339 LEU A O 1
ATOM 2591 N N . ASP A 1 340 ? -31.101 -8.347 22.288 1.00 35.47 340 ASP A N 1
ATOM 2592 C CA . ASP A 1 340 ? -32.278 -8.863 21.614 1.00 35.47 340 ASP A CA 1
ATOM 2593 C C . ASP A 1 340 ? -31.882 -8.985 20.134 1.00 35.47 340 ASP A C 1
ATOM 2595 O O . ASP A 1 340 ? -32.114 -8.099 19.314 1.00 35.47 340 ASP A O 1
ATOM 2599 N N . THR A 1 341 ? -31.144 -10.048 19.802 1.00 40.16 341 THR A N 1
ATOM 2600 C CA . THR A 1 341 ? -31.199 -10.598 18.460 1.00 40.16 341 THR A CA 1
ATOM 2601 C C . THR A 1 341 ? -32.633 -11.071 18.362 1.00 40.16 341 THR A C 1
ATOM 2603 O O . THR A 1 341 ? -32.992 -12.008 19.079 1.00 40.16 341 THR A O 1
ATOM 2606 N N . PRO A 1 342 ? -33.489 -10.396 17.574 1.00 35.66 342 PRO A N 1
ATOM 2607 C CA . PRO A 1 342 ? -34.813 -10.932 17.371 1.00 35.66 342 PRO A CA 1
ATOM 2608 C C . PRO A 1 342 ? -34.579 -12.357 16.880 1.00 35.66 342 PRO A C 1
ATOM 2610 O O . PRO A 1 342 ? -33.753 -12.562 15.977 1.00 35.66 342 PRO A O 1
ATOM 2613 N N . GLU A 1 343 ? -35.285 -13.337 17.458 1.00 39.75 343 GLU A N 1
ATOM 2614 C CA . GLU A 1 343 ? -35.501 -14.601 16.753 1.00 39.75 343 GLU A CA 1
ATOM 2615 C C . GLU A 1 343 ? -35.762 -14.249 15.289 1.00 39.75 343 GLU A C 1
ATOM 2617 O O . GLU A 1 343 ? -36.417 -13.225 15.075 1.00 39.75 343 GLU A O 1
ATOM 2622 N N . PRO A 1 344 ? -35.247 -14.996 14.290 1.00 37.94 344 PRO A N 1
ATOM 2623 C CA . PRO A 1 344 ? -35.553 -14.707 12.900 1.00 37.94 344 PRO A CA 1
ATOM 2624 C C . PRO A 1 344 ? -37.063 -14.649 12.810 1.00 37.94 344 PRO A C 1
ATOM 2626 O O . PRO A 1 344 ? -37.735 -15.681 12.846 1.00 37.94 344 PRO A O 1
ATOM 2629 N N . VAL A 1 345 ? -37.594 -13.425 12.815 1.00 39.44 345 VAL A N 1
ATOM 2630 C CA . VAL A 1 345 ? -39.017 -13.276 12.947 1.00 39.44 345 VAL A CA 1
ATOM 2631 C C . VAL A 1 345 ? -39.436 -13.752 11.586 1.00 39.44 345 VAL A C 1
ATOM 2633 O O . VAL A 1 345 ? -39.169 -13.112 10.568 1.00 39.44 345 VAL A O 1
ATOM 2636 N N . THR A 1 346 ? -40.116 -14.886 11.556 1.00 45.59 346 THR A N 1
ATOM 2637 C CA . THR A 1 346 ? -40.985 -15.258 10.452 1.00 45.59 346 THR A CA 1
ATOM 2638 C C . THR A 1 346 ? -42.157 -14.268 10.401 1.00 45.59 346 THR A C 1
ATOM 2640 O O . THR A 1 346 ? -43.300 -14.668 10.205 1.00 45.59 346 THR A O 1
ATOM 2643 N N . ALA A 1 347 ? -41.896 -12.976 10.644 1.00 50.31 347 ALA A N 1
ATOM 2644 C CA . ALA A 1 347 ? -42.809 -11.872 10.515 1.00 50.31 347 ALA A CA 1
ATOM 2645 C C . ALA A 1 347 ? -43.013 -11.685 9.026 1.00 50.31 347 ALA A C 1
ATOM 2647 O O . ALA A 1 347 ? -42.402 -10.858 8.353 1.00 50.31 347 ALA A O 1
ATOM 2648 N N . THR A 1 348 ? -43.920 -12.493 8.511 1.00 55.34 348 THR A N 1
ATOM 2649 C CA . THR A 1 348 ? -44.764 -12.061 7.422 1.00 55.34 348 THR A CA 1
ATOM 2650 C C . THR A 1 348 ? -45.430 -10.755 7.846 1.00 55.34 348 THR A C 1
ATOM 2652 O O . THR A 1 348 ? -45.950 -10.654 8.960 1.00 55.34 348 THR A O 1
ATOM 2655 N N . CYS A 1 349 ? -45.398 -9.760 6.962 1.00 48.41 349 CYS A N 1
ATOM 2656 C CA . CYS A 1 349 ? -46.153 -8.520 7.119 1.00 48.41 349 CYS A CA 1
ATOM 2657 C C . CYS A 1 349 ? -47.607 -8.867 7.541 1.00 48.41 349 CYS A C 1
ATOM 2659 O O . CYS A 1 349 ? -48.161 -9.818 6.979 1.00 48.41 349 CYS A O 1
ATOM 2661 N N . PRO A 1 350 ? -48.226 -8.171 8.516 1.00 61.00 350 PRO A N 1
ATOM 2662 C CA . PRO A 1 350 ? -49.587 -8.480 8.961 1.00 61.00 350 PRO A CA 1
ATOM 2663 C C . PRO A 1 350 ? -50.571 -8.549 7.783 1.00 61.00 350 PRO A C 1
ATOM 2665 O O . PRO A 1 350 ? -50.477 -7.737 6.858 1.00 61.00 350 PRO A O 1
ATOM 2668 N N . GLU A 1 351 ? -51.516 -9.498 7.802 1.00 56.81 351 GLU A N 1
ATOM 2669 C CA . GLU A 1 351 ? -52.511 -9.622 6.729 1.00 56.81 351 GLU A CA 1
ATOM 2670 C C . GLU A 1 351 ? -53.278 -8.305 6.544 1.00 56.81 351 GLU A C 1
ATOM 2672 O O . GLU A 1 351 ? -53.846 -7.751 7.489 1.00 56.81 351 GLU A O 1
ATOM 2677 N N . ILE A 1 352 ? -53.320 -7.810 5.304 1.00 56.56 352 ILE A N 1
ATOM 2678 C CA . ILE A 1 352 ? -54.065 -6.600 4.954 1.00 56.56 352 ILE A CA 1
ATOM 2679 C C . ILE A 1 352 ? -55.559 -6.856 5.232 1.00 56.56 352 ILE A C 1
ATOM 2681 O O . ILE A 1 352 ? -56.130 -7.797 4.668 1.00 56.56 352 ILE A O 1
ATOM 2685 N N . PRO A 1 353 ? -56.239 -6.027 6.050 1.00 57.25 353 PRO A N 1
ATOM 2686 C CA . PRO A 1 353 ? -57.671 -6.155 6.287 1.00 57.25 353 PRO A CA 1
ATOM 2687 C C . PRO A 1 353 ? -58.455 -6.214 4.973 1.00 57.25 353 PRO A C 1
ATOM 2689 O O . PRO A 1 353 ? -58.316 -5.345 4.110 1.00 57.25 353 PRO A O 1
ATOM 2692 N N . ARG A 1 354 ? -59.348 -7.202 4.823 1.00 54.16 354 ARG A N 1
ATOM 2693 C CA . ARG A 1 354 ? -60.141 -7.404 3.589 1.00 54.16 354 ARG A CA 1
ATOM 2694 C C . ARG A 1 354 ? -60.989 -6.195 3.169 1.00 54.16 354 ARG A C 1
ATOM 2696 O O . ARG A 1 354 ? -61.441 -6.127 2.029 1.00 54.16 354 ARG A O 1
ATOM 2703 N N . THR A 1 355 ? -61.215 -5.251 4.075 1.00 53.03 355 THR A N 1
ATOM 2704 C CA . THR A 1 355 ? -61.897 -3.976 3.826 1.00 53.03 355 THR A CA 1
ATOM 2705 C C . THR A 1 355 ? -61.067 -3.003 2.981 1.00 53.03 355 THR A C 1
ATOM 2707 O O . THR A 1 355 ? -61.659 -2.227 2.235 1.00 53.03 355 THR A O 1
ATOM 2710 N N . LEU A 1 356 ? -59.730 -3.077 3.035 1.00 51.44 356 LEU A N 1
ATOM 2711 C CA . LEU A 1 356 ? -58.803 -2.257 2.240 1.00 51.44 356 LEU A CA 1
ATOM 2712 C C . LEU A 1 356 ? -58.567 -2.823 0.828 1.00 51.44 356 LEU A C 1
ATOM 2714 O O . LEU A 1 356 ? -58.242 -2.077 -0.085 1.00 51.44 356 LEU A O 1
ATOM 2718 N N . LEU A 1 357 ? -58.840 -4.115 0.609 1.00 52.31 357 LEU A N 1
ATOM 2719 C CA . LEU A 1 357 ? -58.724 -4.790 -0.696 1.00 52.31 357 LEU A CA 1
ATOM 2720 C C . LEU A 1 357 ? -59.808 -4.387 -1.722 1.00 52.31 357 LEU A C 1
ATOM 2722 O O . LEU A 1 357 ? -59.829 -4.918 -2.831 1.00 52.31 357 LEU A O 1
ATOM 2726 N N . ARG A 1 358 ? -60.745 -3.495 -1.365 1.00 52.06 358 ARG A N 1
ATOM 2727 C CA . ARG A 1 358 ? -61.841 -3.038 -2.246 1.00 52.06 358 ARG A CA 1
ATOM 2728 C C . ARG A 1 358 ? -61.671 -1.612 -2.781 1.00 52.06 358 ARG A C 1
ATOM 2730 O O . ARG A 1 358 ? -62.479 -1.191 -3.605 1.00 52.06 358 ARG A O 1
ATOM 2737 N N . GLY A 1 359 ? -60.659 -0.878 -2.321 1.00 54.28 359 GLY A N 1
ATOM 2738 C CA . GLY A 1 359 ? -60.316 0.453 -2.824 1.00 54.28 359 GLY A CA 1
ATOM 2739 C C . GLY A 1 359 ? -59.192 0.359 -3.849 1.00 54.28 359 GLY A C 1
ATOM 2740 O O . GLY A 1 359 ? -58.264 -0.420 -3.663 1.00 54.28 359 GLY A O 1
ATOM 2741 N N . GLY A 1 360 ? -59.301 1.109 -4.946 1.00 54.06 360 GLY A N 1
ATOM 2742 C CA . GLY A 1 360 ? -58.296 1.148 -6.010 1.00 54.06 360 GLY A CA 1
ATOM 2743 C C . GLY A 1 360 ? -56.879 1.458 -5.511 1.00 54.06 360 GLY A C 1
ATOM 2744 O O . GLY A 1 360 ? -56.693 2.027 -4.442 1.00 54.06 360 GLY A O 1
ATOM 2745 N N . ALA A 1 361 ? -55.906 1.039 -6.321 1.00 49.59 361 ALA A N 1
ATOM 2746 C CA . ALA A 1 361 ? -54.497 0.865 -5.984 1.00 49.59 361 ALA A CA 1
ATOM 2747 C C . ALA A 1 361 ? -53.827 2.058 -5.277 1.00 49.59 361 ALA A C 1
ATOM 2749 O O . ALA A 1 361 ? -53.488 3.055 -5.909 1.00 49.59 361 ALA A O 1
ATOM 2750 N N . GLU A 1 362 ? -53.510 1.862 -3.999 1.00 52.97 362 GLU A N 1
ATOM 2751 C CA . GLU A 1 362 ? -52.421 2.541 -3.301 1.00 52.97 362 GLU A CA 1
ATOM 2752 C C . GLU A 1 362 ? -51.578 1.495 -2.565 1.00 52.97 362 GLU A C 1
ATOM 2754 O O . GLU A 1 362 ? -52.092 0.493 -2.057 1.00 52.97 362 GLU A O 1
ATOM 2759 N N . VAL A 1 363 ? -50.260 1.705 -2.550 1.00 53.31 363 VAL A N 1
ATOM 2760 C CA . VAL A 1 363 ? -49.319 0.853 -1.816 1.00 53.31 363 VAL A CA 1
ATOM 2761 C C . VAL A 1 363 ? -49.532 1.109 -0.330 1.00 53.31 363 VAL A C 1
ATOM 2763 O O . VAL A 1 363 ? -49.111 2.133 0.201 1.00 53.31 363 VAL A O 1
ATOM 2766 N N . PHE A 1 364 ? -50.211 0.181 0.336 1.00 52.69 364 PHE A N 1
ATOM 2767 C CA . PHE A 1 364 ? -50.419 0.224 1.775 1.00 52.69 364 PHE A CA 1
ATOM 2768 C C . PHE A 1 364 ? -49.348 -0.615 2.474 1.00 52.69 364 PHE A C 1
ATOM 2770 O O . PHE A 1 364 ? -49.252 -1.820 2.240 1.00 52.69 364 PHE A O 1
ATOM 2777 N N . VAL A 1 365 ? -48.553 0.022 3.334 1.00 53.38 365 VAL A N 1
ATOM 2778 C CA . VAL A 1 365 ? -47.576 -0.649 4.199 1.00 53.38 365 VAL A CA 1
ATOM 2779 C C . VAL A 1 365 ? -48.157 -0.669 5.612 1.00 53.38 365 VAL A C 1
ATOM 2781 O O . VAL A 1 365 ? -48.268 0.397 6.219 1.00 53.38 365 VAL A O 1
ATOM 2784 N N . PRO A 1 366 ? -48.568 -1.836 6.139 1.00 56.28 366 PRO A N 1
ATOM 2785 C CA . PRO A 1 366 ? -49.040 -1.936 7.511 1.00 56.28 366 PRO A CA 1
ATOM 2786 C C . PRO A 1 366 ? -47.955 -1.478 8.488 1.00 56.28 366 PRO A C 1
ATOM 2788 O O . PRO A 1 366 ? -46.776 -1.807 8.331 1.00 56.28 366 PRO A O 1
ATOM 2791 N N . GLU A 1 367 ? -48.367 -0.737 9.512 1.00 50.25 367 GLU A N 1
ATOM 2792 C CA . GLU A 1 367 ? -47.495 -0.341 10.614 1.00 50.25 367 GLU A CA 1
ATOM 2793 C C . GLU A 1 367 ? -46.902 -1.607 11.266 1.00 50.25 367 GLU A C 1
ATOM 2795 O O . GLU A 1 367 ? -47.640 -2.518 11.644 1.00 50.25 367 GLU A O 1
ATOM 2800 N N . GLY A 1 368 ? -45.568 -1.695 11.330 1.00 50.78 368 GLY A N 1
ATOM 2801 C CA . GLY A 1 368 ? -44.851 -2.864 11.863 1.00 50.78 368 GLY A CA 1
ATOM 2802 C C . GLY A 1 368 ? -44.265 -3.844 10.833 1.00 50.78 368 GLY A C 1
ATOM 2803 O O . GLY A 1 368 ? -43.830 -4.925 11.221 1.00 50.78 368 GLY A O 1
ATOM 2804 N N . CYS A 1 369 ? -44.219 -3.508 9.538 1.00 47.62 369 CYS A N 1
ATOM 2805 C CA . CYS A 1 369 ? -43.559 -4.353 8.531 1.00 47.62 369 CYS A CA 1
ATOM 2806 C C . CYS A 1 369 ? -42.012 -4.194 8.554 1.00 47.62 369 CYS A C 1
ATOM 2808 O O . CYS A 1 369 ? -41.533 -3.057 8.494 1.00 47.62 369 CYS A O 1
ATOM 2810 N N . PRO A 1 370 ? -41.207 -5.280 8.605 1.00 52.03 370 PRO A N 1
ATOM 2811 C CA . PRO A 1 370 ? -39.742 -5.185 8.668 1.00 52.03 370 PRO A CA 1
ATOM 2812 C C . PRO A 1 370 ? -39.098 -4.638 7.379 1.00 52.03 370 PRO A C 1
ATOM 2814 O O . PRO A 1 370 ? -39.492 -5.002 6.266 1.00 52.03 370 PRO A O 1
ATOM 2817 N N . TYR A 1 371 ? -38.060 -3.804 7.523 1.00 40.16 371 TYR A N 1
ATOM 2818 C CA . TYR A 1 371 ? -37.339 -3.167 6.410 1.00 40.16 371 TYR A CA 1
ATOM 2819 C C . TYR A 1 371 ? -36.621 -4.209 5.529 1.00 40.16 371 TYR A C 1
ATOM 2821 O O . TYR A 1 371 ? -35.909 -5.067 6.041 1.00 40.16 371 TYR A O 1
ATOM 2829 N N . GLY A 1 372 ? -36.794 -4.140 4.203 1.00 47.81 372 GLY A N 1
ATOM 2830 C CA . GLY A 1 372 ? -36.216 -5.104 3.248 1.00 47.81 372 GLY A CA 1
ATOM 2831 C C . GLY A 1 372 ? -37.107 -6.307 2.896 1.00 47.81 372 GLY A C 1
ATOM 2832 O O . GLY A 1 372 ? -36.713 -7.126 2.067 1.00 47.81 372 GLY A O 1
ATOM 2833 N N . THR A 1 373 ? -38.317 -6.401 3.461 1.00 54.72 373 THR A N 1
ATOM 2834 C CA . THR A 1 373 ? -39.299 -7.453 3.133 1.00 54.72 373 THR A CA 1
ATOM 2835 C C . THR A 1 373 ? -40.046 -7.131 1.822 1.00 54.72 373 THR A C 1
ATOM 2837 O O . THR A 1 373 ? -40.553 -6.014 1.688 1.00 54.72 373 THR A O 1
ATOM 2840 N N . PRO A 1 374 ? -40.175 -8.062 0.849 1.00 47.88 374 PRO A N 1
ATOM 2841 C CA . PRO A 1 374 ? -40.956 -7.837 -0.372 1.00 47.88 374 PRO A CA 1
ATOM 2842 C C . PRO A 1 374 ? -42.446 -7.629 -0.057 1.00 47.88 374 PRO A C 1
ATOM 2844 O O . PRO A 1 374 ? -43.082 -8.496 0.542 1.00 47.88 374 PRO A O 1
ATOM 2847 N N . LEU A 1 375 ? -43.020 -6.494 -0.463 1.00 52.31 375 LEU A N 1
ATOM 2848 C CA . LEU A 1 375 ? -44.443 -6.208 -0.255 1.00 52.31 375 LEU A CA 1
ATOM 2849 C C . LEU A 1 375 ? -45.310 -6.970 -1.274 1.00 52.31 375 LEU A C 1
ATOM 2851 O O . LEU A 1 375 ? -44.970 -6.992 -2.462 1.00 52.31 375 LEU A O 1
ATOM 2855 N N . PRO A 1 376 ? -46.451 -7.555 -0.867 1.00 50.50 376 PRO A N 1
ATOM 2856 C CA . PRO A 1 376 ? -47.388 -8.144 -1.813 1.00 50.50 376 PRO A CA 1
ATOM 2857 C C . PRO A 1 376 ? -48.034 -7.049 -2.675 1.00 50.50 376 PRO A C 1
ATOM 2859 O O . PRO A 1 376 ? -48.613 -6.089 -2.166 1.00 50.50 376 PRO A O 1
ATOM 2862 N N . VAL A 1 377 ? -47.955 -7.198 -4.000 1.00 50.41 377 VAL A N 1
ATOM 2863 C CA . VAL A 1 377 ? -48.643 -6.311 -4.947 1.00 50.41 377 VAL A CA 1
ATOM 2864 C C . VAL A 1 377 ? -50.136 -6.638 -4.916 1.00 50.41 377 VAL A C 1
ATOM 2866 O O . VAL A 1 377 ? -50.554 -7.727 -5.316 1.00 50.41 377 VAL A O 1
ATOM 2869 N N . ILE A 1 378 ? -50.951 -5.697 -4.437 1.00 51.75 378 ILE A N 1
ATOM 2870 C CA . ILE A 1 378 ? -52.410 -5.840 -4.384 1.00 51.75 378 ILE A CA 1
ATOM 2871 C C . ILE A 1 378 ? -52.938 -5.987 -5.822 1.00 51.75 378 ILE A C 1
ATOM 2873 O O . ILE A 1 378 ? -52.863 -5.050 -6.614 1.00 51.75 378 ILE A O 1
ATOM 2877 N N . GLY A 1 379 ? -53.453 -7.176 -6.155 1.00 52.28 379 GLY A N 1
ATOM 2878 C CA . GLY A 1 379 ? -54.010 -7.510 -7.474 1.00 52.28 379 GLY A CA 1
ATOM 2879 C C . GLY A 1 379 ? -53.267 -8.600 -8.257 1.00 52.28 379 GLY A C 1
ATOM 2880 O O . GLY A 1 379 ? -53.716 -8.951 -9.347 1.00 52.28 379 GLY A O 1
ATOM 2881 N N . ALA A 1 380 ? -52.172 -9.162 -7.734 1.00 48.38 380 ALA A N 1
ATOM 2882 C CA . ALA A 1 380 ? -51.563 -10.344 -8.344 1.00 48.38 380 ALA A CA 1
ATOM 2883 C C . ALA A 1 380 ? -52.489 -11.573 -8.169 1.00 48.38 380 ALA A C 1
ATOM 2885 O O . ALA A 1 380 ? -52.931 -11.836 -7.047 1.00 48.38 380 ALA A O 1
ATOM 2886 N N . PRO A 1 381 ? -52.821 -12.318 -9.240 1.00 42.19 381 PRO A N 1
ATOM 2887 C CA . PRO A 1 381 ? -53.699 -13.481 -9.140 1.00 42.19 381 PRO A CA 1
ATOM 2888 C C . PRO A 1 381 ? -53.003 -14.591 -8.341 1.00 42.19 381 PRO A C 1
ATOM 2890 O O . PRO A 1 381 ? -51.913 -15.025 -8.704 1.00 42.19 381 PRO A O 1
ATOM 2893 N N . THR A 1 382 ? -53.614 -15.044 -7.246 1.00 43.69 382 THR A N 1
ATOM 2894 C CA . THR A 1 382 ? -53.113 -16.171 -6.445 1.00 43.69 382 THR A CA 1
ATOM 2895 C C . THR A 1 382 ? -53.600 -17.502 -7.025 1.00 43.69 382 THR A C 1
ATOM 2897 O O . THR A 1 382 ? -54.762 -17.611 -7.417 1.00 43.69 382 THR A O 1
ATOM 2900 N N . GLU A 1 383 ? -52.728 -18.518 -7.047 1.00 47.81 383 GLU A N 1
ATOM 2901 C CA . GLU A 1 383 ? -52.965 -19.860 -7.625 1.00 47.81 383 GLU A CA 1
ATOM 2902 C C . GLU A 1 383 ? -54.106 -20.670 -6.975 1.00 47.81 383 GLU A C 1
ATOM 2904 O O . GLU A 1 383 ? -54.531 -21.675 -7.535 1.00 47.81 383 GLU A O 1
ATOM 2909 N N . ASP A 1 384 ? -54.696 -20.204 -5.874 1.00 46.00 384 ASP A N 1
ATOM 2910 C CA . ASP A 1 384 ? -55.909 -20.788 -5.292 1.00 46.00 384 ASP A CA 1
ATOM 2911 C C . ASP A 1 384 ? -57.176 -20.138 -5.863 1.00 46.00 384 ASP A C 1
ATOM 2913 O O . ASP A 1 384 ? -57.960 -19.480 -5.174 1.00 46.00 384 ASP A O 1
ATOM 2917 N N . THR A 1 385 ? -57.405 -20.334 -7.161 1.00 42.97 385 THR A N 1
ATOM 2918 C CA . THR A 1 385 ? -58.771 -20.253 -7.692 1.00 42.97 385 THR A CA 1
ATOM 2919 C C . THR A 1 385 ? -59.367 -21.655 -7.584 1.00 42.97 385 THR A C 1
ATOM 2921 O O . THR A 1 385 ? -58.844 -22.568 -8.224 1.00 42.97 385 THR A O 1
ATOM 2924 N N . PRO A 1 386 ? -60.436 -21.891 -6.798 1.00 40.91 386 PRO A N 1
ATOM 2925 C CA . PRO A 1 386 ? -61.048 -23.208 -6.775 1.00 40.91 386 PRO A CA 1
ATOM 2926 C C . PRO A 1 386 ? -61.552 -23.521 -8.184 1.00 40.91 386 PRO A C 1
ATOM 2928 O O . PRO A 1 386 ? -62.283 -22.727 -8.783 1.00 40.91 386 PRO A O 1
ATOM 2931 N N . ALA A 1 387 ? -61.136 -24.671 -8.716 1.00 48.62 387 ALA A N 1
ATOM 2932 C CA . ALA A 1 387 ? -61.669 -25.192 -9.962 1.00 48.62 387 ALA A CA 1
ATOM 2933 C C . ALA A 1 387 ? -63.201 -25.195 -9.876 1.00 48.62 387 ALA A C 1
ATOM 2935 O O . ALA A 1 387 ? -63.791 -25.804 -8.980 1.00 48.62 387 ALA A O 1
ATOM 2936 N N . VAL A 1 388 ? -63.835 -24.474 -10.800 1.00 49.75 388 VAL A N 1
ATOM 2937 C CA . VAL A 1 388 ? -65.288 -24.460 -10.967 1.00 49.75 388 VAL A CA 1
ATOM 2938 C C . VAL A 1 388 ? -65.741 -25.912 -11.172 1.00 49.75 388 VAL A C 1
ATOM 2940 O O . VAL A 1 388 ? -65.245 -26.561 -12.098 1.00 49.75 388 VAL A O 1
ATOM 2943 N N . PRO A 1 389 ? -66.641 -26.464 -10.337 1.00 48.91 389 PRO A N 1
ATOM 2944 C CA . PRO A 1 389 ? -67.129 -27.814 -10.559 1.00 48.91 389 PRO A CA 1
ATOM 2945 C C . PRO A 1 389 ? -67.985 -27.834 -11.834 1.00 48.91 389 PRO A C 1
ATOM 2947 O O . PRO A 1 389 ? -68.611 -26.824 -12.173 1.00 48.91 389 PRO A O 1
ATOM 2950 N N . PRO A 1 390 ? -68.033 -28.962 -12.563 1.00 49.31 390 PRO A N 1
ATOM 2951 C CA . PRO A 1 390 ? -68.810 -29.042 -13.787 1.00 49.31 390 PRO A CA 1
ATOM 2952 C C . PRO A 1 390 ? -70.287 -28.800 -13.468 1.00 49.31 390 PRO A C 1
ATOM 2954 O O . PRO A 1 390 ? -70.835 -29.364 -12.518 1.00 49.31 390 PRO A O 1
ATOM 2957 N N . ALA A 1 391 ? -70.928 -27.945 -14.264 1.00 47.44 391 ALA A N 1
ATOM 2958 C CA . ALA A 1 391 ? -72.354 -27.683 -14.164 1.00 47.44 391 ALA A CA 1
ATOM 2959 C C . ALA A 1 391 ? -73.130 -28.996 -14.340 1.00 47.44 391 ALA A C 1
ATOM 2961 O O . ALA A 1 391 ? -73.055 -29.639 -15.388 1.00 47.44 391 ALA A O 1
ATOM 2962 N N . GLY A 1 392 ? -73.870 -29.392 -13.306 1.00 49.28 392 GLY A N 1
ATOM 2963 C CA . GLY A 1 392 ? -74.656 -30.616 -13.316 1.00 49.28 392 GLY A CA 1
ATOM 2964 C C . GLY A 1 392 ? -75.868 -30.550 -12.395 1.00 49.28 392 GLY A C 1
ATOM 2965 O O . GLY A 1 392 ? -75.817 -31.011 -11.263 1.00 49.28 392 GLY A O 1
ATOM 2966 N N . SER A 1 393 ? -76.968 -29.999 -12.897 1.00 42.66 393 SER A N 1
ATOM 2967 C CA . SER A 1 393 ? -78.314 -30.595 -12.837 1.00 42.66 393 SER A CA 1
ATOM 2968 C C . SER A 1 393 ? -79.164 -29.794 -13.830 1.00 42.66 393 SER A C 1
ATOM 2970 O O . SER A 1 393 ? -79.080 -28.575 -13.882 1.00 42.66 393 SER A O 1
ATOM 2972 N N . GLY A 1 394 ? -79.822 -30.426 -14.789 1.00 45.09 394 GLY A N 1
ATOM 2973 C CA . GLY A 1 394 ? -80.989 -31.246 -14.517 1.00 45.09 394 GLY A CA 1
ATOM 2974 C C . GLY A 1 394 ? -82.194 -30.497 -15.075 1.00 45.09 394 GLY A C 1
ATOM 2975 O O . GLY A 1 394 ? -82.820 -29.708 -14.374 1.00 45.09 394 GLY A O 1
ATOM 2976 N N . GLY A 1 395 ? -82.437 -30.744 -16.358 1.00 37.12 395 GLY A N 1
ATOM 2977 C CA . GLY A 1 395 ? -83.580 -30.357 -17.172 1.00 37.12 395 GLY A CA 1
ATOM 2978 C C . GLY A 1 395 ? -83.538 -31.219 -18.418 1.00 37.12 395 GLY A C 1
ATOM 2979 O O . GLY A 1 395 ? -82.528 -31.086 -19.144 1.00 37.12 395 GLY A O 1
#

=== Feature glossary ===
Key to the feature types in this record:

— What the protein is —

Primary structure: the covalent order of the twenty standard amino acids along the backbone. Two proteins with the same sequence will (almost always) fold to the same structure; two with 30% identity often share a fold but not the details.

Database cross-references. InterPro integrates a dozen domain/family signature databases into unified entries with residue-range hits. GO terms attach function/process/location labels with evidence codes. CATH cod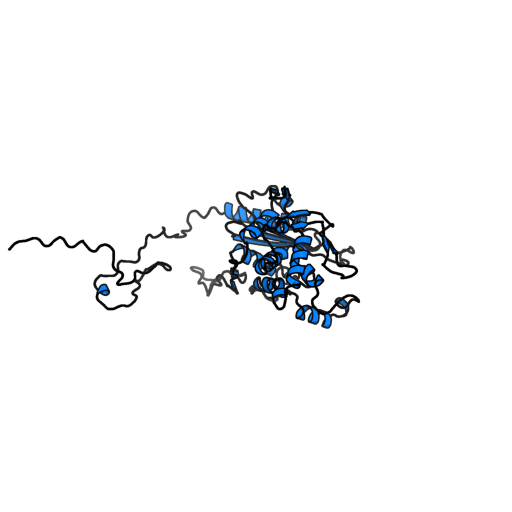es position the fold in a four-level structural taxonomy. Organism is the NCBI-taxonomy species name.

— Where its atoms are —

The mmCIF block holds the 3D Cartesian coordinates of each backbone atom (N, Cα, C, O) in ångströms. mmCIF is the PDB's canonical archive format — a tagged-loop text representation of the atomic model.

Six rendered views show the 3D structure from the faces of a cube — i.e. along ±x, ±y, ±z. Rendering representation is drawn randomly per protein from cartoon (secondary-structure ribbons), sticks (backbone bonds), or molecular surface; coloring is either N→C rainbow (blue at the N-terminus through red at the C-terminus) or one color per chain.

— Local backbone conformation —

DSSP 8-state secondary structure assigns each residue one of H (α-helix), G (3₁₀-helix), I (π-helix), E (extended β-strand), B (isolated β-bridge), T (hydrogen-bonded turn), S (bend), or '-' (coil). The assignment is computed from backbone hydrogen-bond geometry via the Kabsch–Sander algorithm.

P-SEA three-state annotation labels each residue as helix, strand, or coil based purely on the geometry of the Cα trace. It serves as a fallback when the full backbone (and thus DSSP) is unavailable.

The φ/ψ torsion pair specifies the backbone conformation at each residue. φ rotates about the N–Cα bond, ψ about the Cα–C bond. Steric clashes forbid most of the (φ, ψ) plane — the allowed regions (α-helix basin, β-sheet basin, left-handed helix) are the Ramachandran-allowed regions.

— Global shape and packing —

The geometric summary reports three shape descriptors. Rg (radius of gyration) measures how spread out the Cα atoms are about their centre of mass; compact globular proteins have small Rg, elongated or unfolded ones large. Cα contacts (<8 Å, |i−j|>4) count long-range residue pairs in spatial proximity — high for tightly packed folds, near zero for rods or random coil. The bounding-box extents give the protein's footprint along x, y, z in Å.

Accessible surface area quantifies burial. A residue with SASA near zero is packed into the hydrophobic core; one with SASA >100 Å² sits on the surface. Computed here via the Shrake–Rupley numerical algorithm with a 1.4 Å probe.

Plot images: a contact map (which residues are close in 3D, as an N×N binary image), a Ramachandran scatter (backbone torsion angles, revealing secondary-structure composition at a glance), and — for AlphaFold structures — a PAE heatmap (pairwise prediction confidence).

— Structural neighborhood —

The Foldseek 3Di string encodes local tertiary geometry as a 20-letter alphabet — one character per residue — derived from the relative positions of nearby Cα atoms. Unlike the amino-acid sequence, 3Di is a direct function of the 3D structure, so two proteins with the same fold have similar 3Di strings even at low sequence identity.

Nearest PDB neighbors are the top structural matches found by Foldseek when searching this structure against the entire Protein Data Bank. Each hit reports a TM-score (0 to 1; >0.5 almost always implies the same fold) and an E-value. These are *structural* homologs — they may share no detectable sequence similarity.

— Confidence and disorder —

For AlphaFold models, the B-factor field carries pLDDT — the model's own estimate of local accuracy on a 0–100 scale. Regions with pLDDT<50 should be treated as essentially unmodeled; they often correspond to intrinsically disordered segments.

B-factor (Debye–Waller factor) reflects atomic displacement in the crystal lattice. It is an experimental observable (units Å²), not a prediction; low values mean the atom is pinned down, high values mean it moves or is heterogeneous across the crystal.

Predicted aligned error is AlphaFold's pairwise confidence. Unlike pLDDT (per-residue), PAE is per-residue-pair and captures whether two parts of the structure are correctly placed relative to each other. Units are ångströms of expected positional error.